Protein AF-A0A7R8ZSX9-F1 (afdb_monomer_lite)

Radius of gyration: 33.0 Å; chains: 1; bounding box: 65×59×118 Å

InterPro domains:
  IPR016024 Armadillo-type fold [SSF48371] (105-381)
  IPR056850 UBP34/UBP24/USP9X/USP9Y-like, ARM repeat region [PF25010] (1-397)

Foldseek 3Di:
DVVLVVLLVVLVQADDDDDPPDPPDDDDDPPPPPDPVVVPGRHLVNSLVVCVVVVVLLVLLPDDLLDLVSLVSVLSVLLSCLVVVNDDLVSVVSLLCSPPPDDPSSVVSSLVSCLVCVVSHDPVSNVSVLVSLLVCCVVDDPVVVVVSLVSLLSSQLPDPPCPSVVSSVVSVVVNLPDPDDDPVSVLVSLVSDPDPVSLVVLLVVLLVCLPPDQCVLVSLVSNLSSLVVLQVVQPDDDDDDDDDDRDASLNVLLVCCVVRVVLVSLLVSLLVLLVVVLVVCVVPVPDDQQNDDPNVPDGNLSSNVSSLVSSVCSLVRNVAADEPVSLVSQLCSQQPSHDLSSNLVNLQSLLVQLDVNHSHDLVCLQVCCVVHLLPHDPVSQDPSSVSSNVSSQVSVCVVVVQWDDDPPDNDIDGPHPPGDSPVSVVD

pLDDT: mean 80.21, std 16.03, range [31.08, 97.75]

Sequence (427 aa):
MNALNEVNQVITNVSYYSHRTYPATISAASSFMHGEDEEDWLTADRMINWIKENRVLQIVLKDTLHQPQYVEKLERIFRFIIKEKALTMEDLDTVWNVQVGKHEAIVKNIHDLLAKLAWDFSPEQLDHLFQCFQRSFTAATPKEREKLLELIRRLAEDDKEGIMANKVLQLFWNISHSKEVPAELVQQALKAHDRDALKYQWLQKCIEELNSEQWVLPALKQMMDICTLYSDGSQGVTHAHGQNPPPKIHDLISGLHNEHNLVTRVTNNLCQYMEKAKEFFRANPQVHPSQYVPDGRHNHEAQINERLKFLSFLLKDGRLWLCQEEATRIWKALTVDSQAEDRELAFNWYCKLMTDEPDLDPEICREFFEENILKLDPHLLTESGIRCYERFFHHVNIKERKMIAKRRSSAFLMEDYHLIGIEYLWR

Secondary structure (DSSP, 8-state):
-HHHHHHHHHHHT------------S-S--TTSSSSTTSSS--HHHHHHHHHHTTHHHHHTTS-TTSHHHHHHHHHHHHHHHHTT---HHHHHHHHHTTTTS-HHHHHHHHHHHHHHGGGS-HHHHHHHHHHHHHHHHH--HHHHHHHHHHHHHHHHT-SSSHHHHHHHHHHHHHHTSTT--HHHHHHHHHH---HHHHHHHHHHHHHHTT-SSSHHHHHHHHHHHHHHHHHTTSS----SS-PPPPPHHHHHHHHHHHH-HHHHHHHHHHHHHHHHHHHHHH-TTS-GGG--TTSS--HHHHHHHHHHHHHHHHHHHT--B-HHHHHHHHHHHHTT--HHHHHHHHHHHHHH-SSS-SB-TTTHHHHHHHTGGGS-GGG--HHHHHHHHHHHHHHHHHTTSEEE-TTSS-EEES-S--TTGGGGG-

Organism: NCBI:txid163714

Structure (mmCIF, N/CA/C/O backbone):
data_AF-A0A7R8ZSX9-F1
#
_entry.id   AF-A0A7R8ZSX9-F1
#
loop_
_atom_site.group_PDB
_atom_site.id
_atom_site.type_symbol
_atom_site.label_atom_id
_atom_site.label_alt_id
_atom_site.label_comp_id
_atom_site.label_asym_id
_atom_site.label_entity_id
_atom_site.label_seq_id
_atom_site.pdbx_PDB_ins_code
_atom_site.Cartn_x
_atom_site.Cartn_y
_atom_site.Cartn_z
_atom_site.occupancy
_atom_site.B_iso_or_equiv
_atom_site.auth_seq_id
_atom_site.auth_comp_id
_atom_site.auth_asym_id
_atom_site.auth_atom_id
_atom_site.pdbx_PDB_model_num
ATOM 1 N N . MET A 1 1 ? -38.343 5.618 34.886 1.00 58.72 1 MET A N 1
ATOM 2 C CA . MET A 1 1 ? -37.993 7.042 35.123 1.00 58.72 1 MET A CA 1
ATOM 3 C C . MET A 1 1 ? -37.928 7.389 36.613 1.00 58.72 1 MET A C 1
ATOM 5 O O . MET A 1 1 ? -36.839 7.723 37.053 1.00 58.72 1 MET A O 1
ATOM 9 N N . ASN A 1 2 ? -39.011 7.276 37.399 1.00 69.94 2 ASN A N 1
ATOM 10 C CA . ASN A 1 2 ? -39.002 7.679 38.824 1.00 69.94 2 ASN A CA 1
ATOM 11 C C . ASN A 1 2 ? -38.048 6.848 39.698 1.00 69.94 2 ASN A C 1
ATOM 13 O O . ASN A 1 2 ? -37.177 7.425 40.336 1.00 69.94 2 ASN A O 1
ATOM 17 N N . ALA A 1 3 ? -38.101 5.514 39.609 1.00 71.06 3 ALA A N 1
ATOM 18 C CA . ALA A 1 3 ? -37.170 4.634 40.329 1.00 71.06 3 ALA A CA 1
ATOM 19 C C . ALA A 1 3 ? -35.687 4.914 39.996 1.00 71.06 3 ALA A C 1
ATOM 21 O O . ALA A 1 3 ? -34.811 4.827 40.845 1.00 71.06 3 ALA A O 1
ATOM 22 N N . LEU A 1 4 ? -35.396 5.324 38.758 1.00 73.69 4 LEU A N 1
ATOM 23 C CA . LEU A 1 4 ? -34.035 5.638 38.310 1.00 73.69 4 LEU A CA 1
ATOM 24 C C . LEU A 1 4 ? -33.554 7.004 38.843 1.00 73.69 4 LEU A C 1
ATOM 26 O O . LEU A 1 4 ? -32.359 7.210 39.046 1.00 73.69 4 LEU A O 1
ATOM 30 N N . ASN A 1 5 ? -34.478 7.935 39.107 1.00 75.12 5 ASN A N 1
ATOM 31 C CA . ASN A 1 5 ? -34.169 9.183 39.808 1.00 75.12 5 ASN A CA 1
ATOM 32 C C . ASN A 1 5 ? -33.842 8.924 41.280 1.00 75.12 5 ASN A C 1
ATOM 34 O O . ASN A 1 5 ? -32.888 9.503 41.788 1.00 75.12 5 ASN A O 1
ATOM 38 N N . GLU A 1 6 ? -34.607 8.052 41.937 1.00 74.25 6 GLU A N 1
ATOM 39 C CA . GLU A 1 6 ? -34.382 7.676 43.337 1.00 74.25 6 GLU A CA 1
ATOM 40 C C . GLU A 1 6 ? -33.024 6.996 43.507 1.00 74.25 6 GLU A C 1
ATOM 42 O O . GLU A 1 6 ? -32.227 7.437 44.329 1.00 74.25 6 GLU A O 1
ATOM 47 N N . VAL A 1 7 ? -32.689 6.027 42.647 1.00 74.25 7 VAL A N 1
ATOM 48 C CA . VAL A 1 7 ? -31.359 5.392 42.647 1.00 74.25 7 VAL A CA 1
ATOM 49 C C . VAL A 1 7 ? -30.244 6.429 42.475 1.00 74.25 7 VAL A C 1
ATOM 51 O O . VAL A 1 7 ? -29.251 6.390 43.194 1.00 74.25 7 VAL A O 1
ATOM 54 N N . ASN A 1 8 ? -30.410 7.411 41.585 1.00 78.44 8 ASN A N 1
ATOM 55 C CA . ASN A 1 8 ? -29.417 8.474 41.403 1.00 78.44 8 ASN A CA 1
ATOM 56 C C . ASN A 1 8 ? -29.303 9.430 42.603 1.00 78.44 8 ASN A C 1
ATOM 58 O O . ASN A 1 8 ? -28.204 9.903 42.907 1.00 78.44 8 ASN A O 1
ATOM 62 N N . GLN A 1 9 ? -30.411 9.732 43.283 1.00 76.44 9 GLN A N 1
ATOM 63 C CA . GLN A 1 9 ? -30.380 10.508 44.526 1.00 76.44 9 GLN A CA 1
ATOM 64 C C . GLN A 1 9 ? -29.646 9.741 45.624 1.00 76.44 9 GLN A C 1
ATOM 66 O O . GLN A 1 9 ? -28.783 10.310 46.286 1.00 76.44 9 GLN A O 1
ATOM 71 N N . VAL A 1 10 ? -29.922 8.443 45.752 1.00 73.50 10 VAL A N 1
ATOM 72 C CA . VAL A 1 10 ? -29.246 7.559 46.703 1.00 73.50 10 VAL A CA 1
ATOM 73 C C . VAL A 1 10 ? -27.745 7.495 46.413 1.00 73.50 10 VAL A C 1
ATOM 75 O O . VAL A 1 10 ? -26.965 7.726 47.327 1.00 73.50 10 VAL A O 1
ATOM 78 N N . ILE A 1 11 ? -27.329 7.320 45.150 1.00 77.19 11 ILE A N 1
ATOM 79 C CA . ILE A 1 11 ? -25.911 7.354 44.733 1.00 77.19 11 ILE A CA 1
ATOM 80 C C . ILE A 1 11 ? -25.228 8.675 45.120 1.00 77.19 11 ILE A C 1
ATOM 82 O O . ILE A 1 11 ? -24.069 8.680 45.527 1.00 77.19 11 ILE A O 1
ATOM 86 N N . THR A 1 12 ? -25.937 9.801 45.009 1.00 72.38 12 THR A N 1
ATOM 87 C CA . THR A 1 12 ? -25.397 11.126 45.370 1.00 72.38 12 THR A CA 1
ATOM 88 C C . THR A 1 12 ? -25.203 11.273 46.885 1.00 72.38 12 THR A C 1
ATOM 90 O O . THR A 1 12 ? -24.320 12.009 47.316 1.00 72.38 12 THR A O 1
ATOM 93 N N . ASN A 1 13 ? -25.986 10.541 47.680 1.00 68.81 13 ASN A N 1
ATOM 94 C CA . ASN A 1 13 ? -25.947 10.552 49.142 1.00 68.81 13 ASN A CA 1
ATOM 95 C C . ASN A 1 13 ? -25.094 9.412 49.736 1.00 68.81 13 ASN A C 1
ATOM 97 O O . ASN A 1 13 ? -25.026 9.284 50.959 1.00 68.81 13 ASN A O 1
ATOM 101 N N . VAL A 1 14 ? -24.446 8.584 48.902 1.00 71.62 14 VAL A N 1
ATOM 102 C CA . VAL A 1 14 ? -23.507 7.549 49.365 1.00 71.62 14 VAL A CA 1
ATOM 103 C C . VAL A 1 14 ? -22.346 8.220 50.093 1.00 71.62 14 VAL A C 1
ATOM 105 O O . VAL A 1 14 ? -21.694 9.130 49.575 1.00 71.62 14 VAL A O 1
ATOM 108 N N . SER A 1 15 ? -22.084 7.760 51.312 1.00 54.72 15 SER A N 1
ATOM 109 C CA . SER A 1 15 ? -21.067 8.345 52.179 1.00 54.72 15 SER A CA 1
ATOM 110 C C . SER A 1 15 ? -19.682 7.819 51.804 1.00 54.72 15 SER A C 1
ATOM 112 O O . SER A 1 15 ? -19.374 6.650 52.020 1.00 54.72 15 SER A O 1
ATOM 114 N N . TYR A 1 16 ? -18.828 8.687 51.257 1.00 52.44 16 TYR A N 1
ATOM 115 C CA . TYR A 1 16 ? -17.411 8.399 51.010 1.00 52.44 16 TYR A CA 1
ATOM 116 C C . TYR A 1 16 ? -16.585 8.810 52.233 1.00 52.44 16 TYR A C 1
ATOM 118 O O . TYR A 1 16 ? -15.940 9.859 52.226 1.00 52.44 16 TYR A O 1
ATOM 126 N N . TYR A 1 17 ? -16.614 8.031 53.313 1.00 42.41 17 TYR A N 1
ATOM 127 C CA . TYR A 1 17 ? -15.689 8.275 54.418 1.00 42.41 17 TYR A CA 1
ATOM 128 C C . TYR A 1 17 ? -14.335 7.630 54.118 1.00 42.41 17 TYR A C 1
ATOM 130 O O . TYR A 1 17 ? -14.124 6.439 54.312 1.00 42.41 17 TYR A O 1
ATOM 138 N N . SER A 1 18 ? -13.395 8.457 53.663 1.00 32.66 18 SER A N 1
ATOM 139 C CA . SER A 1 18 ? -11.976 8.229 53.906 1.00 32.66 18 SER A CA 1
ATOM 140 C C . SER A 1 18 ? -11.699 8.439 55.396 1.00 32.66 18 SER A C 1
ATOM 142 O O . SER A 1 18 ? -12.243 9.357 56.013 1.00 32.66 18 SER A O 1
ATOM 144 N N . HIS A 1 19 ? -10.863 7.578 55.981 1.00 35.94 19 HIS A N 1
ATOM 145 C CA . HIS A 1 19 ? -10.352 7.694 57.346 1.00 35.94 19 HIS A CA 1
ATOM 146 C C . HIS A 1 19 ? -9.992 9.148 57.705 1.00 35.94 19 HIS A C 1
ATOM 148 O O . HIS A 1 19 ? -8.907 9.636 57.385 1.00 35.94 19 HIS A O 1
ATOM 154 N N . ARG A 1 20 ? -10.876 9.846 58.427 1.00 31.08 20 ARG A N 1
ATOM 155 C CA . ARG A 1 20 ? -10.485 11.018 59.209 1.00 31.08 20 ARG A CA 1
ATOM 156 C C . ARG A 1 20 ? -9.723 10.491 60.416 1.00 31.08 20 ARG A C 1
ATOM 158 O O . ARG A 1 20 ? -10.317 10.048 61.393 1.00 31.08 20 ARG A O 1
ATOM 165 N N . THR A 1 21 ? -8.398 10.541 60.344 1.00 34.41 21 THR A N 1
ATOM 166 C CA . THR A 1 21 ? -7.537 10.514 61.527 1.00 34.41 21 THR A CA 1
ATOM 167 C C . THR A 1 21 ? -7.948 11.666 62.442 1.00 34.41 21 THR A C 1
ATOM 169 O O . THR A 1 21 ? -7.611 12.823 62.180 1.00 34.41 21 THR A O 1
ATOM 172 N N . TYR A 1 22 ? -8.703 11.369 63.496 1.00 31.44 22 TYR A N 1
ATOM 173 C CA . TYR A 1 22 ? -8.847 12.286 64.619 1.00 31.44 22 TYR A CA 1
ATOM 174 C C . TYR A 1 22 ? -7.524 12.296 65.403 1.00 31.44 22 TYR A C 1
ATOM 176 O O . TYR A 1 22 ? -6.992 11.222 65.695 1.00 31.44 22 TYR A O 1
ATOM 184 N N . PRO A 1 23 ? -6.961 13.470 65.747 1.00 32.03 23 PRO A N 1
ATOM 185 C CA . PRO A 1 23 ? -5.832 13.538 66.660 1.00 32.03 23 PRO A CA 1
ATOM 186 C C . PRO A 1 23 ? -6.272 12.984 68.015 1.00 32.03 23 PRO A C 1
ATOM 188 O O . PRO A 1 23 ? -7.279 13.413 68.578 1.00 32.03 23 PRO A O 1
ATOM 191 N N . ALA A 1 24 ? -5.516 12.016 68.521 1.00 38.00 24 ALA A N 1
ATOM 192 C CA . ALA A 1 24 ? -5.730 11.405 69.819 1.00 38.00 24 ALA A CA 1
ATOM 193 C C . ALA A 1 24 ? -5.432 12.403 70.946 1.00 38.00 24 ALA A C 1
ATOM 195 O O . ALA A 1 24 ? -4.342 12.401 71.506 1.00 38.00 24 ALA A O 1
ATOM 196 N N . THR A 1 25 ? -6.409 13.229 71.308 1.00 40.69 25 THR A N 1
ATOM 197 C CA . THR A 1 25 ? -6.472 13.880 72.618 1.00 40.69 25 THR A CA 1
ATOM 198 C C . THR A 1 25 ? -7.930 14.123 72.993 1.00 40.69 25 THR A C 1
ATOM 200 O O . THR A 1 25 ? -8.519 15.104 72.561 1.00 40.69 25 THR A O 1
ATOM 203 N N . ILE A 1 26 ? -8.506 13.217 73.791 1.00 36.09 26 ILE A N 1
ATOM 204 C CA . ILE A 1 26 ? -9.309 13.484 75.001 1.00 36.09 26 ILE A CA 1
ATOM 205 C C . ILE A 1 26 ? -9.754 12.126 75.584 1.00 36.09 26 ILE A C 1
ATOM 207 O O . ILE A 1 26 ? -10.552 11.405 75.004 1.00 36.09 26 ILE A O 1
ATOM 211 N N . SER A 1 27 ? -9.166 11.812 76.741 1.00 35.00 27 SER A N 1
ATOM 212 C CA . SER A 1 27 ? -9.778 11.232 77.946 1.00 35.00 27 SER A CA 1
ATOM 213 C C . SER A 1 27 ? -10.733 10.029 77.840 1.00 35.00 27 SER A C 1
ATOM 215 O O . SER A 1 27 ? -11.848 10.107 77.336 1.00 35.00 27 SER A O 1
ATOM 217 N N . ALA A 1 28 ? -10.322 8.951 78.508 1.00 39.56 28 ALA A N 1
ATOM 218 C CA . ALA A 1 28 ? -10.981 7.660 78.679 1.00 39.56 28 ALA A CA 1
ATOM 219 C C . ALA A 1 28 ? -12.293 7.694 79.502 1.00 39.56 28 ALA A C 1
ATOM 221 O O . ALA A 1 28 ? -12.338 7.193 80.625 1.00 39.56 28 ALA A O 1
ATOM 222 N N . ALA A 1 29 ? -13.374 8.255 78.952 1.00 37.28 29 ALA A N 1
ATOM 223 C CA . ALA A 1 29 ? -14.691 8.233 79.605 1.00 37.28 29 ALA A CA 1
ATOM 224 C C . ALA A 1 29 ? -15.895 8.049 78.656 1.00 37.28 29 ALA A C 1
ATOM 226 O O . ALA A 1 29 ? -17.002 8.462 78.988 1.00 37.28 29 ALA A O 1
ATOM 227 N N . SER A 1 30 ? -15.720 7.408 77.496 1.00 37.06 30 SER A N 1
ATOM 228 C CA . SER A 1 30 ? -16.840 7.124 76.578 1.00 37.06 30 SER A CA 1
ATOM 229 C C . SER A 1 30 ? -16.717 5.788 75.829 1.00 37.06 30 SER A C 1
ATOM 231 O O . SER A 1 30 ? -17.102 5.682 74.669 1.00 37.06 30 SER A O 1
ATOM 233 N N . SER A 1 31 ? -16.207 4.739 76.482 1.00 36.88 31 SER A N 1
ATOM 234 C CA . SER A 1 31 ? -16.089 3.379 75.912 1.00 36.88 31 SER A CA 1
ATOM 235 C C . SER A 1 31 ? -17.400 2.570 75.876 1.00 36.88 31 SER A C 1
ATOM 237 O O . SER A 1 31 ? -17.351 1.351 75.984 1.00 36.88 31 SER A O 1
ATOM 239 N N . PHE A 1 32 ? -18.571 3.199 75.723 1.00 37.28 32 PHE A N 1
ATOM 240 C CA . PHE A 1 32 ? -19.848 2.460 75.683 1.00 37.28 32 PHE A CA 1
ATOM 241 C C . PHE A 1 32 ? -20.809 2.818 74.539 1.00 37.28 32 PHE A C 1
ATOM 243 O O . PHE A 1 32 ? -21.927 2.321 74.551 1.00 37.28 32 PHE A O 1
ATOM 250 N N . MET A 1 33 ? -20.413 3.609 73.531 1.00 36.69 33 MET A N 1
ATOM 251 C CA . MET A 1 33 ? -21.311 3.943 72.401 1.00 36.69 33 MET A CA 1
ATOM 252 C C . MET A 1 33 ? -20.637 3.897 71.012 1.00 36.69 33 MET A C 1
ATOM 254 O O . MET A 1 33 ? -20.961 4.696 70.147 1.00 36.69 33 MET A O 1
ATOM 258 N N . HIS A 1 34 ? -19.691 2.986 70.765 1.00 41.34 34 HIS A N 1
ATOM 259 C CA . HIS A 1 34 ? -19.112 2.807 69.421 1.00 41.34 34 HIS A CA 1
ATOM 260 C C . HIS A 1 34 ? -19.147 1.339 68.996 1.00 41.34 34 HIS A C 1
ATOM 262 O O . HIS A 1 34 ? -18.125 0.660 68.967 1.00 41.34 34 HIS A O 1
ATOM 268 N N . GLY A 1 35 ? -20.354 0.853 68.711 1.00 37.41 35 GLY A N 1
ATOM 269 C CA . GLY A 1 35 ? -20.572 -0.492 68.175 1.00 37.41 35 GLY A CA 1
ATOM 270 C C . GLY A 1 35 ? -21.821 -0.654 67.307 1.00 37.41 35 GLY A C 1
ATOM 271 O O . GLY A 1 35 ? -21.908 -1.656 66.615 1.00 37.41 35 GLY A O 1
ATOM 272 N N . GLU A 1 36 ? -22.753 0.308 67.304 1.00 36.81 36 GLU A N 1
ATOM 273 C CA . GLU A 1 36 ? -24.017 0.196 66.549 1.00 36.81 36 GLU A CA 1
ATOM 274 C C . GLU A 1 36 ? -24.143 1.226 65.406 1.00 36.81 36 GLU A C 1
ATOM 276 O O . GLU A 1 36 ? -24.836 0.973 64.428 1.00 36.81 36 GLU A O 1
ATOM 281 N N . ASP A 1 37 ? -23.394 2.335 65.431 1.00 41.12 37 ASP A N 1
ATOM 282 C CA . ASP A 1 37 ? -23.561 3.414 64.439 1.00 41.12 37 ASP A CA 1
ATOM 283 C C . ASP A 1 37 ? -22.828 3.192 63.098 1.00 41.12 37 ASP A C 1
ATOM 285 O O . ASP A 1 37 ? -23.042 3.959 62.162 1.00 41.12 37 ASP A O 1
ATOM 289 N N . GLU A 1 38 ? -21.970 2.174 62.952 1.00 42.19 38 GLU A N 1
ATOM 290 C CA . GLU A 1 38 ? -21.379 1.827 61.640 1.00 42.19 38 GLU A CA 1
ATOM 291 C C . GLU A 1 38 ? -22.316 0.951 60.784 1.00 42.19 38 GLU A C 1
ATOM 293 O O . GLU A 1 38 ? -22.142 0.871 59.564 1.00 42.19 38 GLU A O 1
ATOM 298 N N . GLU A 1 39 ? -23.344 0.329 61.380 1.00 44.75 39 GLU A N 1
ATOM 299 C CA . GLU A 1 39 ? -24.292 -0.528 60.657 1.00 44.75 39 GLU A CA 1
ATOM 300 C C . GLU A 1 39 ? -25.366 0.245 59.879 1.00 44.75 39 GLU A C 1
ATOM 302 O O . GLU A 1 39 ? -25.946 -0.329 58.957 1.00 44.75 39 GLU A O 1
ATOM 307 N N . ASP A 1 40 ? -25.576 1.533 60.154 1.00 49.62 40 ASP A N 1
ATOM 308 C CA . ASP A 1 40 ? -26.687 2.318 59.589 1.00 49.62 40 ASP A CA 1
ATOM 309 C C . ASP A 1 40 ? -26.320 3.194 58.380 1.00 49.62 40 ASP A C 1
ATOM 311 O O . ASP A 1 40 ? -27.190 3.803 57.750 1.00 49.62 40 ASP A O 1
ATOM 315 N N . TRP A 1 41 ? -25.043 3.254 57.996 1.00 58.47 41 TRP A N 1
ATOM 316 C CA . TRP A 1 41 ? -24.614 4.136 56.910 1.00 58.47 41 TRP A CA 1
ATOM 317 C C . TRP A 1 41 ? -24.565 3.417 55.561 1.00 58.47 41 TRP A C 1
ATOM 319 O O . TRP A 1 41 ? -24.045 2.306 55.408 1.00 58.47 41 TRP A O 1
ATOM 329 N N . LEU A 1 42 ? -25.114 4.081 54.541 1.00 67.94 42 LEU A N 1
ATOM 330 C CA . LEU A 1 42 ? -25.052 3.629 53.158 1.00 67.94 42 LEU A CA 1
ATOM 331 C C . LEU A 1 42 ? -23.636 3.858 52.607 1.00 67.94 42 LEU A C 1
ATOM 333 O O . LEU A 1 42 ? -23.285 4.962 52.175 1.00 67.94 42 LEU A O 1
ATOM 337 N N . THR A 1 43 ? -22.828 2.801 52.630 1.00 79.19 43 THR A N 1
ATOM 338 C CA . THR A 1 43 ? -21.482 2.778 52.048 1.00 79.19 43 THR A CA 1
ATOM 339 C C . THR A 1 43 ? -21.518 2.438 50.559 1.00 79.19 43 THR A C 1
ATOM 341 O O . THR A 1 43 ? -22.483 1.853 50.054 1.00 79.19 43 THR A O 1
ATOM 344 N N . ALA A 1 44 ? -20.446 2.790 49.845 1.00 75.88 44 ALA A N 1
ATOM 345 C CA . ALA A 1 44 ? -20.321 2.493 48.422 1.00 75.88 44 ALA A CA 1
ATOM 346 C C . ALA A 1 44 ? -20.374 0.980 48.142 1.00 75.88 44 ALA A C 1
ATOM 348 O O . ALA A 1 44 ? -21.141 0.553 47.279 1.00 75.88 44 ALA A O 1
ATOM 349 N N . ASP A 1 45 ? -19.687 0.162 48.946 1.00 76.94 45 ASP A N 1
ATOM 350 C CA . ASP A 1 45 ? -19.693 -1.302 48.826 1.00 76.94 45 ASP A CA 1
ATOM 351 C C . ASP A 1 45 ? -21.089 -1.917 48.994 1.00 76.94 45 ASP A C 1
ATOM 353 O O . ASP A 1 45 ? -21.496 -2.783 48.215 1.00 76.94 45 ASP A O 1
ATOM 357 N N . ARG A 1 46 ? -21.869 -1.445 49.978 1.00 78.94 46 ARG A N 1
ATOM 358 C CA . ARG A 1 46 ? -23.247 -1.920 50.192 1.00 78.94 46 ARG A CA 1
ATOM 359 C C . ARG A 1 46 ? -24.148 -1.566 49.015 1.00 78.94 46 ARG A C 1
ATOM 361 O O . ARG A 1 46 ? -24.932 -2.403 48.572 1.00 78.94 46 ARG A O 1
ATOM 368 N N . MET A 1 47 ? -24.003 -0.356 48.474 1.00 81.81 47 MET A N 1
ATOM 369 C CA . MET A 1 47 ? -24.761 0.075 47.300 1.00 81.81 47 MET A CA 1
ATOM 370 C C . MET A 1 47 ? -24.399 -0.751 46.056 1.00 81.81 47 MET A C 1
ATOM 372 O O . MET A 1 47 ? -25.286 -1.154 45.306 1.00 81.81 47 MET A O 1
ATOM 376 N N . ILE A 1 48 ? -23.117 -1.062 45.849 1.00 82.62 48 ILE A N 1
ATOM 377 C CA . ILE A 1 48 ? -22.664 -1.923 44.749 1.00 82.62 48 ILE A CA 1
ATOM 378 C C . ILE A 1 48 ? -23.206 -3.349 44.884 1.00 82.62 48 ILE A C 1
ATOM 380 O O . ILE A 1 48 ? -23.702 -3.901 43.898 1.00 82.62 48 ILE A O 1
ATOM 384 N N . ASN A 1 49 ? -23.154 -3.937 46.081 1.00 82.44 49 ASN A N 1
ATOM 385 C CA . ASN A 1 49 ? -23.709 -5.270 46.323 1.00 82.44 49 ASN A CA 1
ATOM 386 C C . ASN A 1 49 ? -25.212 -5.296 46.040 1.00 82.44 49 ASN A C 1
ATOM 388 O O . ASN A 1 49 ? -25.680 -6.166 45.310 1.00 82.44 49 ASN A O 1
ATOM 392 N N . TRP A 1 50 ? -25.947 -4.276 46.491 1.00 86.19 50 TRP A N 1
ATOM 393 C CA . TRP A 1 50 ? -27.370 -4.146 46.193 1.00 86.19 50 TRP A CA 1
ATOM 394 C C . TRP A 1 50 ? -27.650 -4.023 44.685 1.00 86.19 50 TRP A C 1
ATOM 396 O O . TRP A 1 50 ? -28.557 -4.684 44.173 1.00 86.19 50 TRP A O 1
ATOM 406 N N . ILE A 1 51 ? -26.860 -3.230 43.950 1.00 83.50 51 ILE A N 1
ATOM 407 C CA . ILE A 1 51 ? -26.975 -3.090 42.486 1.00 83.50 51 ILE A CA 1
ATOM 408 C C . ILE A 1 51 ? -26.779 -4.443 41.786 1.00 83.50 51 ILE A C 1
ATOM 410 O O . ILE A 1 51 ? -27.533 -4.769 40.860 1.00 83.50 51 ILE A O 1
ATOM 414 N N . LYS A 1 52 ? -25.788 -5.228 42.228 1.00 80.62 52 LYS A N 1
ATOM 415 C CA . LYS A 1 52 ? -25.465 -6.550 41.671 1.00 80.62 52 LYS A CA 1
ATOM 416 C C . LYS A 1 52 ? -26.545 -7.582 41.985 1.00 80.62 52 LYS A C 1
ATOM 418 O O . LYS A 1 52 ? -27.051 -8.226 41.067 1.00 80.62 52 LYS A O 1
ATOM 423 N N . GLU A 1 53 ? -26.937 -7.707 43.251 1.00 83.19 53 GLU A N 1
ATOM 424 C CA . GLU A 1 53 ? -27.947 -8.671 43.710 1.00 83.19 53 GLU A CA 1
ATOM 425 C C . GLU A 1 53 ? -29.296 -8.459 43.021 1.00 83.19 53 GLU A C 1
ATOM 427 O O . GLU A 1 53 ? -29.921 -9.412 42.555 1.00 83.19 53 GLU A O 1
ATOM 432 N N . ASN A 1 54 ? -29.709 -7.199 42.869 1.00 83.56 54 ASN A N 1
ATOM 433 C CA . ASN A 1 54 ? -30.972 -6.853 42.219 1.00 83.56 54 ASN A CA 1
ATOM 434 C C . ASN A 1 54 ? -30.870 -6.782 40.691 1.00 83.56 54 ASN A C 1
ATOM 436 O O . ASN A 1 54 ? -31.852 -6.439 40.031 1.00 83.56 54 ASN A O 1
ATOM 440 N N . ARG A 1 55 ? -29.698 -7.091 40.114 1.00 81.56 55 ARG A N 1
ATOM 441 C CA . ARG A 1 55 ? -29.420 -7.031 38.668 1.00 81.56 55 ARG A CA 1
ATOM 442 C C . ARG A 1 55 ? -29.914 -5.728 38.046 1.00 81.56 55 ARG A C 1
ATOM 444 O O . ARG A 1 55 ? -30.493 -5.727 36.956 1.00 81.56 55 ARG A O 1
ATOM 451 N N . VAL A 1 56 ? -29.701 -4.616 38.751 1.00 82.00 56 VAL A N 1
ATOM 452 C CA . VAL A 1 56 ? -30.294 -3.319 38.404 1.00 82.00 56 VAL A CA 1
ATOM 453 C C . VAL A 1 56 ? -29.949 -2.962 36.964 1.00 82.00 56 VAL A C 1
ATOM 455 O O . VAL A 1 56 ? -30.855 -2.622 36.209 1.00 82.00 56 VAL A O 1
ATOM 458 N N . LEU A 1 57 ? -28.692 -3.159 36.546 1.00 80.38 57 LEU A N 1
ATOM 459 C CA . LEU A 1 57 ? -28.235 -2.922 35.173 1.00 80.38 57 LEU A CA 1
ATOM 460 C C . LEU A 1 57 ? -29.061 -3.678 34.120 1.00 80.38 57 LEU A C 1
ATOM 462 O O . LEU A 1 57 ? -29.489 -3.075 33.140 1.00 80.38 57 LEU A O 1
ATOM 466 N N . GLN A 1 58 ? -29.378 -4.956 34.339 1.00 79.62 58 GLN A N 1
ATOM 467 C CA . GLN A 1 58 ? -30.201 -5.738 33.405 1.00 79.62 58 GLN A CA 1
ATOM 468 C C . GLN A 1 58 ? -31.643 -5.227 33.321 1.00 79.62 58 GLN A C 1
ATOM 470 O O . GLN A 1 58 ? -32.294 -5.381 32.288 1.00 79.62 58 GLN A O 1
ATOM 475 N N . ILE A 1 59 ? -32.161 -4.641 34.403 1.00 79.31 59 ILE A N 1
ATOM 476 C CA . ILE A 1 59 ? -33.510 -4.073 34.446 1.00 79.31 59 ILE A CA 1
ATOM 477 C C . ILE A 1 59 ? -33.524 -2.731 33.717 1.00 79.31 59 ILE A C 1
ATOM 479 O O . ILE A 1 59 ? -34.342 -2.524 32.821 1.00 79.31 59 ILE A O 1
ATOM 483 N N . VAL A 1 60 ? -32.597 -1.827 34.048 1.00 80.31 60 VAL A N 1
ATOM 484 C CA . VAL A 1 60 ? -32.577 -0.490 33.442 1.00 80.31 60 VAL A CA 1
ATOM 485 C C . VAL A 1 60 ? -32.184 -0.501 31.966 1.00 80.31 60 VAL A C 1
ATOM 487 O O . VAL A 1 60 ? -32.584 0.405 31.239 1.00 80.31 60 VAL A O 1
ATOM 490 N N . LEU A 1 61 ? -31.489 -1.532 31.487 1.00 79.00 61 LEU A N 1
ATOM 491 C CA . LEU A 1 61 ? -31.167 -1.700 30.067 1.00 79.00 61 LEU A CA 1
ATOM 492 C C . LEU A 1 61 ? -32.324 -2.261 29.216 1.00 79.00 61 LEU A C 1
ATOM 494 O O . LEU A 1 61 ? -32.218 -2.282 27.992 1.00 79.00 61 LEU A O 1
ATOM 498 N N . LYS A 1 62 ? -33.440 -2.708 29.809 1.00 74.00 62 LYS A N 1
ATOM 499 C CA . LYS A 1 62 ? -34.571 -3.265 29.039 1.00 74.00 62 LYS A CA 1
ATOM 500 C C . LYS A 1 62 ? -35.526 -2.210 28.486 1.00 74.00 62 LYS A C 1
ATOM 502 O O . LYS A 1 62 ? -36.094 -2.430 27.418 1.00 74.00 62 LYS A O 1
ATOM 507 N N . ASP A 1 63 ? -35.677 -1.078 29.171 1.00 70.38 63 ASP A N 1
ATOM 508 C CA . ASP A 1 63 ? -36.748 -0.118 28.898 1.00 70.38 63 ASP A CA 1
ATOM 509 C C . ASP A 1 63 ? -36.252 1.307 28.632 1.00 70.38 63 ASP A C 1
ATOM 511 O O . ASP A 1 63 ? -35.296 1.799 29.222 1.00 70.38 63 ASP A O 1
ATOM 515 N N . THR A 1 64 ? -36.976 2.028 27.770 1.00 78.06 64 THR A N 1
ATOM 516 C CA . THR A 1 64 ? -36.826 3.483 27.528 1.00 78.06 64 THR A CA 1
ATOM 517 C C . THR A 1 64 ? -35.473 3.992 27.009 1.00 78.06 64 THR A C 1
ATOM 519 O O . THR A 1 64 ? -35.261 5.200 26.951 1.00 78.06 64 THR A O 1
ATOM 522 N N . LEU A 1 65 ? -34.600 3.125 26.488 1.00 81.44 65 LEU A N 1
ATOM 523 C CA . LEU A 1 65 ? -33.307 3.536 25.907 1.00 81.44 65 LEU A CA 1
ATOM 524 C C . LEU A 1 65 ? -33.404 4.419 24.655 1.00 81.44 65 LEU A C 1
ATOM 526 O O . LEU A 1 65 ? -32.429 5.057 24.269 1.00 81.44 65 LEU A O 1
ATOM 530 N N . HIS A 1 66 ? -34.574 4.492 24.019 1.00 83.94 66 HIS A N 1
ATOM 531 C CA . HIS A 1 66 ? -34.815 5.425 22.918 1.00 83.94 66 HIS A CA 1
ATOM 532 C C . HIS A 1 66 ? -34.852 6.890 23.391 1.00 83.94 66 HIS A C 1
ATOM 534 O O . HIS A 1 66 ? -34.708 7.789 22.566 1.00 83.94 66 HIS A O 1
ATOM 540 N N . GLN A 1 67 ? -35.033 7.143 24.695 1.00 84.69 67 GLN A N 1
ATOM 541 C CA . GLN A 1 67 ? -35.080 8.486 25.273 1.00 84.69 67 GLN A CA 1
ATOM 542 C C . GLN A 1 67 ? -33.693 8.919 25.779 1.00 84.69 67 GLN A C 1
ATOM 544 O O . GLN A 1 67 ? -33.197 8.334 26.743 1.00 84.69 67 GLN A O 1
ATOM 549 N N . PRO A 1 68 ? -33.088 9.990 25.231 1.00 84.31 68 PRO A N 1
ATOM 550 C CA . PRO A 1 68 ? -31.765 10.455 25.662 1.00 84.31 68 PRO A CA 1
ATOM 551 C C . PRO A 1 68 ? -31.694 10.808 27.156 1.00 84.31 68 PRO A C 1
ATOM 553 O O . PRO A 1 68 ? -30.748 10.434 27.839 1.00 84.31 68 PRO A O 1
ATOM 556 N N . GLN A 1 69 ? -32.743 11.434 27.699 1.00 83.44 69 GLN A N 1
ATOM 557 C CA . GLN A 1 69 ? -32.830 11.809 29.121 1.00 83.44 69 GLN A CA 1
ATOM 558 C C . GLN A 1 69 ? -32.774 10.604 30.069 1.00 83.44 69 GLN A C 1
ATOM 560 O O . GLN A 1 69 ? -32.355 10.721 31.220 1.00 83.44 69 GLN A O 1
ATOM 565 N N . TYR A 1 70 ? -33.250 9.443 29.615 1.00 85.56 70 TYR A N 1
ATOM 566 C CA . TYR A 1 70 ? -33.151 8.208 30.381 1.00 85.56 70 TYR A CA 1
ATOM 567 C C . TYR A 1 70 ? -31.705 7.703 30.393 1.00 85.56 70 TYR A C 1
ATOM 569 O O . TYR A 1 70 ? -31.184 7.322 31.440 1.00 85.56 70 TYR A O 1
ATOM 577 N N . VAL A 1 71 ? -31.039 7.776 29.241 1.00 84.94 71 VAL A N 1
ATOM 578 C CA . VAL A 1 71 ? -29.652 7.343 29.059 1.00 84.94 71 VAL A CA 1
ATOM 579 C C . VAL A 1 71 ? -28.668 8.233 29.828 1.00 84.94 71 VAL A C 1
ATOM 581 O O . VAL A 1 71 ? -27.748 7.710 30.444 1.00 84.94 71 VAL A O 1
ATOM 584 N N . GLU A 1 72 ? -28.907 9.542 29.930 1.00 83.88 72 GLU A N 1
ATOM 585 C CA . GLU A 1 72 ? -28.117 10.440 30.798 1.00 83.88 72 GLU A CA 1
ATOM 586 C C . GLU A 1 72 ? -28.189 10.058 32.283 1.00 83.88 72 GLU A C 1
ATOM 588 O O . GLU A 1 72 ? -27.229 10.202 33.039 1.00 83.88 72 GLU A O 1
ATOM 593 N N . LYS A 1 73 ? -29.338 9.557 32.736 1.00 82.94 73 LYS A N 1
ATOM 594 C CA . LYS A 1 73 ? -29.486 9.090 34.119 1.00 82.94 73 LYS A CA 1
ATOM 595 C C . LYS A 1 73 ? -28.835 7.728 34.327 1.00 82.94 73 LYS A C 1
ATOM 597 O O . LYS A 1 73 ? -28.350 7.457 35.423 1.00 82.94 73 LYS A O 1
ATOM 602 N N . LEU A 1 74 ? -28.824 6.895 33.289 1.00 85.12 74 LEU A N 1
ATOM 603 C CA . LEU A 1 74 ? -28.115 5.623 33.268 1.00 85.12 74 LEU A CA 1
ATOM 604 C C . LEU A 1 74 ? -26.592 5.840 33.327 1.00 85.12 74 LEU A C 1
ATOM 606 O O . LEU A 1 74 ? -25.912 5.160 34.088 1.00 85.12 74 LEU A O 1
ATOM 610 N N . GLU A 1 75 ? -26.077 6.847 32.617 1.00 86.31 75 GLU A N 1
ATOM 611 C CA . GLU A 1 75 ? -24.670 7.280 32.639 1.00 86.31 75 GLU A CA 1
ATOM 612 C C . GLU A 1 75 ? -24.156 7.518 34.067 1.00 86.31 75 GLU A C 1
ATOM 614 O O . GLU A 1 75 ? -23.071 7.061 34.422 1.00 86.31 75 GLU A O 1
ATOM 619 N N . ARG A 1 76 ? -24.951 8.172 34.924 1.00 84.88 76 ARG A N 1
ATOM 620 C CA . ARG A 1 76 ? -24.585 8.432 36.329 1.00 84.88 76 ARG A CA 1
ATOM 621 C C . ARG A 1 76 ? -24.431 7.149 37.149 1.00 84.88 76 ARG A C 1
ATOM 623 O O . ARG A 1 76 ? -23.512 7.063 37.961 1.00 84.88 76 ARG A O 1
ATOM 630 N N . ILE A 1 77 ? -25.292 6.159 36.914 1.00 85.00 77 ILE A N 1
ATOM 631 C CA . ILE A 1 77 ? -25.212 4.848 37.571 1.00 85.00 77 ILE A CA 1
ATOM 632 C C . ILE A 1 77 ? -23.955 4.111 37.099 1.00 85.00 77 ILE A C 1
ATOM 634 O O . ILE A 1 77 ? -23.198 3.612 37.927 1.00 85.00 77 ILE A O 1
ATOM 638 N N . PHE A 1 78 ? -23.686 4.100 35.789 1.00 86.12 78 PHE A N 1
ATOM 639 C CA . PHE A 1 78 ? -22.469 3.487 35.251 1.00 86.12 78 PHE A CA 1
ATOM 640 C C . PHE A 1 78 ? -21.202 4.133 35.805 1.00 86.12 78 PHE A C 1
ATOM 642 O O . PHE A 1 78 ? -20.330 3.408 36.273 1.00 86.12 78 PHE A O 1
ATOM 649 N N . ARG A 1 79 ? -21.116 5.470 35.847 1.00 87.00 79 ARG A N 1
ATOM 650 C CA . ARG A 1 79 ? -19.960 6.161 36.442 1.00 87.00 79 ARG A CA 1
ATOM 651 C C . ARG A 1 79 ? -19.716 5.761 37.893 1.00 87.00 79 ARG A C 1
ATOM 653 O O . ARG A 1 79 ? -18.567 5.590 38.282 1.00 87.00 79 ARG A O 1
ATOM 660 N N . PHE A 1 80 ? -20.774 5.588 38.687 1.00 85.06 80 PHE A N 1
ATOM 661 C CA . PHE A 1 80 ? -20.638 5.114 40.064 1.00 85.06 80 PHE A CA 1
ATOM 662 C C . PHE A 1 80 ? -20.045 3.699 40.119 1.00 85.06 80 PHE A C 1
ATOM 664 O O . PHE A 1 80 ? -19.063 3.471 40.817 1.00 85.06 80 PHE A O 1
ATOM 671 N N . ILE A 1 81 ? -20.572 2.769 39.320 1.00 84.62 81 ILE A N 1
ATOM 672 C CA . ILE A 1 81 ? -20.097 1.376 39.279 1.00 84.62 81 ILE A CA 1
ATOM 673 C C . ILE A 1 81 ? -18.646 1.286 38.782 1.00 84.62 81 ILE A C 1
ATOM 675 O O . ILE A 1 81 ? -17.863 0.488 39.300 1.00 84.62 81 ILE A O 1
ATOM 679 N N . ILE A 1 82 ? -18.277 2.106 37.796 1.00 86.56 82 ILE A N 1
ATOM 680 C CA . ILE A 1 82 ? -16.911 2.181 37.268 1.00 86.56 82 ILE A CA 1
ATOM 681 C C . ILE A 1 82 ? -15.951 2.722 38.332 1.00 86.56 82 ILE A C 1
ATOM 683 O O . ILE A 1 82 ? -14.903 2.121 38.569 1.00 86.56 82 ILE A O 1
ATOM 687 N N . LYS A 1 83 ? -16.326 3.808 39.023 1.00 85.69 83 LYS A N 1
ATOM 688 C CA . LYS A 1 83 ? -15.514 4.425 40.082 1.00 85.69 83 LYS A CA 1
ATOM 689 C C . LYS A 1 83 ? -15.218 3.453 41.228 1.00 85.69 83 LYS A C 1
ATOM 691 O O . LYS A 1 83 ? -14.089 3.411 41.710 1.00 85.69 83 LYS A O 1
ATOM 696 N N . GLU A 1 84 ? -16.195 2.628 41.596 1.00 85.19 84 GLU A N 1
ATOM 697 C CA . GLU A 1 84 ? -16.047 1.573 42.608 1.00 85.19 84 GLU A CA 1
ATOM 698 C C . GLU A 1 84 ? -15.407 0.279 42.061 1.00 85.19 84 GLU A C 1
ATOM 700 O O . GLU A 1 84 ? -15.385 -0.744 42.742 1.00 85.19 84 GLU A O 1
ATOM 705 N N . LYS A 1 85 ? -14.887 0.287 40.821 1.00 82.19 85 LYS A N 1
ATOM 706 C CA . LYS A 1 85 ? -14.247 -0.864 40.147 1.00 82.19 85 LYS A CA 1
ATOM 707 C C . LYS A 1 85 ? -15.113 -2.127 40.124 1.00 82.19 85 LYS A C 1
ATOM 709 O O . LYS A 1 85 ? -14.611 -3.250 40.118 1.00 82.19 85 LYS A O 1
ATOM 714 N N . ALA A 1 86 ? -16.429 -1.948 40.105 1.00 83.81 86 ALA A N 1
ATOM 715 C CA . ALA A 1 86 ? -17.391 -3.028 40.244 1.00 83.81 86 ALA A CA 1
ATOM 716 C C . ALA A 1 86 ? -17.974 -3.511 38.908 1.00 83.81 86 ALA A C 1
ATOM 718 O O . ALA A 1 86 ? -18.683 -4.520 38.909 1.00 83.81 86 ALA A O 1
ATOM 719 N N . LEU A 1 87 ? -17.686 -2.800 37.809 1.00 85.69 87 LEU A N 1
ATOM 720 C CA . LEU A 1 87 ? -18.185 -3.096 36.466 1.00 85.69 87 LEU A CA 1
ATOM 721 C C . LEU A 1 87 ? -17.493 -4.340 35.897 1.00 85.69 87 LEU A C 1
ATOM 723 O O . LEU A 1 87 ? -16.272 -4.360 35.727 1.00 85.69 87 LEU A O 1
ATOM 727 N N . THR A 1 88 ? -18.274 -5.372 35.588 1.00 86.88 88 THR A N 1
ATOM 728 C CA . THR A 1 88 ? -17.757 -6.632 35.041 1.00 86.88 88 THR A CA 1
ATOM 729 C C . THR A 1 88 ? -17.774 -6.645 33.508 1.00 86.88 88 THR A C 1
ATOM 731 O O . THR A 1 88 ? -18.452 -5.838 32.870 1.00 86.88 88 THR A O 1
ATOM 734 N N . MET A 1 89 ? -17.048 -7.587 32.893 1.00 86.88 89 MET A N 1
ATOM 735 C CA . MET A 1 89 ? -17.092 -7.775 31.432 1.00 86.88 89 MET A CA 1
ATOM 736 C C . MET A 1 89 ? -18.479 -8.226 30.950 1.00 86.88 89 MET A C 1
ATOM 738 O O . MET A 1 89 ? -18.915 -7.818 29.878 1.00 86.88 89 MET A O 1
ATOM 742 N N . GLU A 1 90 ? -19.204 -8.997 31.767 1.00 85.75 90 GLU A N 1
ATOM 743 C CA . GLU A 1 90 ? -20.575 -9.431 31.470 1.00 85.75 90 GLU A CA 1
ATOM 744 C C . GLU A 1 90 ? -21.556 -8.245 31.464 1.00 85.75 90 GLU A C 1
ATOM 746 O O . GLU A 1 90 ? -22.458 -8.176 30.625 1.00 85.75 90 GLU A O 1
ATOM 751 N N . ASP A 1 91 ? -21.353 -7.262 32.348 1.00 85.81 91 ASP A N 1
ATOM 752 C CA . ASP A 1 91 ? -22.133 -6.021 32.335 1.00 85.81 91 ASP A CA 1
ATOM 753 C C . ASP A 1 91 ? -21.881 -5.225 31.045 1.00 85.81 91 ASP A C 1
ATOM 755 O O . ASP A 1 91 ? -22.827 -4.720 30.437 1.00 85.81 91 ASP A O 1
ATOM 759 N N . LEU A 1 92 ? -20.623 -5.153 30.589 1.00 86.94 92 LEU A N 1
ATOM 760 C CA . LEU A 1 92 ? -20.258 -4.513 29.320 1.00 86.94 92 LEU A CA 1
ATOM 761 C C . LEU A 1 92 ? -20.867 -5.233 28.113 1.00 86.94 92 LEU A C 1
ATOM 763 O O . LEU A 1 92 ? -21.440 -4.572 27.247 1.00 86.94 92 LEU A O 1
ATOM 767 N N . ASP A 1 93 ? -20.814 -6.567 28.079 1.00 87.25 93 ASP A N 1
ATOM 768 C CA . ASP A 1 93 ? -21.498 -7.371 27.061 1.00 87.25 93 ASP A CA 1
ATOM 769 C C . ASP A 1 93 ? -23.001 -7.106 27.068 1.00 87.25 93 ASP A C 1
ATOM 771 O O . ASP A 1 93 ? -23.624 -6.977 26.015 1.00 87.25 93 ASP A O 1
ATOM 775 N N . THR A 1 94 ? -23.600 -6.986 28.252 1.00 86.81 94 THR A N 1
ATOM 776 C CA . THR A 1 94 ? -25.029 -6.698 28.381 1.00 86.81 94 THR A CA 1
ATOM 777 C C . THR A 1 94 ? -25.358 -5.339 27.767 1.00 86.81 94 THR A C 1
ATOM 779 O O . THR A 1 94 ? -26.277 -5.249 26.958 1.00 86.81 94 THR A O 1
ATOM 782 N N . VAL A 1 95 ? -24.592 -4.289 28.083 1.00 87.44 95 VAL A N 1
ATOM 783 C CA . VAL A 1 95 ? -24.779 -2.952 27.490 1.00 87.44 95 VAL A CA 1
ATOM 784 C C . VAL A 1 95 ? -24.582 -2.983 25.977 1.00 87.44 95 VAL A C 1
ATOM 786 O O . VAL A 1 95 ? -25.398 -2.427 25.241 1.00 87.44 95 VAL A O 1
ATOM 789 N N . TRP A 1 96 ? -23.525 -3.647 25.507 1.00 89.50 96 TRP A N 1
ATOM 790 C CA . TRP A 1 96 ? -23.196 -3.717 24.088 1.00 89.50 96 TRP A CA 1
ATOM 791 C C . TRP A 1 96 ? -24.258 -4.470 23.285 1.00 89.50 96 TRP A C 1
ATOM 793 O O . TRP A 1 96 ? -24.673 -4.003 22.226 1.00 89.50 96 TRP A O 1
ATOM 803 N N . ASN A 1 97 ? -24.747 -5.602 23.794 1.00 86.25 97 ASN A N 1
ATOM 804 C CA . ASN A 1 97 ? -25.690 -6.467 23.084 1.00 86.25 97 ASN A CA 1
ATOM 805 C C . ASN A 1 97 ? -27.115 -5.903 23.030 1.00 86.25 97 ASN A C 1
ATOM 807 O O . ASN A 1 97 ? -27.896 -6.284 22.160 1.00 86.25 97 ASN A O 1
ATOM 811 N N . VAL A 1 98 ? -27.463 -4.959 23.909 1.00 85.25 98 VAL A N 1
ATOM 812 C CA . VAL A 1 98 ? -28.796 -4.335 23.939 1.00 85.25 98 VAL A CA 1
ATOM 813 C C . VAL A 1 98 ? -29.137 -3.599 22.643 1.00 85.25 98 VAL A C 1
ATOM 815 O O . VAL A 1 98 ? -30.313 -3.482 22.301 1.00 85.25 98 VAL A O 1
ATOM 818 N N . GLN A 1 99 ? -28.138 -3.128 21.898 1.00 81.75 99 GLN A N 1
ATOM 819 C CA . GLN A 1 99 ? -28.360 -2.424 20.635 1.00 81.75 99 GLN A CA 1
ATOM 820 C C . GLN A 1 99 ? -28.719 -3.354 19.461 1.00 81.75 99 GLN A C 1
ATOM 822 O O . GLN A 1 99 ? -29.272 -2.891 18.462 1.00 81.75 99 GLN A O 1
ATOM 827 N N . VAL A 1 100 ? -28.399 -4.649 19.558 1.00 80.19 100 VAL A N 1
ATOM 828 C CA . VAL A 1 100 ? -28.520 -5.599 18.444 1.00 80.19 100 VAL A CA 1
ATOM 829 C C . VAL A 1 100 ? -29.994 -5.778 18.075 1.00 80.19 100 VAL A C 1
ATOM 831 O O . VAL A 1 100 ? -30.833 -6.105 18.915 1.00 80.19 100 VAL A O 1
ATOM 834 N N . GLY A 1 101 ? -30.331 -5.532 16.805 1.00 76.38 101 GLY A N 1
ATOM 835 C CA . GLY A 1 101 ? -31.702 -5.649 16.293 1.00 76.38 101 GLY A CA 1
ATOM 836 C C . GLY A 1 101 ? -32.689 -4.597 16.824 1.00 76.38 101 GLY A C 1
ATOM 837 O O . GLY A 1 101 ? -33.901 -4.775 16.686 1.00 76.38 101 GLY A O 1
ATOM 838 N N . LYS A 1 102 ? -32.212 -3.510 17.449 1.00 83.50 102 LYS A N 1
ATOM 839 C CA . LYS A 1 102 ? -33.049 -2.398 17.934 1.00 83.50 102 LYS A CA 1
ATOM 840 C C . LYS A 1 102 ? -33.086 -1.220 16.954 1.00 83.50 102 LYS A C 1
ATOM 842 O O . LYS A 1 102 ? -32.339 -1.145 15.986 1.00 83.50 102 LYS A O 1
ATOM 847 N N . HIS A 1 103 ? -33.990 -0.275 17.224 1.00 83.88 103 HIS A N 1
ATOM 848 C CA . HIS A 1 103 ? -34.151 0.942 16.427 1.00 83.88 103 HIS A CA 1
ATOM 849 C C . HIS A 1 103 ? -32.894 1.829 16.470 1.00 83.88 103 HIS A C 1
ATOM 851 O O . HIS A 1 103 ? -32.218 1.908 17.495 1.00 83.88 103 HIS A O 1
ATOM 857 N N . GLU A 1 104 ? -32.631 2.580 15.397 1.00 81.06 104 GLU A N 1
ATOM 858 C CA . GLU A 1 104 ? -31.397 3.370 15.233 1.00 81.06 104 GLU A CA 1
ATOM 859 C C . GLU A 1 104 ? -31.150 4.389 16.351 1.00 81.06 104 GLU A C 1
ATOM 861 O O . GLU A 1 104 ? -30.006 4.645 16.713 1.00 81.06 104 GLU A O 1
ATOM 866 N N . ALA A 1 105 ? -32.219 4.943 16.923 1.00 84.88 105 ALA A N 1
ATOM 867 C CA . ALA A 1 105 ? -32.138 5.857 18.062 1.00 84.88 105 ALA A CA 1
ATOM 868 C C . ALA A 1 105 ? -31.538 5.187 19.312 1.00 84.88 105 ALA A C 1
ATOM 870 O O . ALA A 1 105 ? -30.779 5.817 20.038 1.00 84.88 105 ALA A O 1
ATOM 871 N N . ILE A 1 106 ? -31.846 3.906 19.545 1.00 85.38 106 ILE A N 1
ATOM 872 C CA . ILE A 1 106 ? -31.298 3.138 20.671 1.00 85.38 106 ILE A CA 1
ATOM 873 C C . ILE A 1 106 ? -29.814 2.866 20.428 1.00 85.38 106 ILE A C 1
ATOM 875 O O . ILE A 1 106 ? -29.008 3.123 21.313 1.00 85.38 106 ILE A O 1
ATOM 879 N N . VAL A 1 107 ? -29.455 2.422 19.218 1.00 85.75 107 VAL A N 1
ATOM 880 C CA . VAL A 1 107 ? -28.056 2.203 18.807 1.00 85.75 107 VAL A CA 1
ATOM 881 C C . VAL A 1 107 ? -27.230 3.470 19.030 1.00 85.75 107 VAL A C 1
ATOM 883 O O . VAL A 1 107 ? -26.211 3.432 19.713 1.00 85.75 107 VAL A O 1
ATOM 886 N N . LYS A 1 108 ? -27.718 4.618 18.540 1.00 86.06 108 LYS A N 1
ATOM 887 C CA . LYS A 1 108 ? -27.054 5.911 18.722 1.00 86.06 108 LYS A CA 1
ATOM 888 C C . LYS A 1 108 ? -26.886 6.271 20.199 1.00 86.06 108 LYS A C 1
ATOM 890 O O . LYS A 1 108 ? -25.793 6.643 20.599 1.00 86.06 108 LYS A O 1
ATOM 895 N N . ASN A 1 109 ? -27.930 6.129 21.014 1.00 88.50 109 ASN A N 1
ATOM 896 C CA . ASN A 1 109 ? -27.841 6.477 22.431 1.00 88.50 109 ASN A CA 1
ATOM 897 C C . ASN A 1 109 ? -26.879 5.557 23.206 1.00 88.50 109 ASN A C 1
ATOM 899 O O . ASN A 1 109 ? -26.201 6.027 24.114 1.00 88.50 109 ASN A O 1
ATOM 903 N N . ILE A 1 110 ? -26.802 4.267 22.858 1.00 88.75 110 ILE A N 1
ATOM 904 C CA . ILE A 1 110 ? -25.827 3.332 23.444 1.00 88.75 110 ILE A CA 1
ATOM 905 C C . ILE A 1 110 ? -24.403 3.688 23.004 1.00 88.75 110 ILE A C 1
ATOM 907 O O . ILE A 1 110 ? -23.508 3.729 23.845 1.00 88.75 110 ILE A O 1
ATOM 911 N N . HIS A 1 111 ? -24.193 4.005 21.723 1.00 89.19 111 HIS A N 1
ATOM 912 C CA . HIS A 1 111 ? -22.909 4.504 21.225 1.00 89.19 111 HIS A CA 1
ATOM 913 C C . HIS A 1 111 ? -22.487 5.788 21.961 1.00 89.19 111 HIS A C 1
ATOM 915 O O . HIS A 1 111 ? -21.371 5.863 22.464 1.00 89.19 111 HIS A O 1
ATOM 921 N N . ASP A 1 112 ? -23.388 6.766 22.093 1.00 87.75 112 ASP A N 1
ATOM 922 C CA . ASP A 1 112 ? -23.132 8.025 22.802 1.00 87.75 112 ASP A CA 1
ATOM 923 C C . ASP A 1 112 ? -22.825 7.788 24.295 1.00 87.75 112 ASP A C 1
ATOM 925 O O . ASP A 1 112 ? -21.940 8.433 24.856 1.00 87.75 112 ASP A O 1
ATOM 929 N N . LEU A 1 113 ? -23.517 6.843 24.943 1.00 89.19 113 LEU A N 1
ATOM 930 C CA . LEU A 1 113 ? -23.246 6.446 26.328 1.00 89.19 113 LEU A CA 1
ATOM 931 C C . LEU A 1 113 ? -21.843 5.844 26.474 1.00 89.19 113 LEU A C 1
ATOM 933 O O . LEU A 1 113 ? -21.088 6.259 27.350 1.00 89.19 113 LEU A O 1
ATOM 937 N N . LEU A 1 114 ? -21.485 4.888 25.614 1.00 89.62 114 LEU A N 1
ATOM 938 C CA . LEU A 1 114 ? -20.172 4.241 25.640 1.00 89.62 114 LEU A CA 1
ATOM 939 C C . LEU A 1 114 ? -19.052 5.233 25.338 1.00 89.62 114 LEU A C 1
ATOM 941 O O . LEU A 1 114 ? -18.027 5.190 26.009 1.00 89.62 114 LEU A O 1
ATOM 945 N N . ALA A 1 115 ? -19.264 6.164 24.404 1.00 86.81 115 ALA A N 1
ATOM 946 C CA . ALA A 1 115 ? -18.299 7.216 24.100 1.00 86.81 115 ALA A CA 1
ATOM 947 C C . ALA A 1 115 ? -17.967 8.069 25.333 1.00 86.81 115 ALA A C 1
ATOM 949 O O . ALA A 1 115 ? -16.800 8.322 25.623 1.00 86.81 115 ALA A O 1
ATOM 950 N N . LYS A 1 116 ? -18.989 8.446 26.111 1.00 87.38 116 LYS A N 1
ATOM 951 C CA . LYS A 1 116 ? -18.811 9.233 27.339 1.00 87.38 116 LYS A CA 1
ATOM 952 C C . LYS A 1 116 ? -18.170 8.458 28.490 1.00 87.38 116 LYS A C 1
ATOM 954 O O . LYS A 1 116 ? -17.559 9.085 29.350 1.00 87.38 116 LYS A O 1
ATOM 959 N N . LEU A 1 117 ? -18.373 7.141 28.552 1.00 88.50 117 LEU A N 1
ATOM 960 C CA . LEU A 1 117 ? -17.868 6.284 29.632 1.00 88.50 117 LEU A CA 1
ATOM 961 C C . LEU A 1 117 ? -16.494 5.676 29.329 1.00 88.50 117 LEU A C 1
ATOM 963 O O . LEU A 1 117 ? -15.815 5.249 30.256 1.00 88.50 117 LEU A O 1
ATOM 967 N N . ALA A 1 118 ? -16.077 5.632 28.062 1.00 85.88 118 ALA A N 1
ATOM 968 C CA . ALA A 1 118 ? -14.857 4.946 27.638 1.00 85.88 118 ALA A CA 1
ATOM 969 C C . ALA A 1 118 ? -13.599 5.415 28.383 1.00 85.88 118 ALA A C 1
ATOM 971 O O . ALA A 1 118 ? -12.732 4.604 28.687 1.00 85.88 118 ALA A O 1
ATOM 972 N N . TRP A 1 119 ? -13.523 6.700 28.727 1.00 83.88 119 TRP A N 1
ATOM 973 C CA . TRP A 1 119 ? -12.401 7.284 29.468 1.00 83.88 119 TRP A CA 1
ATOM 974 C C . TRP A 1 119 ? -12.318 6.843 30.930 1.00 83.88 119 TRP A C 1
ATOM 976 O O . TRP A 1 119 ? -11.242 6.891 31.518 1.00 83.88 119 TRP A O 1
ATOM 986 N N . ASP A 1 120 ? -13.438 6.407 31.507 1.00 86.69 120 ASP A N 1
ATOM 987 C CA . ASP A 1 120 ? -13.496 5.935 32.888 1.00 86.69 120 ASP A CA 1
ATOM 988 C C . ASP A 1 120 ? -13.160 4.429 32.987 1.00 86.69 120 ASP A C 1
ATOM 990 O O . ASP A 1 120 ? -12.926 3.914 34.081 1.00 86.69 120 ASP A O 1
ATOM 994 N N . PHE A 1 121 ? -13.134 3.701 31.863 1.00 87.00 121 PHE A N 1
ATOM 995 C CA . PHE A 1 121 ? -12.888 2.259 31.834 1.00 87.00 121 PHE A CA 1
ATOM 996 C C . PHE A 1 121 ? -11.431 1.885 32.126 1.00 87.00 121 PHE A C 1
ATOM 998 O O . PHE A 1 121 ? -10.484 2.580 31.755 1.00 87.00 121 PHE A O 1
ATOM 1005 N N . SER A 1 122 ? -11.245 0.718 32.749 1.00 85.56 122 SER A N 1
ATOM 1006 C CA . SER A 1 122 ? -9.918 0.117 32.893 1.00 85.56 122 SER A CA 1
ATOM 1007 C C . SER A 1 122 ? -9.359 -0.329 31.530 1.00 85.56 122 SER A C 1
ATOM 1009 O O . SER A 1 122 ? -10.128 -0.557 30.587 1.00 85.56 122 SER A O 1
ATOM 1011 N N . PRO A 1 123 ? -8.031 -0.518 31.400 1.00 82.75 123 PRO A N 1
ATOM 1012 C CA . PRO A 1 123 ? -7.427 -1.028 30.169 1.00 82.75 123 PRO A CA 1
ATOM 1013 C C . PRO A 1 123 ? -8.056 -2.343 29.684 1.00 82.75 123 PRO A C 1
ATOM 1015 O O . PRO A 1 123 ? -8.319 -2.490 28.493 1.00 82.75 123 PRO A O 1
ATOM 1018 N N . GLU A 1 124 ? -8.367 -3.261 30.603 1.00 85.94 124 GLU A N 1
ATOM 1019 C CA . GLU A 1 124 ? -8.980 -4.557 30.294 1.00 85.94 124 GLU A CA 1
ATOM 1020 C C . GLU A 1 124 ? -10.423 -4.403 29.794 1.00 85.94 124 GLU A C 1
ATOM 1022 O O . GLU A 1 124 ? -10.849 -5.114 28.883 1.00 85.94 124 GLU A O 1
ATOM 1027 N N . GLN A 1 125 ? -11.183 -3.473 30.380 1.00 87.44 125 GLN A N 1
ATOM 1028 C CA . GLN A 1 125 ? -12.563 -3.177 29.984 1.00 87.44 125 GLN A CA 1
ATOM 1029 C C . GLN A 1 125 ? -12.616 -2.538 28.595 1.00 87.44 125 GLN A C 1
ATOM 1031 O O . GLN A 1 125 ? -13.464 -2.896 27.775 1.00 87.44 125 GLN A O 1
ATOM 1036 N N . LEU A 1 126 ? -11.676 -1.633 28.306 1.00 86.44 126 LEU A N 1
ATOM 1037 C CA . LEU A 1 126 ? -11.502 -1.076 26.969 1.00 86.44 126 LEU A CA 1
ATOM 1038 C C . LEU A 1 126 ? -11.154 -2.168 25.963 1.00 86.44 126 LEU A C 1
ATOM 1040 O O . LEU A 1 126 ? -11.819 -2.270 24.936 1.00 86.44 126 LEU A O 1
ATOM 1044 N N . ASP A 1 127 ? -10.172 -3.019 26.255 1.00 85.19 127 ASP A N 1
ATOM 1045 C CA . ASP A 1 127 ? -9.790 -4.108 25.349 1.00 85.19 127 ASP A CA 1
ATOM 1046 C C . ASP A 1 127 ? -10.961 -5.045 25.043 1.00 85.19 127 ASP A C 1
ATOM 1048 O O . ASP A 1 127 ? -11.158 -5.444 23.892 1.00 85.19 127 ASP A O 1
ATOM 1052 N N . HIS A 1 128 ? -11.794 -5.337 26.041 1.00 88.25 128 HIS A N 1
ATOM 1053 C CA . HIS A 1 128 ? -13.020 -6.100 25.848 1.00 88.25 128 HIS A CA 1
ATOM 1054 C C . HIS A 1 128 ? -14.025 -5.386 24.924 1.00 88.25 128 HIS A C 1
ATOM 1056 O O . HIS A 1 128 ? -14.574 -5.999 24.004 1.00 88.25 128 HIS A O 1
ATOM 1062 N N . LEU A 1 129 ? -14.229 -4.078 25.106 1.00 88.56 129 LEU A N 1
ATOM 1063 C CA . LEU A 1 129 ? -15.090 -3.268 24.238 1.00 88.56 129 LEU A CA 1
ATOM 1064 C C . LEU A 1 129 ? -14.583 -3.248 22.784 1.00 88.56 129 LEU A C 1
ATOM 1066 O O . LEU A 1 129 ? -15.365 -3.423 21.849 1.00 88.56 129 LEU A O 1
ATOM 1070 N N . PHE A 1 130 ? -13.273 -3.114 22.576 1.00 85.38 130 PHE A N 1
ATOM 1071 C CA . PHE A 1 130 ? -12.662 -3.169 21.246 1.00 85.38 130 PHE A CA 1
ATOM 1072 C C . PHE A 1 130 ? -12.826 -4.543 20.578 1.00 85.38 130 PHE A C 1
ATOM 1074 O O . PHE A 1 130 ? -13.100 -4.617 19.377 1.00 85.38 130 PHE A O 1
ATOM 1081 N N . GLN A 1 131 ? -12.743 -5.640 21.338 1.00 85.62 131 GLN A N 1
ATOM 1082 C CA . GLN A 1 131 ? -13.067 -6.976 20.821 1.00 85.62 131 GLN A CA 1
ATOM 1083 C C . GLN A 1 131 ? -14.540 -7.083 20.404 1.00 85.62 131 GLN A C 1
ATOM 1085 O O . GLN A 1 131 ? -14.851 -7.697 19.379 1.00 85.62 131 GLN A O 1
ATOM 1090 N N . CYS A 1 132 ? -15.452 -6.455 21.151 1.00 86.69 132 CYS A N 1
ATOM 1091 C CA . CYS A 1 132 ? -16.866 -6.377 20.786 1.00 86.69 132 CYS A CA 1
ATOM 1092 C C . CYS A 1 132 ? -17.073 -5.612 19.471 1.00 86.69 132 CYS A C 1
ATOM 1094 O O . CYS A 1 132 ? -17.841 -6.065 18.617 1.00 86.69 132 CYS A O 1
ATOM 1096 N N . PHE A 1 133 ? -16.344 -4.509 19.261 1.00 86.12 133 PHE A N 1
ATOM 1097 C CA . PHE A 1 133 ? -16.355 -3.776 17.993 1.00 86.12 133 PHE A CA 1
ATOM 1098 C C . PHE A 1 133 ? -15.883 -4.662 16.841 1.00 86.12 133 PHE A C 1
ATOM 1100 O O . PHE A 1 133 ? -16.566 -4.747 15.828 1.00 86.12 133 PHE A O 1
ATOM 1107 N N . GLN A 1 134 ? -14.775 -5.389 17.007 1.00 81.62 134 GLN A N 1
ATOM 1108 C CA . GLN A 1 134 ? -14.241 -6.273 15.967 1.00 81.62 134 GLN A CA 1
ATOM 1109 C C . GLN A 1 134 ? -15.221 -7.400 15.585 1.00 81.62 134 GLN A C 1
ATOM 1111 O O . GLN A 1 134 ? -15.436 -7.673 14.398 1.00 81.62 134 GLN A O 1
ATOM 1116 N N . ARG A 1 135 ? -15.856 -8.037 16.581 1.00 83.56 135 ARG A N 1
ATOM 1117 C CA . ARG A 1 135 ? -16.882 -9.073 16.358 1.00 83.56 135 ARG A CA 1
ATOM 1118 C C . ARG A 1 135 ? -18.100 -8.504 15.633 1.00 83.56 135 ARG A C 1
ATOM 1120 O O . ARG A 1 135 ? -18.550 -9.089 14.651 1.00 83.56 135 ARG A O 1
ATOM 1127 N N . SER A 1 136 ? -18.593 -7.351 16.090 1.00 83.19 136 SER A N 1
ATOM 1128 C CA . SER A 1 136 ? -19.734 -6.667 15.477 1.00 83.19 136 SER A CA 1
ATOM 1129 C C . SER A 1 136 ? -19.424 -6.252 14.040 1.00 83.19 136 SER A C 1
ATOM 1131 O O . SER A 1 136 ? -20.203 -6.542 13.143 1.00 83.19 136 SER A O 1
ATOM 1133 N N . PHE A 1 137 ? -18.240 -5.688 13.781 1.00 79.69 137 PHE A N 1
ATOM 1134 C CA . PHE A 1 137 ? -17.818 -5.244 12.452 1.00 79.69 137 PHE A CA 1
ATOM 1135 C C . PHE A 1 137 ? -17.851 -6.376 11.412 1.00 79.69 137 PHE A C 1
ATOM 1137 O O . PHE A 1 137 ? -18.297 -6.173 10.281 1.00 79.69 137 PHE A O 1
ATOM 1144 N N . THR A 1 138 ? -17.435 -7.581 11.813 1.00 75.81 138 THR A N 1
ATOM 1145 C CA . THR A 1 138 ? -17.414 -8.767 10.940 1.00 75.81 138 THR A CA 1
ATOM 1146 C C . THR A 1 138 ? -18.828 -9.244 10.580 1.00 75.81 138 THR A C 1
ATOM 1148 O O . THR A 1 138 ? -19.062 -9.660 9.450 1.00 75.81 138 THR A O 1
ATOM 1151 N N . ALA A 1 139 ? -19.783 -9.153 11.511 1.00 77.69 139 ALA A N 1
ATOM 1152 C CA . ALA A 1 139 ? -21.168 -9.596 11.312 1.00 77.69 139 ALA A CA 1
ATOM 1153 C C . ALA A 1 139 ? -22.123 -8.492 10.800 1.00 77.69 139 ALA A C 1
ATOM 1155 O O . ALA A 1 139 ? -23.243 -8.794 10.391 1.00 77.69 139 ALA A O 1
ATOM 1156 N N . ALA A 1 140 ? -21.701 -7.227 10.845 1.00 77.31 140 ALA A N 1
ATOM 1157 C CA . ALA A 1 140 ? -22.532 -6.053 10.590 1.00 77.31 140 ALA A CA 1
ATOM 1158 C C . ALA A 1 140 ? -22.787 -5.773 9.101 1.00 77.31 140 ALA A C 1
ATOM 1160 O O . ALA A 1 140 ? -21.920 -5.962 8.243 1.00 77.31 140 ALA A O 1
ATOM 1161 N N . THR A 1 141 ? -23.963 -5.212 8.814 1.00 78.88 141 THR A N 1
ATOM 1162 C CA . THR A 1 141 ? -24.318 -4.629 7.510 1.00 78.88 141 THR A CA 1
ATOM 1163 C C . THR A 1 141 ? -23.508 -3.352 7.221 1.00 78.88 141 THR A C 1
ATOM 1165 O O . THR A 1 141 ? -23.018 -2.715 8.155 1.00 78.88 141 THR A O 1
ATOM 1168 N N . PRO A 1 142 ? -23.396 -2.888 5.958 1.00 75.62 142 PRO A N 1
ATOM 1169 C CA . PRO A 1 142 ? -22.650 -1.666 5.627 1.00 75.62 142 PRO A CA 1
ATOM 1170 C C . PRO A 1 142 ? -23.068 -0.430 6.444 1.00 75.62 142 PRO A C 1
ATOM 1172 O O . PRO A 1 142 ? -22.216 0.320 6.912 1.00 75.62 142 PRO A O 1
ATOM 1175 N N . LYS A 1 143 ? -24.374 -0.262 6.693 1.00 77.81 143 LYS A N 1
ATOM 1176 C CA . LYS A 1 143 ? -24.923 0.850 7.489 1.00 77.81 143 LYS A CA 1
ATOM 1177 C C . LYS A 1 143 ? -24.557 0.753 8.975 1.00 77.81 143 LYS A C 1
ATOM 1179 O O . LYS A 1 143 ? -24.394 1.765 9.651 1.00 77.81 143 LYS A O 1
ATOM 1184 N N . GLU A 1 144 ? -24.465 -0.460 9.509 1.00 79.38 144 GLU A N 1
ATOM 1185 C CA . GLU A 1 144 ? -24.029 -0.701 10.889 1.00 79.38 144 GLU A CA 1
ATOM 1186 C C . GLU A 1 144 ? -22.517 -0.511 11.031 1.00 79.38 144 GLU A C 1
ATOM 1188 O O . GLU A 1 144 ? -22.080 0.096 12.008 1.00 79.38 144 GLU A O 1
ATOM 1193 N N . ARG A 1 145 ? -21.734 -0.936 10.027 1.00 79.19 145 ARG A N 1
ATOM 1194 C CA . ARG A 1 145 ? -20.291 -0.668 9.948 1.00 79.19 145 ARG A CA 1
ATOM 1195 C C . ARG A 1 145 ? -20.023 0.840 9.984 1.00 79.19 145 ARG A C 1
ATOM 1197 O O . ARG A 1 145 ? -19.234 1.276 10.810 1.00 79.19 145 ARG A O 1
ATOM 1204 N N . GLU A 1 146 ? -20.739 1.646 9.198 1.00 78.06 146 GLU A N 1
ATOM 1205 C CA . GLU A 1 146 ? -20.613 3.117 9.202 1.00 78.06 146 GLU A CA 1
ATOM 1206 C C . GLU A 1 146 ? -20.856 3.742 10.590 1.00 78.06 146 GLU A C 1
ATOM 1208 O O . GLU A 1 146 ? -20.081 4.571 11.062 1.00 78.06 146 GLU A O 1
ATOM 1213 N N . LYS A 1 147 ? -21.895 3.302 11.306 1.00 79.56 147 LYS A N 1
ATOM 1214 C CA . LYS A 1 147 ? -22.192 3.810 12.658 1.00 79.56 147 LYS A CA 1
ATOM 1215 C C . LYS A 1 147 ? -21.168 3.379 13.700 1.00 79.56 147 LYS A C 1
ATOM 1217 O O . LYS A 1 147 ? -20.907 4.123 14.646 1.00 79.56 147 LYS A O 1
ATOM 1222 N N . LEU A 1 148 ? -20.641 2.165 13.566 1.00 82.62 148 LEU A N 1
ATOM 1223 C CA . LEU A 1 148 ? -19.583 1.663 14.433 1.00 82.62 148 LEU A CA 1
ATOM 1224 C C . LEU A 1 148 ? -18.300 2.478 14.236 1.00 82.62 148 LEU A C 1
ATOM 1226 O O . LEU A 1 148 ? -17.647 2.837 15.211 1.00 82.62 148 LEU A O 1
ATOM 1230 N N . LEU A 1 149 ? -17.987 2.837 12.992 1.00 77.69 149 LEU A N 1
ATOM 1231 C CA . LEU A 1 149 ? -16.868 3.720 12.670 1.00 77.69 149 LEU A CA 1
ATOM 1232 C C . LEU A 1 149 ? -17.036 5.115 13.261 1.00 77.69 149 LEU A C 1
ATOM 1234 O O . LEU A 1 149 ? -16.079 5.647 13.812 1.00 77.69 149 LEU A O 1
ATOM 1238 N N . GLU A 1 150 ? -18.241 5.683 13.212 1.00 80.50 150 GLU A N 1
ATOM 1239 C CA . GLU A 1 150 ? -18.521 6.979 13.838 1.00 80.50 150 GLU A CA 1
ATOM 1240 C C . GLU A 1 150 ? -18.280 6.950 15.357 1.00 80.50 150 GLU A C 1
ATOM 1242 O O . GLU A 1 150 ? -17.718 7.892 15.915 1.00 80.50 150 GLU A O 1
ATOM 1247 N N . LEU A 1 151 ? -18.648 5.853 16.031 1.00 84.00 151 LEU A N 1
ATOM 1248 C CA . LEU A 1 151 ? -18.339 5.660 17.451 1.00 84.00 151 LEU A CA 1
ATOM 1249 C C . LEU A 1 151 ? -16.824 5.577 17.686 1.00 84.00 151 LEU A C 1
ATOM 1251 O O . LEU A 1 151 ? -16.292 6.303 18.523 1.00 84.00 151 LEU A O 1
ATOM 1255 N N . ILE A 1 152 ? -16.132 4.716 16.937 1.00 79.62 152 ILE A N 1
ATOM 1256 C CA . ILE A 1 152 ? -14.676 4.532 17.023 1.00 79.62 152 ILE A CA 1
ATOM 1257 C C . ILE A 1 152 ? -13.940 5.861 16.795 1.00 79.62 152 ILE A C 1
ATOM 1259 O O . ILE A 1 152 ? -12.975 6.164 17.495 1.00 79.62 152 ILE A O 1
ATOM 1263 N N . ARG A 1 153 ? -14.422 6.675 15.851 1.00 75.94 153 ARG A N 1
ATOM 1264 C CA . ARG A 1 153 ? -13.881 7.999 15.547 1.00 75.94 153 ARG A CA 1
ATOM 1265 C C . ARG A 1 153 ? -14.001 8.945 16.734 1.00 75.94 153 ARG A C 1
ATOM 1267 O O . ARG A 1 153 ? -12.996 9.498 17.165 1.00 75.94 153 ARG A O 1
ATOM 1274 N N . ARG A 1 154 ? -15.202 9.087 17.299 1.00 78.12 154 ARG A N 1
ATOM 1275 C CA . ARG A 1 154 ? -15.439 9.957 18.463 1.00 78.12 154 ARG A CA 1
ATOM 1276 C C . ARG A 1 154 ? -14.570 9.582 19.656 1.00 78.12 154 ARG A C 1
ATOM 1278 O O . ARG A 1 154 ? -13.998 10.458 20.293 1.00 78.12 154 ARG A O 1
ATOM 1285 N N . LEU A 1 155 ? -14.417 8.280 19.905 1.00 80.12 155 LEU A N 1
ATOM 1286 C CA . LEU A 1 155 ? -13.543 7.776 20.965 1.00 80.12 155 LEU A CA 1
ATOM 1287 C C . LEU A 1 155 ? -12.103 8.272 20.820 1.00 80.12 155 LEU A C 1
ATOM 1289 O O . LEU A 1 155 ? -11.437 8.518 21.819 1.00 80.12 155 LEU A O 1
ATOM 1293 N N . ALA A 1 156 ? -11.620 8.425 19.592 1.00 73.88 156 ALA A N 1
ATOM 1294 C CA . ALA A 1 156 ? -10.280 8.921 19.352 1.00 73.88 156 ALA A CA 1
ATOM 1295 C C . ALA A 1 156 ? -10.162 10.438 19.173 1.00 73.88 156 ALA A C 1
ATOM 1297 O O . ALA A 1 156 ? -9.091 10.974 19.441 1.00 73.88 156 ALA A O 1
ATOM 1298 N N . GLU A 1 157 ? -11.207 11.127 18.708 1.00 72.50 157 GLU A N 1
ATOM 1299 C CA . GLU A 1 157 ? -11.226 12.596 18.619 1.00 72.50 157 GLU A CA 1
ATOM 1300 C C . GLU A 1 157 ? -11.131 13.231 20.017 1.00 72.50 157 GLU A C 1
ATOM 1302 O O . GLU A 1 157 ? -10.416 14.215 20.201 1.00 72.50 157 GLU A O 1
ATOM 1307 N N . ASP A 1 158 ? -11.768 12.619 21.020 1.00 70.00 158 ASP A N 1
ATOM 1308 C CA . ASP A 1 158 ? -11.726 13.085 22.412 1.00 70.00 158 ASP A CA 1
ATOM 1309 C C . ASP A 1 158 ? -10.392 12.768 23.127 1.00 70.00 158 ASP A C 1
ATOM 1311 O O . ASP A 1 158 ? -10.179 13.165 24.278 1.00 70.00 158 ASP A O 1
ATOM 1315 N N . ASP A 1 159 ? -9.462 12.082 22.450 1.00 70.94 159 ASP A N 1
ATOM 1316 C CA . ASP A 1 159 ? -8.192 11.645 23.018 1.00 70.94 159 ASP A CA 1
ATOM 1317 C C . ASP A 1 159 ? -7.134 12.742 23.027 1.00 70.94 159 ASP A C 1
ATOM 1319 O O . ASP A 1 159 ? -6.605 13.145 21.987 1.00 70.94 159 ASP A O 1
ATOM 1323 N N . LYS A 1 160 ? -6.754 13.179 24.230 1.00 67.62 160 LYS A N 1
ATOM 1324 C CA . LYS A 1 160 ? -5.660 14.136 24.438 1.00 67.62 160 LYS A CA 1
ATOM 1325 C C . LYS A 1 160 ? -4.296 13.457 24.539 1.00 67.62 160 LYS A C 1
ATOM 1327 O O . LYS A 1 160 ? -3.318 14.021 24.051 1.00 67.62 160 LYS A O 1
ATOM 1332 N N . GLU A 1 161 ? -4.214 12.243 25.071 1.00 65.75 161 GLU A N 1
ATOM 1333 C CA . GLU A 1 161 ? -2.942 11.562 25.364 1.00 65.75 161 GLU A CA 1
ATOM 1334 C C . GLU A 1 161 ? -2.474 10.633 24.231 1.00 65.75 161 GLU A C 1
ATOM 1336 O O . GLU A 1 161 ? -1.294 10.313 24.138 1.00 65.75 161 GLU A O 1
ATOM 1341 N N . GLY A 1 162 ? -3.357 10.268 23.300 1.00 67.62 162 GLY A N 1
ATOM 1342 C CA . GLY A 1 162 ? -3.055 9.396 22.157 1.00 67.62 162 GLY A CA 1
ATOM 1343 C C . GLY A 1 162 ? -3.200 7.898 22.451 1.00 67.62 162 GLY A C 1
ATOM 1344 O O . GLY A 1 162 ? -2.909 7.074 21.583 1.00 67.62 162 GLY A O 1
ATOM 1345 N N . ILE A 1 163 ? -3.641 7.526 23.656 1.00 72.94 163 ILE A N 1
ATOM 1346 C CA . ILE A 1 163 ? -3.834 6.133 24.081 1.00 72.94 163 ILE A CA 1
ATOM 1347 C C . ILE A 1 163 ? -4.995 5.489 23.316 1.00 72.94 163 ILE A C 1
ATOM 1349 O O . ILE A 1 163 ? -4.863 4.384 22.782 1.00 72.94 163 ILE A O 1
ATOM 1353 N N . MET A 1 164 ? -6.128 6.186 23.248 1.00 75.06 164 MET A N 1
ATOM 1354 C CA . MET A 1 164 ? -7.324 5.707 22.569 1.00 75.06 164 MET A CA 1
ATOM 1355 C C . MET A 1 164 ? -7.110 5.693 21.061 1.00 75.06 164 MET A C 1
ATOM 1357 O O . MET A 1 164 ? -7.450 4.713 20.404 1.00 75.06 164 MET A O 1
ATOM 1361 N N . ALA A 1 165 ? -6.442 6.712 20.522 1.00 70.00 165 ALA A N 1
ATOM 1362 C CA . ALA A 1 165 ? -6.064 6.756 19.121 1.00 70.00 165 ALA A CA 1
ATOM 1363 C C . ALA A 1 165 ? -5.172 5.558 18.735 1.00 70.00 1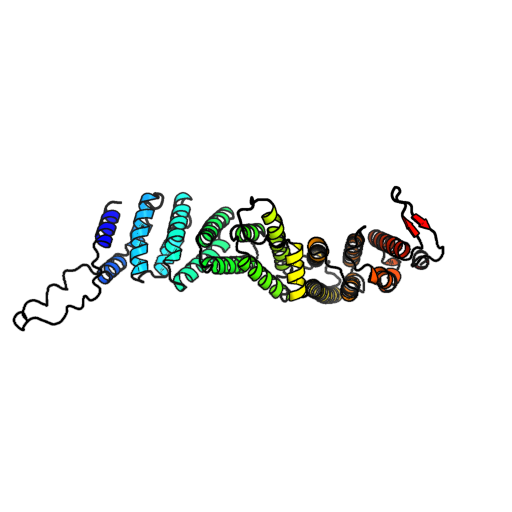65 ALA A C 1
ATOM 1365 O O . ALA A 1 165 ? -5.431 4.914 17.723 1.00 70.00 165 ALA A O 1
ATOM 1366 N N . ASN A 1 166 ? -4.204 5.166 19.571 1.00 73.12 166 ASN A N 1
ATOM 1367 C CA . ASN A 1 166 ? -3.390 3.966 19.334 1.00 73.12 166 ASN A CA 1
ATOM 1368 C C . ASN A 1 166 ? -4.213 2.666 19.330 1.00 73.12 166 ASN A C 1
ATOM 1370 O O . ASN A 1 166 ? -4.022 1.824 18.448 1.00 73.12 166 ASN A O 1
ATOM 1374 N N . LYS A 1 167 ? -5.144 2.495 20.279 1.00 76.06 167 LYS A N 1
ATOM 1375 C CA . LYS A 1 167 ? -6.035 1.319 20.316 1.00 76.06 167 LYS A CA 1
ATOM 1376 C C . LYS A 1 167 ? -6.977 1.278 19.113 1.00 76.06 167 LYS A C 1
ATOM 1378 O O . LYS A 1 167 ? -7.155 0.222 18.510 1.00 76.06 167 LYS A O 1
ATOM 1383 N N . VAL A 1 168 ? -7.523 2.427 18.720 1.00 76.31 168 VAL A N 1
ATOM 1384 C CA . VAL A 1 168 ? -8.346 2.583 17.516 1.00 76.31 168 VAL A CA 1
ATOM 1385 C C . VAL A 1 168 ? -7.562 2.213 16.263 1.00 76.31 168 VAL A C 1
ATOM 1387 O O . VAL A 1 168 ? -8.058 1.448 15.439 1.00 76.31 168 VAL A O 1
ATOM 1390 N N . LEU A 1 169 ? -6.313 2.658 16.143 1.00 72.44 169 LEU A N 1
ATOM 1391 C CA . LEU A 1 169 ? -5.456 2.257 15.033 1.00 72.44 169 LEU A CA 1
ATOM 1392 C C . LEU A 1 169 ? -5.183 0.753 15.045 1.00 72.44 169 LEU A C 1
ATOM 1394 O O . LEU A 1 169 ? -5.258 0.106 14.008 1.00 72.44 169 LEU A O 1
ATOM 1398 N N . GLN A 1 170 ? -4.911 0.158 16.203 1.00 76.44 170 GLN A N 1
ATOM 1399 C CA . GLN A 1 170 ? -4.726 -1.289 16.287 1.00 76.44 170 GLN A CA 1
ATOM 1400 C C . GLN A 1 170 ? -5.996 -2.059 15.895 1.00 76.44 170 GLN A C 1
ATOM 1402 O O . GLN A 1 170 ? -5.908 -3.072 15.204 1.00 76.44 170 GLN A O 1
ATOM 1407 N N . LEU A 1 171 ? -7.176 -1.558 16.264 1.00 77.81 171 LEU A N 1
ATOM 1408 C CA . LEU A 1 171 ? -8.448 -2.108 15.809 1.00 77.81 171 LEU A CA 1
ATOM 1409 C C . LEU A 1 171 ? -8.581 -1.993 14.288 1.00 77.81 171 LEU A C 1
ATOM 1411 O O . LEU A 1 171 ? -8.878 -2.988 13.635 1.00 77.81 171 LEU A O 1
ATOM 1415 N N . PHE A 1 172 ? -8.330 -0.812 13.719 1.00 74.06 172 PHE A N 1
ATOM 1416 C CA . PHE A 1 172 ? -8.380 -0.605 12.273 1.00 74.06 172 PHE A CA 1
ATOM 1417 C C . PHE A 1 172 ? -7.392 -1.483 11.526 1.00 74.06 172 PHE A C 1
ATOM 1419 O O . PHE A 1 172 ? -7.732 -1.996 10.469 1.00 74.06 172 PHE A O 1
ATOM 1426 N N . TRP A 1 173 ? -6.207 -1.693 12.089 1.00 74.00 173 TRP A N 1
ATOM 1427 C CA . TRP A 1 173 ? -5.202 -2.595 11.555 1.00 74.00 173 TRP A CA 1
ATOM 1428 C C . TRP A 1 173 ? -5.713 -4.038 11.540 1.00 74.00 173 TRP A C 1
ATOM 1430 O O . TRP A 1 173 ? -5.672 -4.715 10.519 1.00 74.00 173 TRP A O 1
ATOM 1440 N N . ASN A 1 174 ? -6.287 -4.507 12.647 1.00 75.62 174 ASN A N 1
ATOM 1441 C CA . ASN A 1 174 ? -6.855 -5.853 12.726 1.00 75.62 174 ASN A CA 1
ATOM 1442 C C . ASN A 1 174 ? -8.061 -6.031 11.789 1.00 75.62 174 ASN A C 1
ATOM 1444 O O . ASN A 1 174 ? -8.261 -7.105 11.224 1.00 75.62 174 ASN A O 1
ATOM 1448 N N . ILE A 1 175 ? -8.861 -4.977 11.621 1.00 70.25 175 ILE A N 1
ATOM 1449 C CA . ILE A 1 175 ? -10.014 -4.953 10.722 1.00 70.25 175 ILE A CA 1
ATOM 1450 C C . ILE A 1 175 ? -9.551 -4.916 9.262 1.00 70.25 175 ILE A C 1
ATOM 1452 O O . ILE A 1 175 ? -10.066 -5.696 8.465 1.00 70.25 175 ILE A O 1
ATOM 1456 N N . SER A 1 176 ? -8.560 -4.094 8.901 1.00 66.31 176 SER A N 1
ATOM 1457 C CA . SER A 1 176 ? -8.020 -4.007 7.536 1.00 66.31 176 SER A CA 1
ATOM 1458 C C . SER A 1 176 ? -7.422 -5.335 7.072 1.00 66.31 176 SER A C 1
ATOM 1460 O O . SER A 1 176 ? -7.482 -5.633 5.884 1.00 66.31 176 SER A O 1
ATOM 1462 N N . HIS A 1 177 ? -6.967 -6.169 8.014 1.00 67.12 177 HIS A N 1
ATOM 1463 C CA . HIS A 1 177 ? -6.525 -7.547 7.793 1.00 67.12 177 HIS A CA 1
ATOM 1464 C C . HIS A 1 177 ? -7.656 -8.586 7.660 1.00 67.12 177 HIS A C 1
ATOM 1466 O O . HIS A 1 177 ? -7.404 -9.789 7.544 1.00 67.12 177 HIS A O 1
ATOM 1472 N N . SER A 1 178 ? -8.917 -8.156 7.644 1.00 63.31 178 SER A N 1
ATOM 1473 C CA . SER A 1 178 ? -10.063 -9.006 7.315 1.00 63.31 178 SER A CA 1
ATOM 1474 C C . SER A 1 178 ? -10.423 -8.867 5.832 1.00 63.31 178 SER A C 1
ATOM 1476 O O . SER A 1 178 ? -10.217 -7.826 5.212 1.00 63.31 178 SER A O 1
ATOM 1478 N N . LYS A 1 179 ? -10.939 -9.941 5.224 1.00 55.25 179 LYS A N 1
ATOM 1479 C CA . LYS A 1 179 ? -11.132 -10.067 3.766 1.00 55.25 179 LYS A CA 1
ATOM 1480 C C . LYS A 1 179 ? -12.120 -9.056 3.141 1.00 55.25 179 LYS A C 1
ATOM 1482 O O . LYS A 1 179 ? -12.288 -9.084 1.928 1.00 55.25 179 LYS A O 1
ATOM 1487 N N . GLU A 1 180 ? -12.755 -8.174 3.919 1.00 50.78 180 GLU A N 1
ATOM 1488 C CA . GLU A 1 180 ? -13.945 -7.415 3.497 1.00 50.78 180 GLU A CA 1
ATOM 1489 C C . GLU A 1 180 ? -13.970 -5.929 3.906 1.00 50.78 180 GLU A C 1
ATOM 1491 O O . GLU A 1 180 ? -15.031 -5.396 4.248 1.00 50.78 180 GLU A O 1
ATOM 1496 N N . VAL A 1 181 ? -12.833 -5.227 3.886 1.00 52.88 181 VAL A N 1
ATOM 1497 C CA . VAL A 1 181 ? -12.803 -3.822 4.338 1.00 52.88 181 VAL A CA 1
ATOM 1498 C C . VAL A 1 181 ? -12.499 -2.854 3.197 1.00 52.88 181 VAL A C 1
ATOM 1500 O O . VAL A 1 181 ? -11.428 -2.941 2.596 1.00 52.88 181 VAL A O 1
ATOM 1503 N N . PRO A 1 182 ? -13.412 -1.907 2.901 1.00 52.34 182 PRO A N 1
ATOM 1504 C CA . PRO A 1 182 ? -13.159 -0.828 1.955 1.00 52.34 182 PRO A CA 1
ATOM 1505 C C . PRO A 1 182 ? -12.007 0.072 2.417 1.00 52.34 182 PRO A C 1
ATOM 1507 O O . PRO A 1 182 ? -11.985 0.523 3.563 1.00 52.34 182 PRO A O 1
ATOM 1510 N N . ALA A 1 183 ? -11.090 0.391 1.500 1.00 54.19 183 ALA A N 1
ATOM 1511 C CA . ALA A 1 183 ? -9.994 1.345 1.715 1.00 54.19 183 ALA A CA 1
ATOM 1512 C C . ALA A 1 183 ? -10.487 2.718 2.222 1.00 54.19 183 ALA A C 1
ATOM 1514 O O . ALA A 1 183 ? -9.796 3.388 2.986 1.00 54.19 183 ALA A O 1
ATOM 1515 N N . GLU A 1 184 ? -11.726 3.084 1.880 1.00 53.69 184 GLU A N 1
ATOM 1516 C CA . GLU A 1 184 ? -12.413 4.292 2.350 1.00 53.69 184 GLU A CA 1
ATOM 1517 C C . GLU A 1 184 ? -12.477 4.390 3.882 1.00 53.69 184 GLU A C 1
ATOM 1519 O O . GLU A 1 184 ? -12.389 5.485 4.432 1.00 53.69 184 GLU A O 1
ATOM 1524 N N . LEU A 1 185 ? -12.572 3.260 4.588 1.00 55.81 185 LEU A N 1
ATOM 1525 C CA . LEU A 1 185 ? -12.698 3.247 6.047 1.00 55.81 185 LEU A CA 1
ATOM 1526 C C . LEU A 1 185 ? -11.373 3.563 6.744 1.00 55.81 185 LEU A C 1
ATOM 1528 O O . LEU A 1 185 ? -11.350 4.268 7.751 1.00 55.81 185 LEU A O 1
ATOM 1532 N N . VAL A 1 186 ? -10.263 3.092 6.173 1.00 59.97 186 VAL A N 1
ATOM 1533 C CA . VAL A 1 186 ? -8.913 3.421 6.648 1.00 59.97 186 VAL A CA 1
ATOM 1534 C C . VAL A 1 186 ? -8.611 4.891 6.354 1.00 59.97 186 VAL A C 1
ATOM 1536 O O . VAL A 1 186 ? -8.107 5.598 7.222 1.00 59.97 186 VAL A O 1
ATOM 1539 N N . GLN A 1 187 ? -9.009 5.394 5.181 1.00 59.81 187 GLN A N 1
ATOM 1540 C CA . GLN A 1 187 ? -8.880 6.814 4.842 1.00 59.81 187 GLN A CA 1
ATOM 1541 C C . GLN A 1 187 ? -9.689 7.721 5.780 1.00 59.81 187 GLN A C 1
ATOM 1543 O O . GLN A 1 187 ? -9.189 8.763 6.199 1.00 59.81 187 GLN A O 1
ATOM 1548 N N . GLN A 1 188 ? -10.921 7.342 6.138 1.00 59.59 188 GLN A N 1
ATOM 1549 C CA . GLN A 1 188 ? -11.743 8.098 7.090 1.00 59.59 188 GLN A CA 1
ATOM 1550 C C . GLN A 1 188 ? -11.141 8.103 8.498 1.00 59.59 188 GLN A C 1
ATOM 1552 O O . GLN A 1 188 ? -11.103 9.158 9.131 1.00 59.59 188 GLN A O 1
ATOM 1557 N N . ALA A 1 189 ? -10.618 6.964 8.962 1.00 56.28 189 ALA A N 1
ATOM 1558 C CA . ALA A 1 189 ? -9.895 6.885 10.226 1.00 56.28 189 ALA A CA 1
ATOM 1559 C C . ALA A 1 189 ? -8.683 7.827 10.225 1.00 56.28 189 ALA A C 1
ATOM 1561 O O . ALA A 1 189 ? -8.574 8.714 11.067 1.00 56.28 189 ALA A O 1
ATOM 1562 N N . LEU A 1 190 ? -7.809 7.707 9.225 1.00 60.59 190 LEU A N 1
ATOM 1563 C CA . LEU A 1 190 ? -6.591 8.512 9.111 1.00 60.59 190 LEU A CA 1
ATOM 1564 C C . LEU A 1 190 ? -6.866 10.017 8.967 1.00 60.59 190 LEU A C 1
ATOM 1566 O O . LEU A 1 190 ? -6.077 10.819 9.461 1.00 60.59 190 LEU A O 1
ATOM 1570 N N . LYS A 1 191 ? -7.979 10.411 8.330 1.00 61.41 191 LYS A N 1
ATOM 1571 C CA . LYS A 1 191 ? -8.424 11.815 8.256 1.00 61.41 191 LYS A CA 1
ATOM 1572 C C . LYS A 1 191 ? -8.912 12.360 9.597 1.00 61.41 191 LYS A C 1
ATOM 1574 O O . LYS A 1 191 ? -8.732 13.544 9.855 1.00 61.41 191 LYS A O 1
ATOM 1579 N N . ALA A 1 192 ? -9.530 11.528 10.433 1.00 53.34 192 ALA A N 1
ATOM 1580 C CA . ALA A 1 192 ? -10.001 11.948 11.751 1.00 53.34 192 ALA A CA 1
ATOM 1581 C C . ALA A 1 192 ? -8.852 12.129 12.757 1.00 53.34 192 ALA A C 1
ATOM 1583 O O . ALA A 1 192 ? -8.941 12.946 13.671 1.00 53.34 192 ALA A O 1
ATOM 1584 N N . HIS A 1 193 ? -7.755 11.391 12.581 1.00 56.75 193 HIS A N 1
ATOM 1585 C CA . HIS A 1 193 ? -6.585 11.477 13.447 1.00 56.75 193 HIS A CA 1
ATOM 1586 C C . HIS A 1 193 ? -5.536 12.434 12.866 1.00 56.75 193 HIS A C 1
ATOM 1588 O O . HIS A 1 193 ? -4.567 12.014 12.230 1.00 56.75 193 HIS A O 1
ATOM 1594 N N . ASP A 1 194 ? -5.677 13.733 13.133 1.00 57.41 194 ASP A N 1
ATOM 1595 C CA . ASP A 1 194 ? -4.690 14.747 12.737 1.00 57.41 194 ASP A CA 1
ATOM 1596 C C . ASP A 1 194 ? -3.427 14.749 13.628 1.00 57.41 194 ASP A C 1
ATOM 1598 O O . ASP A 1 194 ? -3.002 15.762 14.175 1.00 57.41 194 ASP A O 1
ATOM 1602 N N . ARG A 1 195 ? -2.837 13.569 13.848 1.00 64.94 195 ARG A N 1
ATOM 1603 C CA . ARG A 1 195 ? -1.591 13.402 14.607 1.00 64.94 195 ARG A CA 1
ATOM 1604 C C . ARG A 1 195 ? -0.528 12.796 13.701 1.00 64.94 195 ARG A C 1
ATOM 1606 O O . ARG A 1 195 ? -0.559 11.600 13.418 1.00 64.94 195 ARG A O 1
ATOM 1613 N N . ASP A 1 196 ? 0.452 13.599 13.300 1.00 68.12 196 ASP A N 1
ATOM 1614 C CA . ASP A 1 196 ? 1.550 13.166 12.421 1.00 68.12 196 ASP A CA 1
ATOM 1615 C C . ASP A 1 196 ? 2.339 11.970 12.974 1.00 68.12 196 ASP A C 1
ATOM 1617 O O . ASP A 1 196 ? 2.756 11.099 12.214 1.00 68.12 196 ASP A O 1
ATOM 1621 N N . ALA A 1 197 ? 2.469 11.870 14.302 1.00 69.62 197 ALA A N 1
ATOM 1622 C CA . ALA A 1 197 ? 3.109 10.730 14.960 1.00 69.62 197 ALA A CA 1
ATOM 1623 C C . ALA A 1 197 ? 2.376 9.402 14.696 1.00 69.62 197 ALA A C 1
ATOM 1625 O O . ALA A 1 197 ? 3.012 8.366 14.518 1.00 69.62 197 ALA A O 1
ATOM 1626 N N . LEU A 1 198 ? 1.042 9.431 14.639 1.00 70.38 198 LEU A N 1
ATOM 1627 C CA . LEU A 1 198 ? 0.221 8.244 14.398 1.00 70.38 198 LEU A CA 1
ATOM 1628 C C . LEU A 1 198 ? 0.274 7.807 12.936 1.00 70.38 198 LEU A C 1
ATOM 1630 O O . LEU A 1 198 ? 0.435 6.622 12.646 1.00 70.38 198 LEU A O 1
ATOM 1634 N N . LYS A 1 199 ? 0.188 8.773 12.017 1.00 75.81 199 LYS A N 1
ATOM 1635 C CA . LYS A 1 199 ? 0.340 8.543 10.575 1.00 75.81 199 LYS A CA 1
ATOM 1636 C C . LYS A 1 199 ? 1.707 7.911 10.271 1.00 75.81 199 LYS A C 1
ATOM 1638 O O . LYS A 1 199 ? 1.777 6.932 9.534 1.00 75.81 199 LYS A O 1
ATOM 1643 N N . TYR A 1 200 ? 2.776 8.398 10.905 1.00 80.12 200 TYR A N 1
ATOM 1644 C CA . TYR A 1 200 ? 4.119 7.834 10.752 1.00 80.12 200 TYR A CA 1
ATOM 1645 C C . TYR A 1 200 ? 4.255 6.420 11.351 1.00 80.12 200 TYR A C 1
ATOM 1647 O O . TYR A 1 200 ? 4.789 5.531 10.689 1.00 80.12 200 TYR A O 1
ATOM 1655 N N . GLN A 1 201 ? 3.696 6.149 12.538 1.00 79.12 201 GLN A N 1
ATOM 1656 C CA . GLN A 1 201 ? 3.651 4.781 13.086 1.00 79.12 201 GLN A CA 1
ATOM 1657 C C . GLN A 1 201 ? 2.893 3.808 12.172 1.00 79.12 201 GLN A C 1
ATOM 1659 O O . GLN A 1 201 ? 3.279 2.648 12.030 1.00 79.12 201 GLN A O 1
ATOM 1664 N N . TRP A 1 202 ? 1.816 4.266 11.532 1.00 81.19 202 TRP A N 1
ATOM 1665 C CA . TRP A 1 202 ? 1.078 3.452 10.571 1.00 81.19 202 TRP A CA 1
ATOM 1666 C C . TRP A 1 202 ? 1.902 3.142 9.320 1.00 81.19 202 TRP A C 1
ATOM 1668 O O . TRP A 1 202 ? 1.907 2.005 8.847 1.00 81.19 202 TRP A O 1
ATOM 1678 N N . LEU A 1 203 ? 2.634 4.135 8.806 1.00 85.50 203 LEU A N 1
ATOM 1679 C CA . LEU A 1 203 ? 3.561 3.944 7.692 1.00 85.50 203 LEU A CA 1
ATOM 1680 C C . LEU A 1 203 ? 4.628 2.900 8.032 1.00 85.50 203 LEU A C 1
ATOM 1682 O O . LEU A 1 203 ? 4.865 2.009 7.222 1.00 85.50 203 LEU A O 1
ATOM 1686 N N . GLN A 1 204 ? 5.205 2.941 9.237 1.00 86.19 204 GLN A N 1
ATOM 1687 C CA . GLN A 1 204 ? 6.169 1.929 9.682 1.00 86.19 204 GLN A CA 1
ATOM 1688 C C . GLN A 1 204 ? 5.574 0.515 9.660 1.00 86.19 204 GLN A C 1
ATOM 1690 O O . GLN A 1 204 ? 6.188 -0.396 9.104 1.00 86.19 204 GLN A O 1
ATOM 1695 N N . LYS A 1 205 ? 4.346 0.334 10.159 1.00 83.44 205 LYS A N 1
ATOM 1696 C CA . LYS A 1 205 ? 3.665 -0.969 10.097 1.00 83.44 205 LYS A CA 1
ATOM 1697 C C . LYS A 1 205 ? 3.415 -1.434 8.658 1.00 83.44 205 LYS A C 1
ATOM 1699 O O . LYS A 1 205 ? 3.641 -2.600 8.344 1.00 83.44 205 LYS A O 1
ATOM 1704 N N . CYS A 1 206 ? 3.011 -0.534 7.757 1.00 86.12 206 CYS A N 1
ATOM 1705 C CA . CYS A 1 206 ? 2.845 -0.868 6.335 1.00 86.12 206 CYS A CA 1
ATOM 1706 C C . CYS A 1 206 ? 4.172 -1.298 5.690 1.00 86.12 206 CYS A C 1
ATOM 1708 O O . CYS A 1 206 ? 4.208 -2.210 4.867 1.00 86.12 206 CYS A O 1
ATOM 1710 N N . ILE A 1 207 ? 5.278 -0.663 6.083 1.00 89.19 207 ILE A N 1
ATOM 1711 C CA . ILE A 1 207 ? 6.622 -0.997 5.605 1.00 89.19 207 ILE A CA 1
ATOM 1712 C C . ILE A 1 207 ? 7.057 -2.380 6.104 1.00 89.19 207 ILE A C 1
ATOM 1714 O O . ILE A 1 207 ? 7.663 -3.142 5.349 1.00 89.19 207 ILE A O 1
ATOM 1718 N N . GLU A 1 208 ? 6.748 -2.735 7.352 1.00 87.50 208 GLU A N 1
ATOM 1719 C CA . GLU A 1 208 ? 6.971 -4.083 7.892 1.00 87.50 208 GLU A CA 1
ATOM 1720 C C . GLU A 1 208 ? 6.183 -5.143 7.114 1.00 87.50 208 GLU A C 1
ATOM 1722 O O . GLU A 1 208 ? 6.716 -6.208 6.793 1.00 87.50 208 GLU A O 1
ATOM 1727 N N . GLU A 1 209 ? 4.955 -4.816 6.719 1.00 85.50 209 GLU A N 1
ATOM 1728 C CA . GLU A 1 209 ? 4.086 -5.671 5.914 1.00 85.50 209 GLU A CA 1
ATOM 1729 C C . GLU A 1 209 ? 4.606 -5.973 4.505 1.00 85.50 209 GLU A C 1
ATOM 1731 O O . GLU A 1 209 ? 4.206 -6.973 3.912 1.00 85.50 209 GLU A O 1
ATOM 1736 N N . LEU A 1 210 ? 5.554 -5.194 3.977 1.00 86.50 210 LEU A N 1
ATOM 1737 C CA . LEU A 1 210 ? 6.230 -5.531 2.718 1.00 86.50 210 LEU A CA 1
ATOM 1738 C C . LEU A 1 210 ? 7.056 -6.824 2.813 1.00 86.50 210 LEU A C 1
ATOM 1740 O O . LEU A 1 210 ? 7.465 -7.362 1.786 1.00 86.50 210 LEU A O 1
ATOM 1744 N N . ASN A 1 211 ? 7.300 -7.328 4.027 1.00 82.69 211 ASN A N 1
ATOM 1745 C CA . ASN A 1 211 ? 7.899 -8.644 4.253 1.00 82.69 211 ASN A CA 1
ATOM 1746 C C . ASN A 1 211 ? 6.858 -9.779 4.275 1.00 82.69 211 ASN A C 1
ATOM 1748 O O . ASN A 1 211 ? 7.234 -10.949 4.301 1.00 82.69 211 ASN A O 1
ATOM 1752 N N . SER A 1 212 ? 5.564 -9.453 4.302 1.00 80.88 212 SER A N 1
ATOM 1753 C CA . SER A 1 212 ? 4.461 -10.413 4.213 1.00 80.88 212 SER A CA 1
ATOM 1754 C C . SER A 1 212 ? 4.202 -10.804 2.758 1.00 80.88 212 SER A C 1
ATOM 1756 O O . SER A 1 212 ? 4.529 -10.065 1.836 1.00 80.88 212 SER A O 1
ATOM 1758 N N . GLU A 1 213 ? 3.572 -11.956 2.528 1.00 74.19 213 GLU A N 1
ATOM 1759 C CA . GLU A 1 213 ? 3.169 -12.380 1.178 1.00 74.19 213 GLU A CA 1
ATOM 1760 C C . GLU A 1 213 ? 1.750 -11.929 0.816 1.00 74.19 213 GLU A C 1
ATOM 1762 O O . GLU A 1 213 ? 1.452 -11.672 -0.348 1.00 74.19 213 GLU A O 1
ATOM 1767 N N . GLN A 1 214 ? 0.862 -11.821 1.807 1.00 79.56 214 GLN A N 1
ATOM 1768 C CA . GLN A 1 214 ? -0.574 -11.667 1.559 1.00 79.56 214 GLN A CA 1
ATOM 1769 C C . GLN A 1 214 ? -1.043 -10.214 1.548 1.00 79.56 214 GLN A C 1
ATOM 1771 O O . GLN A 1 214 ? -2.077 -9.921 0.949 1.00 79.56 214 GLN A O 1
ATOM 1776 N N . TRP A 1 215 ? -0.325 -9.316 2.224 1.00 83.19 215 TRP A N 1
ATOM 1777 C CA . TRP A 1 215 ? -0.822 -7.971 2.540 1.00 83.19 215 TRP A CA 1
ATOM 1778 C C . TRP A 1 215 ? -0.039 -6.829 1.888 1.00 83.19 215 TRP A C 1
ATOM 1780 O O . TRP A 1 215 ? -0.428 -5.673 1.999 1.00 83.19 215 TRP A O 1
ATOM 1790 N N . VAL A 1 216 ? 0.966 -7.164 1.072 1.00 89.56 216 VAL A N 1
ATOM 1791 C CA . VAL A 1 216 ? 1.802 -6.189 0.356 1.00 89.56 216 VAL A CA 1
ATOM 1792 C C . VAL A 1 216 ? 0.971 -5.152 -0.400 1.00 89.56 216 VAL A C 1
ATOM 1794 O O . VAL A 1 216 ? 1.180 -3.958 -0.242 1.00 89.56 216 VAL A O 1
ATOM 1797 N N . LEU A 1 217 ? 0.017 -5.581 -1.229 1.00 89.25 217 LEU A N 1
ATOM 1798 C CA . LEU A 1 217 ? -0.766 -4.670 -2.071 1.00 89.25 217 LEU A CA 1
ATOM 1799 C C . LEU A 1 217 ? -1.625 -3.693 -1.254 1.00 89.25 217 LEU A C 1
ATOM 1801 O O . LEU A 1 217 ? -1.551 -2.489 -1.508 1.00 89.25 217 LEU A O 1
ATOM 1805 N N . PRO A 1 218 ? -2.421 -4.166 -0.275 1.00 84.19 218 PRO A N 1
ATOM 1806 C CA . PRO A 1 218 ? -3.087 -3.286 0.677 1.00 84.19 218 PRO A CA 1
ATOM 1807 C C . PRO A 1 218 ? -2.137 -2.310 1.382 1.00 84.19 218 PRO A C 1
ATOM 1809 O O . PRO A 1 218 ? -2.468 -1.128 1.459 1.00 84.19 218 PRO A O 1
ATOM 1812 N N . ALA A 1 219 ? -0.966 -2.768 1.838 1.00 87.06 219 ALA A N 1
ATOM 1813 C CA . ALA A 1 219 ? 0.025 -1.919 2.497 1.00 87.06 219 ALA A CA 1
ATOM 1814 C C . ALA A 1 219 ? 0.512 -0.789 1.581 1.00 87.06 219 ALA A C 1
ATOM 1816 O O . ALA A 1 219 ? 0.486 0.375 1.970 1.00 87.06 219 ALA A O 1
ATOM 1817 N N . LEU A 1 220 ? 0.880 -1.111 0.336 1.00 90.06 220 LEU A N 1
ATOM 1818 C CA . LEU A 1 220 ? 1.330 -0.127 -0.654 1.00 90.06 220 LEU A CA 1
ATOM 1819 C C . LEU A 1 220 ? 0.254 0.932 -0.930 1.00 90.06 220 LEU A C 1
ATOM 1821 O O . LEU A 1 220 ? 0.555 2.124 -0.967 1.00 90.06 220 LEU A O 1
ATOM 1825 N N . LYS A 1 221 ? -1.013 0.517 -1.069 1.00 85.62 221 LYS A N 1
ATOM 1826 C CA . LYS A 1 221 ? -2.143 1.444 -1.253 1.00 85.62 221 LYS A CA 1
ATOM 1827 C C . LYS A 1 221 ? -2.326 2.360 -0.046 1.00 85.62 221 LYS A C 1
ATOM 1829 O O . LYS A 1 221 ? -2.426 3.569 -0.218 1.00 85.62 221 LYS A O 1
ATOM 1834 N N . GLN A 1 222 ? -2.303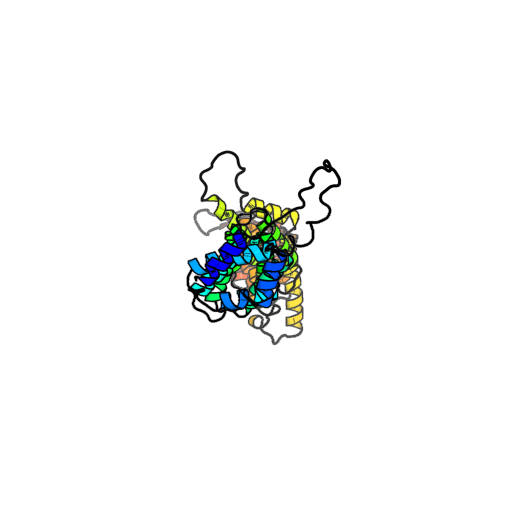 1.804 1.165 1.00 80.94 222 GLN A N 1
ATOM 1835 C CA . GLN A 1 222 ? -2.424 2.596 2.390 1.00 80.94 222 GLN A CA 1
ATOM 1836 C C . GLN A 1 222 ? -1.268 3.584 2.550 1.00 80.94 222 GLN A C 1
ATOM 1838 O O . GLN A 1 222 ? -1.499 4.724 2.936 1.00 80.94 222 GLN A O 1
ATOM 1843 N N . MET A 1 223 ? -0.039 3.184 2.215 1.00 86.44 223 MET A N 1
ATOM 1844 C CA . MET A 1 223 ? 1.111 4.088 2.238 1.00 86.44 223 MET A CA 1
ATOM 1845 C C . MET A 1 223 ? 0.919 5.274 1.291 1.00 86.44 223 MET A C 1
ATOM 1847 O O . MET A 1 223 ? 1.148 6.408 1.703 1.00 86.44 223 MET A O 1
ATOM 1851 N N . MET A 1 224 ? 0.465 5.033 0.053 1.00 86.19 224 MET A N 1
ATOM 1852 C CA . MET A 1 224 ? 0.152 6.118 -0.886 1.00 86.19 224 MET A CA 1
ATOM 1853 C C . MET A 1 224 ? -0.909 7.048 -0.313 1.00 86.19 224 MET A C 1
ATOM 1855 O O . MET A 1 224 ? -0.692 8.256 -0.252 1.00 86.19 224 MET A O 1
ATOM 1859 N N . ASP A 1 225 ? -2.022 6.480 0.150 1.00 80.94 225 ASP A N 1
ATOM 1860 C CA . ASP A 1 225 ? -3.139 7.241 0.695 1.00 80.94 225 ASP A CA 1
ATOM 1861 C C . ASP A 1 225 ? -2.675 8.116 1.867 1.00 80.94 225 ASP A C 1
ATOM 1863 O O . ASP A 1 225 ? -2.898 9.325 1.855 1.00 80.94 225 ASP A O 1
ATOM 1867 N N . ILE A 1 226 ? -1.933 7.553 2.827 1.00 79.75 226 ILE A N 1
ATOM 1868 C CA . ILE A 1 226 ? -1.392 8.300 3.971 1.00 79.75 226 ILE A CA 1
ATOM 1869 C C . ILE A 1 226 ? -0.480 9.427 3.505 1.00 79.75 226 ILE A C 1
ATOM 1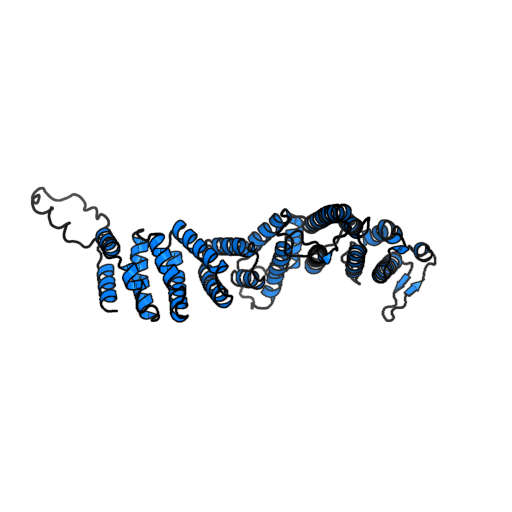871 O O . ILE A 1 226 ? -0.663 10.557 3.948 1.00 79.75 226 ILE A O 1
ATOM 1875 N N . CYS A 1 227 ? 0.469 9.156 2.606 1.00 84.56 227 CYS A N 1
ATOM 1876 C CA . CYS A 1 227 ? 1.361 10.186 2.081 1.00 84.56 227 CYS A CA 1
ATOM 1877 C C . CYS A 1 227 ? 0.579 11.311 1.379 1.00 84.56 227 CYS A C 1
ATOM 1879 O O . CYS A 1 227 ? 0.903 12.480 1.574 1.00 84.56 227 CYS A O 1
ATOM 1881 N N . THR A 1 228 ? -0.487 10.997 0.633 1.00 82.94 228 THR A N 1
ATOM 1882 C CA . THR A 1 228 ? -1.324 12.018 -0.026 1.00 82.94 228 THR A CA 1
ATOM 1883 C C . THR A 1 228 ? -2.115 12.888 0.950 1.00 82.94 228 THR A C 1
ATOM 1885 O O . THR A 1 228 ? -2.318 14.068 0.667 1.00 82.94 228 THR A O 1
ATOM 1888 N N . LEU A 1 229 ? -2.467 12.384 2.139 1.00 76.00 229 LEU A N 1
ATOM 1889 C CA . LEU A 1 229 ? -3.109 13.202 3.178 1.00 76.00 229 LEU A CA 1
ATOM 1890 C C . LEU A 1 229 ? -2.211 14.354 3.663 1.00 76.00 229 LEU A C 1
ATOM 1892 O O . LEU A 1 229 ? -2.725 15.387 4.090 1.00 76.00 229 LEU A O 1
ATOM 1896 N N . TYR A 1 230 ? -0.883 14.220 3.565 1.00 72.19 230 TYR A N 1
ATOM 1897 C CA . TYR A 1 230 ? 0.051 15.308 3.883 1.00 72.19 230 TYR A CA 1
ATOM 1898 C C . TYR A 1 230 ? 0.063 16.418 2.821 1.00 72.19 230 TYR A C 1
ATOM 1900 O O . TYR A 1 230 ? 0.429 17.551 3.130 1.00 72.19 230 TYR A O 1
ATOM 1908 N N . SER A 1 231 ? -0.370 16.136 1.587 1.00 64.25 231 SER A N 1
ATOM 1909 C CA . SER A 1 231 ? -0.531 17.159 0.543 1.00 64.25 231 SER A CA 1
ATOM 1910 C C . SER A 1 231 ? -1.744 18.057 0.798 1.00 64.25 231 SER A C 1
ATOM 1912 O O . SER A 1 231 ? -1.654 19.273 0.613 1.00 64.25 231 SER A O 1
ATOM 1914 N N . ASP A 1 232 ? -2.857 17.484 1.267 1.00 53.69 232 ASP A N 1
ATOM 1915 C CA . ASP A 1 232 ? -4.127 18.200 1.473 1.00 53.69 232 ASP A CA 1
ATOM 1916 C C . ASP A 1 232 ? -4.116 19.138 2.695 1.00 53.69 232 ASP A C 1
ATOM 1918 O O . ASP A 1 232 ? -4.803 20.162 2.699 1.00 53.69 232 ASP A O 1
ATOM 1922 N N . GLY A 1 233 ? -3.278 18.868 3.704 1.00 50.25 233 GLY A N 1
ATOM 1923 C CA . GLY A 1 233 ? -3.116 19.735 4.884 1.00 50.25 233 GLY A CA 1
ATOM 1924 C C . GLY A 1 233 ? -2.544 21.131 4.584 1.00 50.25 233 GLY A C 1
ATOM 1925 O O . GLY A 1 233 ? -2.551 22.008 5.446 1.00 50.25 233 GLY A O 1
ATOM 1926 N N . SER A 1 234 ? -2.068 21.366 3.357 1.00 45.06 234 SER A N 1
ATOM 1927 C CA . SER A 1 234 ? -1.447 22.628 2.940 1.00 45.06 234 SER A CA 1
ATOM 1928 C C . SER A 1 234 ? -2.424 23.696 2.419 1.00 45.06 234 SER A C 1
ATOM 1930 O O . SER A 1 234 ? -2.003 24.833 2.209 1.00 45.06 234 SER A O 1
ATOM 1932 N N . GLN A 1 235 ? -3.717 23.389 2.232 1.00 41.41 235 GLN A N 1
ATOM 1933 C CA . GLN A 1 235 ? -4.658 24.321 1.578 1.00 41.41 235 GLN A CA 1
ATOM 1934 C C . GLN A 1 235 ? -5.664 25.038 2.501 1.00 41.41 235 GLN A C 1
ATOM 1936 O O . GLN A 1 235 ? -6.492 25.798 2.004 1.00 41.41 235 GLN A O 1
ATOM 1941 N N . GLY A 1 236 ? -5.609 24.861 3.828 1.00 42.38 236 GLY A N 1
ATOM 1942 C CA . GLY A 1 236 ? -6.727 25.267 4.700 1.00 42.38 236 GLY A CA 1
ATOM 1943 C C . GLY A 1 236 ? -6.463 26.205 5.881 1.00 42.38 236 GLY A C 1
ATOM 1944 O O . GLY A 1 236 ? -7.433 26.710 6.440 1.00 42.38 236 GLY A O 1
ATOM 1945 N N . VAL A 1 237 ? -5.219 26.458 6.303 1.00 43.66 237 VAL A N 1
ATOM 1946 C CA . VAL A 1 237 ? -4.977 27.165 7.578 1.00 43.66 237 VAL A CA 1
ATOM 1947 C C . VAL A 1 237 ? -4.273 28.495 7.344 1.00 43.66 237 VAL A C 1
ATOM 1949 O O . VAL A 1 237 ? -3.075 28.562 7.078 1.00 43.66 237 VAL A O 1
ATOM 1952 N N . THR A 1 238 ? -5.034 29.583 7.480 1.00 41.25 238 THR A N 1
ATOM 1953 C CA . THR A 1 238 ? -4.500 30.931 7.689 1.00 41.25 238 THR A CA 1
ATOM 1954 C C . THR A 1 238 ? -3.488 30.895 8.830 1.00 41.25 238 THR A C 1
ATOM 1956 O O . THR A 1 238 ? -3.849 30.628 9.976 1.00 41.25 238 THR A O 1
ATOM 1959 N N . HIS A 1 239 ? -2.223 31.146 8.501 1.00 45.09 239 HIS A N 1
ATOM 1960 C CA . HIS A 1 239 ? -1.105 31.164 9.435 1.00 45.09 239 HIS A CA 1
ATOM 1961 C C . HIS A 1 239 ? -1.383 32.066 10.648 1.00 45.09 239 HIS A C 1
ATOM 1963 O O . HIS A 1 239 ? -1.332 33.292 10.553 1.00 45.09 239 HIS A O 1
ATOM 1969 N N . ALA A 1 240 ? -1.607 31.453 11.810 1.00 41.75 240 ALA A N 1
ATOM 1970 C CA . ALA A 1 240 ? -1.438 32.098 13.101 1.00 41.75 240 ALA A CA 1
ATOM 1971 C C . ALA A 1 240 ? -0.085 31.662 13.689 1.00 41.75 240 ALA A C 1
ATOM 1973 O O . ALA A 1 240 ? 0.125 30.496 13.995 1.00 41.75 240 ALA A O 1
ATOM 1974 N N . HIS A 1 241 ? 0.834 32.626 13.775 1.00 44.03 241 HIS A N 1
ATOM 1975 C CA . HIS A 1 241 ? 1.994 32.720 14.670 1.00 44.03 241 HIS A CA 1
ATOM 1976 C C . HIS A 1 241 ? 2.657 31.409 15.160 1.00 44.03 241 HIS A C 1
ATOM 1978 O O . HIS A 1 241 ? 2.310 30.879 16.212 1.00 44.03 241 HIS A O 1
ATOM 1984 N N . GLY A 1 242 ? 3.744 31.003 14.488 1.00 45.47 242 GLY A N 1
ATOM 1985 C CA . GLY A 1 242 ? 4.899 30.388 15.164 1.00 45.47 242 GLY A CA 1
ATOM 1986 C C . GLY A 1 242 ? 5.122 28.877 15.037 1.00 45.47 242 GLY A C 1
ATOM 1987 O O . GLY A 1 242 ? 6.050 28.385 15.674 1.00 45.47 242 GLY A O 1
ATOM 1988 N N . GLN A 1 243 ? 4.355 28.135 14.234 1.00 49.03 243 GLN A N 1
ATOM 1989 C CA . GLN A 1 243 ? 4.636 26.713 13.974 1.00 49.03 243 GLN A CA 1
ATOM 1990 C C . GLN A 1 243 ? 5.243 26.506 12.581 1.00 49.03 243 GLN A C 1
ATOM 1992 O O . GLN A 1 243 ? 4.830 27.153 11.616 1.00 49.03 243 GLN A O 1
ATOM 1997 N N . ASN A 1 244 ? 6.259 25.636 12.500 1.00 47.78 244 ASN A N 1
ATOM 1998 C CA . ASN A 1 244 ? 6.916 25.257 11.249 1.00 47.78 244 ASN A CA 1
ATOM 1999 C C . ASN A 1 244 ? 5.868 24.795 10.221 1.00 47.78 244 ASN A C 1
ATOM 2001 O O . ASN A 1 244 ? 4.922 24.106 10.606 1.00 47.78 244 ASN A O 1
ATOM 2005 N N . PRO A 1 245 ? 6.012 25.157 8.932 1.00 54.34 245 PRO A N 1
ATOM 2006 C CA . PRO A 1 245 ? 5.098 24.686 7.900 1.00 54.34 245 PRO A CA 1
ATOM 2007 C C . PRO A 1 245 ? 5.078 23.148 7.879 1.00 54.34 245 PRO A C 1
ATOM 2009 O O . PRO A 1 245 ? 6.137 22.539 8.069 1.00 54.34 245 PRO A O 1
ATOM 2012 N N . PRO A 1 246 ? 3.908 22.517 7.655 1.00 56.72 246 PRO A N 1
ATOM 2013 C CA . PRO A 1 246 ? 3.823 21.065 7.569 1.00 56.72 246 PRO A CA 1
ATOM 2014 C C . PRO A 1 246 ? 4.772 20.546 6.475 1.00 56.72 246 PRO A C 1
ATOM 2016 O O . PRO A 1 246 ? 4.918 21.206 5.435 1.00 56.72 246 PRO A O 1
ATOM 2019 N N . PRO A 1 247 ? 5.443 19.399 6.697 1.00 62.12 247 PRO A N 1
ATOM 2020 C CA . PRO A 1 247 ? 6.366 18.834 5.722 1.00 62.12 247 PRO A CA 1
ATOM 2021 C C . PRO A 1 247 ? 5.617 18.549 4.421 1.00 62.12 247 PRO A C 1
ATOM 2023 O O . PRO A 1 247 ? 4.534 17.962 4.423 1.00 62.12 247 PRO A O 1
ATOM 2026 N N . LYS A 1 248 ? 6.184 18.979 3.292 1.00 76.31 248 LYS A N 1
ATOM 2027 C CA . LYS A 1 248 ? 5.588 18.704 1.983 1.00 76.31 248 LYS A CA 1
ATOM 2028 C C . LYS A 1 248 ? 5.696 17.204 1.707 1.00 76.31 248 LYS A C 1
ATOM 2030 O O . LYS A 1 248 ? 6.682 16.583 2.093 1.00 76.31 248 LYS A O 1
ATOM 2035 N N . ILE A 1 249 ? 4.749 16.638 0.958 1.00 84.56 249 ILE A N 1
ATOM 2036 C CA . ILE A 1 249 ? 4.724 15.204 0.610 1.00 84.56 249 ILE A CA 1
ATOM 2037 C C . ILE A 1 249 ? 6.078 14.661 0.120 1.00 84.56 249 ILE A C 1
ATOM 2039 O O . ILE A 1 249 ? 6.496 13.591 0.553 1.00 84.56 249 ILE A O 1
ATOM 2043 N N . HIS A 1 250 ? 6.808 15.428 -0.697 1.00 85.50 250 HIS A N 1
ATOM 2044 C CA . HIS A 1 250 ? 8.123 15.011 -1.187 1.00 85.50 250 HIS A CA 1
ATOM 2045 C C . HIS A 1 250 ? 9.180 14.872 -0.077 1.00 85.50 250 HIS A C 1
ATOM 2047 O O . HIS A 1 250 ? 10.008 13.969 -0.157 1.00 85.50 250 HIS A O 1
ATOM 2053 N N . ASP A 1 251 ? 9.130 15.699 0.977 1.00 86.50 251 ASP A N 1
ATOM 2054 C CA . ASP A 1 251 ? 10.054 15.634 2.117 1.00 86.50 251 ASP A CA 1
ATOM 2055 C C . ASP A 1 251 ? 9.754 14.392 2.961 1.00 86.50 251 ASP A C 1
ATOM 2057 O O . ASP A 1 251 ? 10.668 13.701 3.406 1.00 86.50 251 ASP A O 1
ATOM 2061 N N . LEU A 1 252 ? 8.465 14.075 3.133 1.00 87.56 252 LEU A N 1
ATOM 2062 C CA . LEU A 1 252 ? 8.022 12.861 3.812 1.00 87.56 252 LEU A CA 1
ATOM 2063 C C . LEU A 1 252 ? 8.470 11.611 3.047 1.00 87.56 252 LEU A C 1
ATOM 2065 O O . LEU A 1 252 ? 9.091 10.730 3.633 1.00 87.56 252 LEU A O 1
ATOM 2069 N N . ILE A 1 253 ? 8.180 11.535 1.745 1.00 91.00 253 ILE A N 1
ATOM 2070 C CA . ILE A 1 253 ? 8.557 10.383 0.915 1.00 91.00 253 ILE A CA 1
ATOM 2071 C C . ILE A 1 253 ? 10.081 10.236 0.863 1.00 91.00 253 ILE A C 1
ATOM 2073 O O . ILE A 1 253 ? 10.584 9.127 1.034 1.00 91.00 253 ILE A O 1
ATOM 2077 N N . SER A 1 254 ? 10.818 11.337 0.696 1.00 89.94 254 SER A N 1
ATOM 2078 C CA . SER A 1 254 ? 12.286 11.327 0.723 1.00 89.94 254 SER A CA 1
ATOM 2079 C C . SER A 1 254 ? 12.824 10.868 2.078 1.00 89.94 254 SER A C 1
ATOM 2081 O O . SER A 1 254 ? 13.737 10.050 2.127 1.00 89.94 254 SER A O 1
ATOM 2083 N N . GLY A 1 255 ? 12.239 11.335 3.185 1.00 89.88 255 GLY A N 1
ATOM 2084 C CA . GLY A 1 255 ? 12.591 10.894 4.536 1.00 89.88 255 GLY A CA 1
ATOM 2085 C C . GLY A 1 255 ? 12.372 9.393 4.732 1.00 89.88 255 GLY A C 1
ATOM 2086 O O . GLY A 1 255 ? 13.294 8.684 5.131 1.00 89.88 255 GLY A O 1
ATOM 2087 N N . LEU A 1 256 ? 11.191 8.892 4.359 1.00 90.44 256 LEU A N 1
ATOM 2088 C CA . LEU A 1 256 ? 10.865 7.464 4.416 1.00 90.44 256 LEU A CA 1
ATOM 2089 C C . LEU A 1 256 ? 11.784 6.628 3.521 1.00 90.44 256 LEU A C 1
ATOM 2091 O O . LEU A 1 256 ? 12.185 5.527 3.896 1.00 90.44 256 LEU A O 1
ATOM 2095 N N . HIS A 1 257 ? 12.122 7.132 2.333 1.00 92.31 257 HIS A N 1
ATOM 2096 C CA . HIS A 1 257 ? 13.056 6.465 1.439 1.00 92.31 257 HIS A CA 1
ATOM 2097 C C . HIS A 1 257 ? 14.456 6.381 2.050 1.00 92.31 257 HIS A C 1
ATOM 2099 O O . HIS A 1 257 ? 15.020 5.293 2.070 1.00 92.31 257 HIS A O 1
ATOM 2105 N N . ASN A 1 258 ? 14.978 7.478 2.598 1.00 91.56 258 ASN A N 1
ATOM 2106 C CA . ASN A 1 258 ? 16.302 7.511 3.219 1.00 91.56 258 ASN A CA 1
ATOM 2107 C C . ASN A 1 258 ? 16.398 6.590 4.443 1.00 91.56 258 ASN A C 1
ATOM 2109 O O . ASN A 1 258 ? 17.448 6.008 4.701 1.00 91.56 258 ASN A O 1
ATOM 2113 N N . GLU A 1 259 ? 15.306 6.439 5.191 1.00 92.62 259 GLU A N 1
ATOM 2114 C CA . GLU A 1 259 ? 15.269 5.579 6.373 1.00 92.62 259 GLU A CA 1
ATOM 2115 C C . GLU A 1 259 ? 15.102 4.093 6.024 1.00 92.62 259 GLU A C 1
ATOM 2117 O O . GLU A 1 259 ? 15.753 3.228 6.611 1.00 92.62 259 GLU A O 1
ATOM 2122 N N . HIS A 1 260 ? 14.235 3.777 5.060 1.00 91.94 260 HIS A N 1
ATOM 2123 C CA . HIS A 1 260 ? 13.791 2.402 4.809 1.00 91.94 260 HIS A CA 1
ATOM 2124 C C . HIS A 1 260 ? 14.195 1.834 3.445 1.00 91.94 260 HIS A C 1
ATOM 2126 O O . HIS A 1 260 ? 13.839 0.694 3.138 1.00 91.94 260 HIS A O 1
ATOM 2132 N N . ASN A 1 261 ? 14.916 2.600 2.622 1.00 93.62 261 ASN A N 1
ATOM 2133 C CA . ASN A 1 261 ? 15.302 2.252 1.251 1.00 93.62 261 ASN A CA 1
ATOM 2134 C C . ASN A 1 261 ? 14.105 1.762 0.418 1.00 93.62 261 ASN A C 1
ATOM 2136 O O . ASN A 1 261 ? 14.143 0.703 -0.210 1.00 93.62 261 ASN A O 1
ATOM 2140 N N . LEU A 1 262 ? 13.000 2.523 0.452 1.00 94.00 262 LEU A N 1
ATOM 2141 C CA . LEU A 1 262 ? 11.702 2.077 -0.076 1.00 94.00 262 LEU A CA 1
ATOM 2142 C C . LEU A 1 262 ? 11.742 1.615 -1.540 1.00 94.00 262 LEU A C 1
ATOM 2144 O O . LEU A 1 262 ? 11.181 0.565 -1.845 1.00 94.00 262 LEU A O 1
ATOM 2148 N N . VAL A 1 263 ? 12.422 2.349 -2.428 1.00 95.56 263 VAL A N 1
ATOM 2149 C CA . VAL A 1 263 ? 12.546 1.992 -3.854 1.00 95.56 263 VAL A CA 1
ATOM 2150 C C . VAL A 1 263 ? 13.187 0.611 -4.010 1.00 95.56 263 VAL A C 1
ATOM 2152 O O . VAL A 1 263 ? 12.612 -0.268 -4.656 1.00 95.56 263 VAL A O 1
ATOM 2155 N N . THR A 1 264 ? 14.317 0.369 -3.344 1.00 95.44 264 THR A N 1
ATOM 2156 C CA . THR A 1 264 ? 15.009 -0.926 -3.351 1.00 95.44 264 THR A CA 1
ATOM 2157 C C . THR A 1 264 ? 14.151 -2.025 -2.724 1.00 95.44 264 THR A C 1
ATOM 2159 O O . THR A 1 264 ? 14.066 -3.130 -3.258 1.00 95.44 264 THR A O 1
ATOM 2162 N N . ARG A 1 265 ? 13.453 -1.745 -1.617 1.00 94.94 265 ARG A N 1
ATOM 2163 C CA . ARG A 1 265 ? 12.612 -2.733 -0.922 1.00 94.94 265 ARG A CA 1
ATOM 2164 C C . ARG A 1 265 ? 11.408 -3.170 -1.756 1.00 94.94 265 ARG A C 1
ATOM 2166 O O . ARG A 1 265 ? 11.131 -4.365 -1.842 1.00 94.94 265 ARG A O 1
ATOM 2173 N N . VAL A 1 266 ? 10.725 -2.230 -2.406 1.00 96.25 266 VAL A N 1
ATOM 2174 C CA . VAL A 1 266 ? 9.597 -2.533 -3.300 1.00 96.25 266 VAL A CA 1
ATOM 2175 C C . VAL A 1 266 ? 10.087 -3.231 -4.568 1.00 96.25 266 VAL A C 1
ATOM 2177 O O . VAL A 1 266 ? 9.456 -4.190 -5.011 1.00 96.25 266 VAL A O 1
ATOM 2180 N N . THR A 1 267 ? 11.249 -2.837 -5.096 1.00 97.06 267 THR A N 1
ATOM 2181 C CA . THR A 1 267 ? 11.906 -3.534 -6.213 1.00 97.06 267 THR A CA 1
ATOM 2182 C C . THR A 1 267 ? 12.220 -4.988 -5.859 1.00 97.06 267 THR A C 1
ATOM 2184 O O . THR A 1 267 ? 11.843 -5.897 -6.595 1.00 97.06 267 THR A O 1
ATOM 2187 N N . ASN A 1 268 ? 12.829 -5.232 -4.695 1.00 95.88 268 ASN A N 1
ATOM 2188 C CA . ASN A 1 268 ? 13.094 -6.579 -4.186 1.00 95.88 268 ASN A CA 1
ATOM 2189 C C . ASN A 1 268 ? 11.805 -7.397 -4.065 1.00 95.88 268 ASN A C 1
ATOM 2191 O O . ASN A 1 268 ? 11.772 -8.549 -4.492 1.00 95.88 268 ASN A O 1
ATOM 2195 N N . ASN A 1 269 ? 10.744 -6.799 -3.517 1.00 96.00 269 ASN A N 1
ATOM 2196 C CA . ASN A 1 269 ? 9.458 -7.467 -3.355 1.00 96.00 269 ASN A CA 1
ATOM 2197 C C . ASN A 1 269 ? 8.830 -7.840 -4.713 1.00 96.00 269 ASN A C 1
ATOM 2199 O O . ASN A 1 269 ? 8.349 -8.961 -4.873 1.00 96.00 269 ASN A O 1
ATOM 2203 N N . LEU A 1 270 ? 8.885 -6.945 -5.708 1.00 96.62 270 LEU A N 1
ATOM 2204 C CA . LEU A 1 270 ? 8.439 -7.239 -7.073 1.00 96.62 270 LEU A CA 1
ATOM 2205 C C . LEU A 1 270 ? 9.254 -8.378 -7.699 1.00 96.62 270 LEU A C 1
ATOM 2207 O O . LEU A 1 270 ? 8.667 -9.300 -8.261 1.00 96.62 270 LEU A O 1
ATOM 2211 N N . CYS A 1 271 ? 10.584 -8.349 -7.584 1.00 96.12 271 CYS A N 1
ATOM 2212 C CA . CYS A 1 271 ? 11.441 -9.403 -8.126 1.00 96.12 271 CYS A CA 1
ATOM 2213 C C . CYS A 1 271 ? 11.145 -10.768 -7.484 1.00 96.12 271 CYS A C 1
ATOM 2215 O O . CYS A 1 271 ? 10.936 -11.736 -8.208 1.00 96.12 271 CYS A O 1
ATOM 2217 N N . GLN A 1 272 ? 11.045 -10.837 -6.152 1.00 95.31 272 GLN A N 1
ATOM 2218 C CA . GLN A 1 272 ? 10.717 -12.074 -5.429 1.00 95.31 272 GLN A CA 1
ATOM 2219 C C . GLN A 1 272 ? 9.337 -12.618 -5.809 1.00 95.31 272 GLN A C 1
ATOM 2221 O O . GLN A 1 272 ? 9.148 -13.827 -5.948 1.00 95.31 272 GLN A O 1
ATOM 2226 N N . TYR A 1 273 ? 8.359 -11.728 -5.991 1.00 95.56 273 TYR A N 1
ATOM 2227 C CA . TYR A 1 273 ? 7.045 -12.107 -6.494 1.00 95.56 273 TYR A CA 1
ATOM 2228 C C . TYR A 1 273 ? 7.134 -12.704 -7.907 1.00 95.56 273 TYR A C 1
ATOM 2230 O O . TYR A 1 273 ? 6.577 -13.774 -8.154 1.00 95.56 273 TYR A O 1
ATOM 2238 N N . MET A 1 274 ? 7.856 -12.044 -8.819 1.00 96.19 274 MET A N 1
ATOM 2239 C CA . MET A 1 274 ? 8.017 -12.514 -10.197 1.00 96.19 274 MET A CA 1
ATOM 2240 C C . MET A 1 274 ? 8.745 -13.856 -10.269 1.00 96.19 274 MET A C 1
ATOM 2242 O O . MET A 1 274 ? 8.358 -14.699 -11.071 1.00 96.19 274 MET A O 1
ATOM 2246 N N . GLU A 1 275 ? 9.755 -14.088 -9.431 1.00 95.06 275 GLU A N 1
ATOM 2247 C CA . GLU A 1 275 ? 10.439 -15.384 -9.336 1.00 95.06 275 GLU A CA 1
ATOM 2248 C C . GLU A 1 275 ? 9.454 -16.506 -8.978 1.00 95.06 275 GLU A C 1
ATOM 2250 O O . GLU A 1 275 ? 9.332 -17.478 -9.727 1.00 95.06 275 GLU A O 1
ATOM 2255 N N . LYS A 1 276 ? 8.655 -16.322 -7.918 1.00 93.88 276 LYS A N 1
ATOM 2256 C CA . LYS A 1 276 ? 7.621 -17.289 -7.507 1.00 93.88 276 LYS A CA 1
ATOM 2257 C C . LYS A 1 276 ? 6.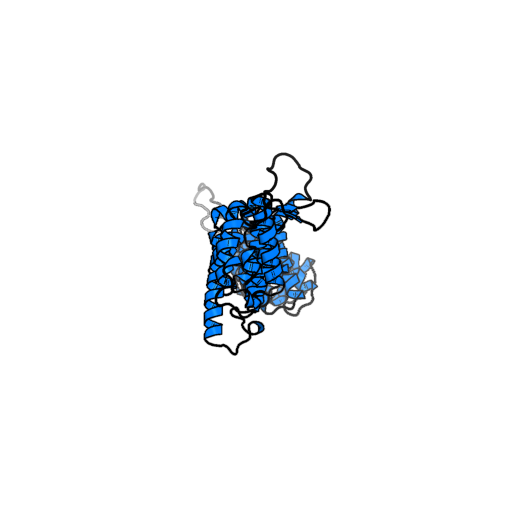548 -17.495 -8.574 1.00 93.88 276 LYS A C 1
ATOM 2259 O O . LYS A 1 276 ? 6.127 -18.624 -8.822 1.00 93.88 276 LYS A O 1
ATOM 2264 N N . ALA A 1 277 ? 6.101 -16.417 -9.217 1.00 94.50 277 ALA A N 1
ATOM 2265 C CA . ALA A 1 277 ? 5.103 -16.498 -10.277 1.00 94.50 277 ALA A CA 1
ATOM 2266 C C . ALA A 1 277 ? 5.642 -17.285 -11.482 1.00 94.50 277 ALA A C 1
ATOM 2268 O O . ALA A 1 277 ? 4.968 -18.183 -11.987 1.00 94.50 277 ALA A O 1
ATOM 2269 N N . LYS A 1 278 ? 6.884 -17.021 -11.904 1.00 94.31 278 LYS A N 1
ATOM 2270 C CA . LYS A 1 278 ? 7.546 -17.763 -12.987 1.00 94.31 278 LYS A CA 1
ATOM 2271 C C . LYS A 1 278 ? 7.701 -19.240 -12.649 1.00 94.31 278 LYS A C 1
ATOM 2273 O O . LYS A 1 278 ? 7.413 -20.081 -13.497 1.00 94.31 278 LYS A O 1
ATOM 2278 N N . GLU A 1 279 ? 8.116 -19.575 -11.429 1.00 94.12 279 GLU A N 1
ATOM 2279 C CA . GLU A 1 279 ? 8.175 -20.966 -10.961 1.00 94.12 279 GLU A CA 1
ATOM 2280 C C . GLU A 1 279 ? 6.801 -21.642 -11.021 1.00 94.12 279 GLU A C 1
ATOM 2282 O O . GLU A 1 279 ? 6.677 -22.752 -11.544 1.00 94.12 279 GLU A O 1
ATOM 2287 N N . PHE A 1 280 ? 5.752 -20.950 -10.570 1.00 94.06 280 PHE A N 1
ATOM 2288 C CA . PHE A 1 280 ? 4.385 -21.457 -10.616 1.00 94.06 280 PHE A CA 1
ATOM 2289 C C . PHE A 1 280 ? 3.904 -21.721 -12.048 1.00 94.06 280 PHE A C 1
ATOM 2291 O O . PHE A 1 280 ? 3.368 -22.797 -12.313 1.00 94.06 280 PHE A O 1
ATOM 2298 N N . PHE A 1 281 ? 4.113 -20.783 -12.977 1.00 93.31 281 PHE A N 1
ATOM 2299 C CA . PHE A 1 281 ? 3.695 -20.938 -14.375 1.00 93.31 281 PHE A CA 1
ATOM 2300 C C . PHE A 1 281 ? 4.527 -21.978 -15.131 1.00 93.31 281 PHE A C 1
ATOM 2302 O O . PHE A 1 281 ? 3.989 -22.683 -15.981 1.00 93.31 281 PHE A O 1
ATOM 2309 N N . ARG A 1 282 ? 5.811 -22.148 -14.786 1.00 92.38 282 ARG A N 1
ATOM 2310 C CA . ARG A 1 282 ? 6.636 -23.257 -15.298 1.00 92.38 282 ARG A CA 1
ATOM 2311 C C . ARG A 1 282 ? 6.093 -24.613 -14.845 1.00 92.38 282 ARG A C 1
ATOM 2313 O O . ARG A 1 282 ? 6.065 -25.547 -15.640 1.00 92.38 282 ARG A O 1
ATOM 2320 N N . ALA A 1 283 ? 5.649 -24.717 -13.592 1.00 94.38 283 ALA A N 1
ATOM 2321 C CA . ALA A 1 283 ? 5.042 -25.935 -13.056 1.00 94.38 283 ALA A CA 1
ATOM 2322 C C . ALA A 1 283 ? 3.594 -26.157 -13.538 1.00 94.38 283 ALA A C 1
ATOM 2324 O O . ALA A 1 283 ? 3.134 -27.296 -13.579 1.00 94.38 283 ALA A O 1
ATOM 2325 N N . ASN A 1 284 ? 2.880 -25.090 -13.916 1.00 93.00 284 ASN A N 1
ATOM 2326 C CA . ASN A 1 284 ? 1.472 -25.128 -14.318 1.00 93.00 284 ASN A CA 1
ATOM 2327 C C . ASN A 1 284 ? 1.208 -24.325 -15.612 1.00 93.00 284 ASN A C 1
ATOM 2329 O O . ASN A 1 284 ? 0.509 -23.309 -15.560 1.00 93.00 284 ASN A O 1
ATOM 2333 N N . PRO A 1 285 ? 1.702 -24.772 -16.784 1.00 89.62 285 PRO A N 1
ATOM 2334 C CA . PRO A 1 285 ? 1.594 -24.012 -18.038 1.00 89.62 285 PRO A CA 1
ATOM 2335 C C . PRO A 1 285 ? 0.155 -23.756 -18.512 1.00 89.62 285 PRO A C 1
ATOM 2337 O O . PRO A 1 285 ? -0.095 -22.854 -19.303 1.00 89.62 285 PRO A O 1
ATOM 2340 N N . GLN A 1 286 ? -0.800 -24.561 -18.045 1.00 90.88 286 GLN A N 1
ATOM 2341 C CA . GLN A 1 286 ? -2.222 -24.448 -18.369 1.00 90.88 286 GLN A CA 1
ATOM 2342 C C . GLN A 1 286 ? -2.945 -23.315 -17.626 1.00 90.88 286 GLN A C 1
ATOM 2344 O O . GLN A 1 286 ? -4.066 -22.968 -17.997 1.00 90.88 286 GLN A O 1
ATOM 2349 N N . VAL A 1 287 ? -2.360 -22.778 -16.550 1.00 90.06 287 VAL A N 1
ATOM 2350 C CA . VAL A 1 287 ? -3.009 -21.747 -15.733 1.00 90.06 287 VAL A CA 1
ATOM 2351 C C . VAL A 1 287 ? -2.744 -20.381 -16.348 1.00 90.06 287 VAL A C 1
ATOM 2353 O O . VAL A 1 287 ? -1.608 -19.921 -16.409 1.00 90.06 287 VAL A O 1
ATOM 2356 N N . HIS A 1 288 ? -3.814 -19.713 -16.766 1.00 89.56 288 HIS A N 1
ATOM 2357 C CA . HIS A 1 288 ? -3.724 -18.363 -17.309 1.00 89.56 288 HIS A CA 1
ATOM 2358 C C . HIS A 1 288 ? -3.409 -17.338 -16.194 1.00 89.56 288 HIS A C 1
ATOM 2360 O O . HIS A 1 288 ? -3.966 -17.465 -15.097 1.00 89.56 288 HIS A O 1
ATOM 2366 N N . PRO A 1 289 ? -2.606 -16.281 -16.440 1.00 88.62 289 PRO A N 1
ATOM 2367 C CA . PRO A 1 289 ? -2.271 -15.260 -15.435 1.00 88.62 289 PRO A CA 1
ATOM 2368 C C . PRO A 1 289 ? -3.463 -14.629 -14.714 1.00 88.62 289 PRO A C 1
ATOM 2370 O O . PRO A 1 289 ? -3.401 -14.345 -13.519 1.00 88.62 289 PRO A O 1
ATOM 2373 N N . SER A 1 290 ? -4.585 -14.456 -15.414 1.00 89.75 290 SER A N 1
ATOM 2374 C CA . SER A 1 29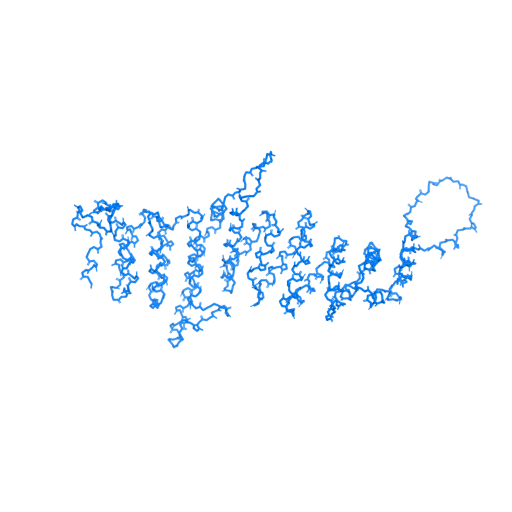0 ? -5.820 -13.915 -14.828 1.00 89.75 290 SER A CA 1
ATOM 2375 C C . SER A 1 290 ? -6.458 -14.823 -13.768 1.00 89.75 290 SER A C 1
ATOM 2377 O O . SER A 1 290 ? -7.230 -14.334 -12.945 1.00 89.75 290 SER A O 1
ATOM 2379 N N . GLN A 1 291 ? -6.137 -16.120 -13.770 1.00 90.56 291 GLN A N 1
ATOM 2380 C CA . GLN A 1 291 ? -6.619 -17.112 -12.803 1.00 90.56 291 GLN A CA 1
ATOM 2381 C C . GLN A 1 291 ? -5.641 -17.323 -11.638 1.00 90.56 291 GLN A C 1
ATOM 2383 O O . GLN A 1 291 ? -6.007 -17.927 -10.631 1.00 90.56 291 GLN A O 1
ATOM 2388 N N . TYR A 1 292 ? -4.405 -16.829 -11.752 1.00 92.75 292 TYR A N 1
ATOM 2389 C CA . TYR A 1 292 ? -3.412 -16.918 -10.689 1.00 92.75 292 TYR A CA 1
ATOM 2390 C C . TYR A 1 292 ? -3.643 -15.815 -9.651 1.00 92.75 292 TYR A C 1
ATOM 2392 O O . TYR A 1 292 ? -3.382 -14.643 -9.916 1.00 92.75 292 TYR A O 1
ATOM 2400 N N . VAL A 1 293 ? -4.142 -16.198 -8.471 1.00 90.62 293 VAL A N 1
ATOM 2401 C CA . VAL A 1 293 ? -4.505 -15.284 -7.371 1.00 90.62 293 VAL A CA 1
ATOM 2402 C C . VAL A 1 293 ? -3.782 -15.705 -6.078 1.00 90.62 293 VAL A C 1
ATOM 2404 O O . VAL A 1 293 ? -4.383 -16.343 -5.210 1.00 90.62 293 VAL A O 1
ATOM 2407 N N . PRO A 1 294 ? -2.478 -15.402 -5.936 1.00 87.44 294 PRO A N 1
ATOM 2408 C CA . PRO A 1 294 ? -1.642 -15.950 -4.862 1.00 87.44 294 PRO A CA 1
ATOM 2409 C C . PRO A 1 294 ? -2.006 -15.447 -3.458 1.00 87.44 294 PRO A C 1
ATOM 2411 O O . PRO A 1 294 ? -1.805 -16.161 -2.480 1.00 87.44 294 PRO A O 1
ATOM 2414 N N . ASP A 1 295 ? -2.579 -14.249 -3.343 1.00 83.88 295 ASP A N 1
ATOM 2415 C CA . ASP A 1 295 ? -3.032 -13.656 -2.075 1.00 83.88 295 ASP A CA 1
ATOM 2416 C C . ASP A 1 295 ? -4.545 -13.840 -1.825 1.00 83.88 295 ASP A C 1
ATOM 2418 O O . ASP A 1 295 ? -5.103 -13.277 -0.879 1.00 83.88 295 ASP A O 1
ATOM 2422 N N . GLY A 1 296 ? -5.226 -14.589 -2.700 1.00 84.31 296 GLY A N 1
ATOM 2423 C CA . GLY A 1 296 ? -6.675 -14.791 -2.682 1.00 84.31 296 GLY A CA 1
ATOM 2424 C C . GLY A 1 296 ? -7.518 -13.563 -3.053 1.00 84.31 296 GLY A C 1
ATOM 2425 O O . GLY A 1 296 ? -8.737 -13.627 -2.901 1.00 84.31 296 GLY A O 1
ATOM 2426 N N . ARG A 1 297 ? -6.911 -12.453 -3.506 1.00 83.94 297 ARG A N 1
ATOM 2427 C CA . ARG A 1 297 ? -7.600 -11.177 -3.783 1.00 83.94 297 ARG A CA 1
ATOM 2428 C C . ARG A 1 297 ? -7.246 -10.540 -5.121 1.00 83.94 297 ARG A C 1
ATOM 2430 O O . ARG A 1 297 ? -8.130 -10.006 -5.784 1.00 83.94 297 ARG A O 1
ATOM 2437 N N . HIS A 1 298 ? -5.979 -10.579 -5.513 1.00 88.69 298 HIS A N 1
ATOM 2438 C CA . HIS A 1 298 ? -5.460 -9.898 -6.692 1.00 88.69 298 HIS A CA 1
ATOM 2439 C C . HIS A 1 298 ? -4.820 -10.905 -7.644 1.00 88.69 298 HIS A C 1
ATOM 2441 O O . HIS A 1 298 ? -3.988 -11.723 -7.244 1.00 88.69 298 HIS A O 1
ATOM 2447 N N . ASN A 1 299 ? -5.215 -10.827 -8.914 1.00 93.31 299 ASN A N 1
ATOM 2448 C CA . ASN A 1 299 ? -4.653 -11.656 -9.973 1.00 93.31 299 ASN A CA 1
ATOM 2449 C C . ASN A 1 299 ? -3.207 -11.252 -10.320 1.00 93.31 299 ASN A C 1
ATOM 2451 O O . ASN A 1 299 ? -2.698 -10.240 -9.830 1.00 93.31 299 ASN A O 1
ATOM 2455 N N . HIS A 1 300 ? -2.558 -12.021 -11.199 1.00 95.00 300 HIS A N 1
ATOM 2456 C CA . HIS A 1 300 ? -1.160 -11.797 -11.566 1.00 95.00 300 HIS A CA 1
ATOM 2457 C C . HIS A 1 300 ? -0.870 -10.368 -12.049 1.00 95.00 300 HIS A C 1
ATOM 2459 O O . HIS A 1 300 ? 0.082 -9.737 -11.593 1.00 95.00 300 HIS A O 1
ATOM 2465 N N . GLU A 1 301 ? -1.727 -9.843 -12.924 1.00 95.06 301 GLU A N 1
ATOM 2466 C CA . GLU A 1 301 ? -1.586 -8.505 -13.497 1.00 95.06 301 GLU A CA 1
ATOM 2467 C C . GLU A 1 301 ? -1.681 -7.413 -12.419 1.00 95.06 301 GLU A C 1
ATOM 2469 O O . GLU A 1 301 ? -0.848 -6.507 -12.365 1.00 95.06 301 GLU A O 1
ATOM 2474 N N . ALA A 1 302 ? -2.655 -7.518 -11.509 1.00 93.44 302 ALA A N 1
ATOM 2475 C CA . ALA A 1 302 ? -2.827 -6.578 -10.406 1.00 93.44 302 ALA A CA 1
ATOM 2476 C C . ALA A 1 302 ? -1.625 -6.586 -9.446 1.00 93.44 302 ALA A C 1
ATOM 2478 O O . ALA A 1 302 ? -1.206 -5.529 -8.976 1.00 93.44 302 ALA A O 1
ATOM 2479 N N . GLN A 1 303 ? -1.027 -7.754 -9.192 1.00 94.38 303 GLN A N 1
ATOM 2480 C CA . GLN A 1 303 ? 0.177 -7.876 -8.363 1.00 94.38 303 GLN A CA 1
ATOM 2481 C C . GLN A 1 303 ? 1.367 -7.094 -8.940 1.00 94.38 303 GLN A C 1
ATOM 2483 O O . GLN A 1 303 ? 2.117 -6.478 -8.178 1.00 94.38 303 GLN A O 1
ATOM 2488 N N . ILE A 1 304 ? 1.540 -7.086 -10.264 1.00 96.50 304 ILE A N 1
ATOM 2489 C CA . ILE A 1 304 ? 2.600 -6.313 -10.927 1.00 96.50 304 ILE A CA 1
ATOM 2490 C C . ILE A 1 304 ? 2.227 -4.828 -10.941 1.00 96.50 304 ILE A C 1
ATOM 2492 O O . ILE A 1 304 ? 2.994 -3.987 -10.467 1.00 96.50 304 ILE A O 1
ATOM 2496 N N . ASN A 1 305 ? 1.030 -4.504 -11.435 1.00 95.56 305 ASN A N 1
ATOM 2497 C CA . ASN A 1 305 ? 0.593 -3.126 -11.647 1.00 95.56 305 ASN A CA 1
ATOM 2498 C C . ASN A 1 305 ? 0.586 -2.292 -10.366 1.00 95.56 305 ASN A C 1
ATOM 2500 O O . ASN A 1 305 ? 1.048 -1.155 -10.389 1.00 95.56 305 ASN A O 1
ATOM 2504 N N . GLU A 1 306 ? 0.105 -2.826 -9.244 1.00 94.44 306 GLU A N 1
ATOM 2505 C CA . GLU A 1 306 ? 0.046 -2.067 -7.988 1.00 94.44 306 GLU A CA 1
ATOM 2506 C C . GLU A 1 306 ? 1.445 -1.781 -7.418 1.00 94.44 306 GLU A C 1
ATOM 2508 O O . GLU A 1 306 ? 1.696 -0.687 -6.910 1.00 94.44 306 GLU A O 1
ATOM 2513 N N . ARG A 1 307 ? 2.399 -2.711 -7.576 1.00 96.62 307 ARG A N 1
ATOM 2514 C CA . ARG A 1 307 ? 3.803 -2.495 -7.182 1.00 96.62 307 ARG A CA 1
ATOM 2515 C C . ARG A 1 307 ? 4.483 -1.450 -8.061 1.00 96.62 307 ARG A C 1
ATOM 2517 O O . ARG A 1 307 ? 5.136 -0.545 -7.546 1.00 96.62 307 ARG A O 1
ATOM 2524 N N . LEU A 1 308 ? 4.298 -1.543 -9.378 1.00 97.25 308 LEU A N 1
ATOM 2525 C CA . LEU A 1 308 ? 4.831 -0.567 -10.332 1.00 97.25 308 LEU A CA 1
ATOM 2526 C C . LEU A 1 308 ? 4.207 0.820 -10.144 1.00 97.25 308 LEU A C 1
ATOM 2528 O O . LEU A 1 308 ? 4.903 1.829 -10.241 1.00 97.25 308 LEU A O 1
ATOM 2532 N N . LYS A 1 309 ? 2.909 0.880 -9.827 1.00 96.06 309 LYS A N 1
ATOM 2533 C CA . LYS A 1 309 ? 2.201 2.121 -9.503 1.00 96.06 309 LYS A CA 1
ATOM 2534 C C . LYS A 1 309 ? 2.771 2.772 -8.246 1.00 96.06 309 LYS A C 1
ATOM 2536 O O . LYS A 1 309 ? 2.995 3.979 -8.254 1.00 96.06 309 LYS A O 1
ATOM 2541 N N . PHE A 1 310 ? 3.054 1.985 -7.207 1.00 96.19 310 PHE A N 1
ATOM 2542 C CA . PHE A 1 310 ? 3.701 2.490 -6.000 1.00 96.19 310 PHE A CA 1
ATOM 2543 C C . PHE A 1 310 ? 5.119 3.006 -6.270 1.00 96.19 310 PHE A C 1
ATOM 2545 O O . PHE A 1 310 ? 5.478 4.084 -5.807 1.00 96.19 310 PHE A O 1
ATOM 2552 N N . LEU A 1 311 ? 5.918 2.287 -7.067 1.00 97.12 311 LEU A N 1
ATOM 2553 C CA . LEU A 1 311 ? 7.237 2.771 -7.486 1.00 97.12 311 LEU A CA 1
ATOM 2554 C C . LEU A 1 311 ? 7.126 4.096 -8.249 1.00 97.12 311 LEU A C 1
ATOM 2556 O O . LEU A 1 311 ? 7.829 5.042 -7.918 1.00 97.12 311 LEU A O 1
ATOM 2560 N N . SER A 1 312 ? 6.203 4.206 -9.209 1.00 95.50 312 SER A N 1
ATOM 2561 C CA . SER A 1 312 ? 5.960 5.470 -9.914 1.00 95.50 312 SER A CA 1
ATOM 2562 C C . SER A 1 312 ? 5.551 6.605 -8.975 1.00 95.50 312 SER A C 1
ATOM 2564 O O . SER A 1 312 ? 5.964 7.737 -9.201 1.00 95.50 312 SER A O 1
ATOM 2566 N N . PHE A 1 313 ? 4.767 6.318 -7.934 1.00 94.56 313 PHE A N 1
ATOM 2567 C CA . PHE A 1 313 ? 4.414 7.295 -6.903 1.00 94.56 313 PHE A CA 1
ATOM 2568 C C . PHE A 1 313 ? 5.651 7.773 -6.129 1.00 94.56 313 PHE A C 1
ATOM 2570 O O . PHE A 1 313 ? 5.864 8.974 -6.002 1.00 94.56 313 PHE A O 1
ATOM 2577 N N . LEU A 1 314 ? 6.520 6.860 -5.680 1.00 94.62 314 LEU A N 1
ATOM 2578 C CA . LEU A 1 314 ? 7.761 7.236 -4.992 1.00 94.62 314 LEU A CA 1
ATOM 2579 C C . LEU A 1 314 ? 8.665 8.122 -5.858 1.00 94.62 314 LEU A C 1
ATOM 2581 O O . LEU A 1 314 ? 9.224 9.095 -5.358 1.00 94.62 314 LEU A O 1
ATOM 2585 N N . LEU A 1 315 ? 8.804 7.791 -7.142 1.00 94.00 315 LEU A N 1
ATOM 2586 C CA . LEU A 1 315 ? 9.665 8.532 -8.065 1.00 94.00 315 LEU A CA 1
ATOM 2587 C C . LEU A 1 315 ? 9.110 9.938 -8.334 1.00 94.00 315 LEU A C 1
ATOM 2589 O O . LEU A 1 315 ? 9.818 10.926 -8.149 1.00 94.00 315 LEU A O 1
ATOM 2593 N N . LYS A 1 316 ? 7.816 10.043 -8.658 1.00 91.12 316 LYS A N 1
ATOM 2594 C CA . LYS A 1 316 ? 7.178 11.314 -9.031 1.00 91.12 316 LYS A CA 1
ATOM 2595 C C . LYS A 1 316 ? 6.917 12.222 -7.840 1.00 91.12 316 LYS A C 1
ATOM 2597 O O . LYS A 1 316 ? 7.378 13.363 -7.810 1.00 91.12 316 LYS A O 1
ATOM 2602 N N . ASP A 1 317 ? 6.180 11.724 -6.853 1.00 90.06 317 ASP A N 1
ATOM 2603 C CA . ASP A 1 317 ? 5.758 12.514 -5.695 1.00 90.06 317 ASP A CA 1
ATOM 2604 C C . ASP A 1 317 ? 6.895 12.679 -4.677 1.00 90.06 317 ASP A C 1
ATOM 2606 O O . ASP A 1 317 ? 6.954 13.689 -3.973 1.00 90.06 317 ASP A O 1
ATOM 2610 N N . GLY A 1 318 ? 7.832 11.726 -4.631 1.00 88.69 318 GLY A N 1
ATOM 2611 C CA . GLY A 1 318 ? 9.047 11.811 -3.819 1.00 88.69 318 GLY A CA 1
ATOM 2612 C C . GLY A 1 318 ? 10.214 12.537 -4.481 1.00 88.69 318 GLY A C 1
ATOM 2613 O O . GLY A 1 318 ? 11.167 12.865 -3.781 1.00 88.69 318 GLY A O 1
ATOM 2614 N N . ARG A 1 319 ? 10.148 12.822 -5.791 1.00 89.56 319 ARG A N 1
ATOM 2615 C CA . ARG A 1 319 ? 11.264 13.367 -6.593 1.00 89.56 319 ARG A CA 1
ATOM 2616 C C . ARG A 1 319 ? 12.536 12.526 -6.471 1.00 89.56 319 ARG A C 1
ATOM 2618 O O . ARG A 1 319 ? 13.639 13.054 -6.326 1.00 89.56 319 ARG A O 1
ATOM 2625 N N . LEU A 1 320 ? 12.352 11.213 -6.490 1.00 92.81 320 LEU A N 1
ATOM 2626 C CA . LEU A 1 320 ? 13.427 10.235 -6.432 1.00 92.81 320 LEU A CA 1
ATOM 2627 C C . LEU A 1 320 ? 13.780 9.784 -7.849 1.00 92.81 320 LEU A C 1
ATOM 2629 O O . LEU A 1 320 ? 12.925 9.781 -8.733 1.00 92.81 320 LEU A O 1
ATOM 2633 N N . TRP A 1 321 ? 15.021 9.350 -8.046 1.00 93.88 321 TRP A N 1
ATOM 2634 C CA . TRP A 1 321 ? 15.434 8.699 -9.285 1.00 93.88 321 TRP A CA 1
ATOM 2635 C C . TRP A 1 321 ? 15.463 7.187 -9.132 1.00 93.88 321 TRP A C 1
ATOM 2637 O O . TRP A 1 321 ? 15.825 6.652 -8.083 1.00 93.88 321 TRP A O 1
ATOM 2647 N N . LEU A 1 322 ? 15.101 6.495 -10.209 1.00 95.88 322 LEU A N 1
ATOM 2648 C CA . LEU A 1 322 ? 15.334 5.067 -10.330 1.00 95.88 322 LEU A CA 1
ATOM 2649 C C . LEU A 1 322 ? 16.776 4.843 -10.799 1.00 95.88 322 LEU A C 1
ATOM 2651 O O . LEU A 1 322 ? 17.126 5.202 -11.925 1.00 95.88 322 LEU A O 1
ATOM 2655 N N . CYS A 1 323 ? 17.596 4.259 -9.929 1.00 95.44 323 CYS A N 1
ATOM 2656 C CA . CYS A 1 323 ? 19.006 3.983 -10.189 1.00 95.44 323 CYS A CA 1
ATOM 2657 C C . CYS A 1 323 ? 19.209 2.711 -11.034 1.00 95.44 323 CYS A C 1
ATOM 2659 O O . CYS A 1 323 ? 18.285 1.923 -11.259 1.00 95.44 323 CYS A O 1
ATOM 2661 N N . GLN A 1 324 ? 20.446 2.507 -11.509 1.00 94.81 324 GLN A N 1
ATOM 2662 C CA . GLN A 1 324 ? 20.788 1.466 -12.492 1.00 94.81 324 GLN A CA 1
ATOM 2663 C C . GLN A 1 324 ? 20.465 0.058 -12.002 1.00 94.81 324 GLN A C 1
ATOM 2665 O O . GLN A 1 324 ? 19.980 -0.776 -12.775 1.00 94.81 324 GLN A O 1
ATOM 2670 N N . GLU A 1 325 ? 20.728 -0.213 -10.724 1.00 95.38 325 GLU A N 1
ATOM 2671 C CA . GLU A 1 325 ? 20.497 -1.526 -10.138 1.00 95.38 325 GLU A CA 1
ATOM 2672 C C . GLU A 1 325 ? 19.001 -1.863 -10.138 1.00 95.38 325 GLU A C 1
ATOM 2674 O O . GLU A 1 325 ? 18.601 -2.884 -10.704 1.00 95.38 325 GLU A O 1
ATOM 2679 N N . GLU A 1 326 ? 18.155 -0.997 -9.573 1.00 96.81 326 GLU A N 1
ATOM 2680 C CA . GLU A 1 326 ? 16.713 -1.224 -9.508 1.00 96.81 326 GLU A CA 1
ATOM 2681 C C . GLU A 1 326 ? 16.079 -1.260 -10.899 1.00 96.81 326 GLU A C 1
ATOM 2683 O O . GLU A 1 326 ? 15.310 -2.180 -11.196 1.00 96.81 326 GLU A O 1
ATOM 2688 N N . ALA A 1 327 ? 16.452 -0.327 -11.781 1.00 96.94 327 ALA A N 1
ATOM 2689 C CA . ALA A 1 327 ? 15.979 -0.308 -13.159 1.00 96.94 327 ALA A CA 1
ATOM 2690 C C . ALA A 1 327 ? 16.316 -1.622 -13.877 1.00 96.94 327 ALA A C 1
ATOM 2692 O O . ALA A 1 327 ? 15.445 -2.248 -14.473 1.00 96.94 327 ALA A O 1
ATOM 2693 N N . THR A 1 328 ? 17.552 -2.105 -13.792 1.00 96.75 328 THR A N 1
ATOM 2694 C CA . THR A 1 328 ? 17.945 -3.350 -14.468 1.00 96.75 328 THR A CA 1
ATOM 2695 C C . THR A 1 328 ? 17.229 -4.568 -13.882 1.00 96.75 328 THR A C 1
ATOM 2697 O O . THR A 1 328 ? 16.839 -5.484 -14.611 1.00 96.75 328 THR A O 1
ATOM 2700 N N . ARG A 1 329 ? 17.025 -4.600 -12.562 1.00 97.38 329 ARG A N 1
ATOM 2701 C CA . ARG A 1 329 ? 16.370 -5.725 -11.882 1.00 97.38 329 ARG A CA 1
ATOM 2702 C C . ARG A 1 329 ? 14.888 -5.828 -12.221 1.00 97.38 329 ARG A C 1
ATOM 2704 O O . ARG A 1 329 ? 14.428 -6.932 -12.513 1.00 97.38 329 ARG A O 1
ATOM 2711 N N . ILE A 1 330 ? 14.164 -4.708 -12.251 1.00 97.75 330 ILE A N 1
ATOM 2712 C CA . ILE A 1 330 ? 12.753 -4.685 -12.663 1.00 97.75 330 ILE A CA 1
ATOM 2713 C C . ILE A 1 330 ? 12.626 -5.119 -14.126 1.00 97.75 330 ILE A C 1
ATOM 2715 O O . ILE A 1 330 ? 11.808 -5.988 -14.435 1.00 97.75 330 ILE A O 1
ATOM 2719 N N . TRP A 1 331 ? 13.479 -4.590 -15.012 1.00 97.44 331 TRP A N 1
ATOM 2720 C CA . TRP A 1 331 ? 13.484 -4.968 -16.425 1.00 97.44 331 TRP A CA 1
ATOM 2721 C C . TRP A 1 331 ? 13.662 -6.474 -16.599 1.00 97.44 331 TRP A C 1
ATOM 2723 O O . TRP A 1 331 ? 12.834 -7.125 -17.235 1.00 97.44 331 TRP A O 1
ATOM 2733 N N . LYS A 1 332 ? 14.702 -7.055 -15.990 1.00 96.44 332 LYS A N 1
ATOM 2734 C CA . LYS A 1 332 ? 14.968 -8.498 -16.069 1.00 96.44 332 LYS A CA 1
ATOM 2735 C C . LYS A 1 332 ? 13.823 -9.322 -15.484 1.00 96.44 332 LYS A C 1
ATOM 2737 O O . LYS A 1 332 ? 13.418 -10.314 -16.086 1.00 96.44 332 LYS A O 1
ATOM 2742 N N . ALA A 1 333 ? 13.265 -8.902 -14.348 1.00 96.94 333 ALA A N 1
ATOM 2743 C CA . ALA A 1 333 ? 12.151 -9.596 -13.712 1.00 96.94 333 ALA A CA 1
ATOM 2744 C C . ALA A 1 333 ? 10.905 -9.649 -14.609 1.00 96.94 333 ALA A C 1
ATOM 2746 O O . ALA A 1 333 ? 10.229 -10.674 -14.628 1.00 96.94 333 ALA A O 1
ATOM 2747 N N . LEU A 1 334 ? 10.625 -8.601 -15.387 1.00 96.62 334 LEU A N 1
ATOM 2748 C CA . LEU A 1 334 ? 9.418 -8.529 -16.213 1.00 96.62 334 LEU A CA 1
ATOM 2749 C C . LEU A 1 334 ? 9.622 -8.941 -17.676 1.00 96.62 334 LEU A C 1
ATOM 2751 O O . LEU A 1 334 ? 8.649 -9.318 -18.318 1.00 96.62 334 LEU A O 1
ATOM 2755 N N . THR A 1 335 ? 10.850 -8.935 -18.204 1.00 94.06 335 THR A N 1
ATOM 2756 C CA . THR A 1 335 ? 11.091 -9.207 -19.636 1.00 94.06 335 THR A CA 1
ATOM 2757 C C . THR A 1 335 ? 11.788 -10.531 -19.940 1.00 94.06 335 THR A C 1
ATOM 2759 O O . THR A 1 335 ? 11.463 -11.162 -20.948 1.00 94.06 335 THR A O 1
ATOM 2762 N N . VAL A 1 336 ? 12.705 -10.981 -19.079 1.00 90.56 336 VAL A N 1
ATOM 2763 C CA . VAL A 1 336 ? 13.509 -12.195 -19.299 1.00 90.56 336 VAL A CA 1
ATOM 2764 C C . VAL A 1 336 ? 12.759 -13.416 -18.777 1.00 90.56 336 VAL A C 1
ATOM 2766 O O . VAL A 1 336 ? 12.376 -13.444 -17.610 1.00 90.56 336 VAL A O 1
ATOM 2769 N N . ASP A 1 337 ? 12.566 -14.439 -19.615 1.00 86.50 337 ASP A N 1
ATOM 2770 C CA . ASP A 1 337 ? 11.786 -15.650 -19.295 1.00 86.50 337 ASP A CA 1
ATOM 2771 C C . ASP A 1 337 ? 10.380 -15.357 -18.730 1.00 86.50 337 ASP A C 1
ATOM 2773 O O . ASP A 1 337 ? 9.874 -16.086 -17.872 1.00 86.50 337 ASP A O 1
ATOM 2777 N N . SER A 1 338 ? 9.767 -14.258 -19.173 1.00 88.62 338 SER A N 1
ATOM 2778 C CA . SER A 1 338 ? 8.448 -13.804 -18.719 1.00 88.62 338 SER A CA 1
ATOM 2779 C C . SER A 1 338 ? 7.359 -14.053 -19.762 1.00 88.62 338 SER A C 1
ATOM 2781 O O . SER A 1 338 ? 7.648 -14.381 -20.919 1.00 88.62 338 SER A O 1
ATOM 2783 N N . GLN A 1 339 ? 6.097 -13.884 -19.373 1.00 89.00 339 GLN A N 1
ATOM 2784 C CA . GLN A 1 339 ? 4.977 -13.977 -20.310 1.00 89.00 339 GLN A CA 1
ATOM 2785 C C . GLN A 1 339 ? 4.881 -12.718 -21.191 1.00 89.00 339 GLN A C 1
ATOM 2787 O O . GLN A 1 339 ? 5.604 -11.739 -20.983 1.00 89.00 339 GLN A O 1
ATOM 2792 N N . ALA A 1 340 ? 4.044 -12.751 -22.231 1.00 91.31 340 ALA A N 1
ATOM 2793 C CA . ALA A 1 340 ? 3.903 -11.611 -23.143 1.00 91.31 340 ALA A CA 1
ATOM 2794 C C . ALA A 1 340 ? 3.241 -10.413 -22.448 1.00 91.31 340 ALA A C 1
ATOM 2796 O O . ALA A 1 340 ? 3.634 -9.271 -22.667 1.00 91.31 340 ALA A O 1
ATOM 2797 N N . GLU A 1 341 ? 2.298 -10.696 -21.560 1.00 92.19 341 GLU A N 1
ATOM 2798 C CA . GLU A 1 341 ? 1.567 -9.745 -20.735 1.00 92.19 341 GLU A CA 1
ATOM 2799 C C . GLU A 1 341 ? 2.513 -9.007 -19.777 1.00 92.19 341 GLU A C 1
ATOM 2801 O O . GLU A 1 341 ? 2.450 -7.785 -19.663 1.00 92.19 341 GLU A O 1
ATOM 2806 N N . ASP A 1 342 ? 3.458 -9.718 -19.155 1.00 94.81 342 ASP A N 1
ATOM 2807 C CA . ASP A 1 342 ? 4.449 -9.124 -18.246 1.00 94.81 342 ASP A CA 1
ATOM 2808 C C . ASP A 1 342 ? 5.384 -8.159 -18.985 1.00 94.81 342 ASP A C 1
ATOM 2810 O O . ASP A 1 342 ? 5.673 -7.060 -18.501 1.00 94.81 342 ASP A O 1
ATOM 2814 N N . ARG A 1 343 ? 5.828 -8.558 -20.188 1.00 95.31 343 ARG A N 1
ATOM 2815 C CA . ARG A 1 343 ? 6.628 -7.708 -21.081 1.00 95.31 343 ARG A CA 1
ATOM 2816 C C . ARG A 1 343 ? 5.872 -6.440 -21.446 1.00 95.31 343 ARG A C 1
ATOM 2818 O O . ARG A 1 343 ? 6.435 -5.350 -21.383 1.00 95.31 343 ARG A O 1
ATOM 2825 N N . GLU A 1 344 ? 4.593 -6.575 -21.776 1.00 95.81 344 GLU A N 1
ATOM 2826 C CA . GLU A 1 344 ? 3.732 -5.454 -22.132 1.00 95.81 344 GLU A CA 1
ATOM 2827 C C . GLU A 1 344 ? 3.592 -4.451 -20.976 1.00 95.81 344 GLU A C 1
ATOM 2829 O O . GLU A 1 344 ? 3.697 -3.237 -21.185 1.00 95.81 344 GLU A O 1
ATOM 2834 N N . LEU A 1 345 ? 3.426 -4.937 -19.741 1.00 95.81 345 LEU A N 1
ATOM 2835 C CA . LEU A 1 345 ? 3.424 -4.090 -18.545 1.00 95.81 345 LEU A CA 1
ATOM 2836 C C . LEU A 1 345 ? 4.770 -3.383 -18.350 1.00 95.81 345 LEU A C 1
ATOM 2838 O O . LEU A 1 345 ? 4.790 -2.183 -18.063 1.00 95.81 345 LEU A O 1
ATOM 2842 N N . ALA A 1 346 ? 5.886 -4.092 -18.551 1.00 96.88 346 ALA A N 1
ATOM 2843 C CA . ALA A 1 346 ? 7.226 -3.519 -18.453 1.00 96.88 346 ALA A CA 1
ATOM 2844 C C . ALA A 1 346 ? 7.418 -2.373 -19.451 1.00 96.88 346 ALA A C 1
ATOM 2846 O O . ALA A 1 346 ? 7.746 -1.258 -19.047 1.00 96.88 346 ALA A O 1
ATOM 2847 N N . PHE A 1 347 ? 7.161 -2.616 -20.740 1.00 97.00 347 PHE A N 1
ATOM 2848 C CA . PHE A 1 347 ? 7.327 -1.609 -21.788 1.00 97.00 347 PHE A CA 1
ATOM 2849 C C . PHE A 1 347 ? 6.490 -0.364 -21.502 1.00 97.00 347 PHE A C 1
ATOM 2851 O O . PHE A 1 347 ? 7.004 0.755 -21.524 1.00 97.00 347 PHE A O 1
ATOM 2858 N N . ASN A 1 348 ? 5.219 -0.554 -21.144 1.00 96.44 348 ASN A N 1
ATOM 2859 C CA . ASN A 1 348 ? 4.329 0.548 -20.804 1.00 96.44 348 ASN A CA 1
ATOM 2860 C C . ASN A 1 348 ? 4.801 1.339 -19.579 1.00 96.44 348 ASN A C 1
ATOM 2862 O O . ASN A 1 348 ? 4.638 2.562 -19.538 1.00 96.44 348 ASN A O 1
ATOM 2866 N N . TRP A 1 349 ? 5.372 0.670 -18.579 1.00 96.88 349 TRP A N 1
ATOM 2867 C CA . TRP A 1 349 ? 5.887 1.327 -17.385 1.00 96.88 349 TRP A CA 1
ATOM 2868 C C . TRP A 1 349 ? 7.160 2.128 -17.673 1.00 96.88 349 TRP A C 1
ATOM 2870 O O . TRP A 1 349 ? 7.176 3.330 -17.409 1.00 96.88 349 TRP A O 1
ATOM 2880 N N . TYR A 1 350 ? 8.171 1.537 -18.319 1.00 96.44 350 TYR A N 1
ATOM 2881 C CA . TYR A 1 350 ? 9.398 2.254 -18.697 1.00 96.44 350 TYR A CA 1
ATOM 2882 C C . TYR A 1 350 ? 9.130 3.402 -19.673 1.00 96.44 350 TYR A C 1
ATOM 2884 O O . TYR A 1 350 ? 9.708 4.478 -19.522 1.00 96.44 350 TYR A O 1
ATOM 2892 N N . CYS A 1 351 ? 8.187 3.246 -20.612 1.00 93.75 351 CYS A N 1
ATOM 2893 C CA . CYS A 1 351 ? 7.717 4.358 -21.439 1.00 93.75 351 CYS A CA 1
ATOM 2894 C C . CYS A 1 351 ? 7.287 5.559 -20.591 1.00 93.75 351 CYS A C 1
ATOM 2896 O O . CYS A 1 351 ? 7.607 6.694 -20.940 1.00 93.75 351 CYS A O 1
ATOM 2898 N N . LYS A 1 352 ? 6.538 5.321 -19.506 1.00 93.12 352 LYS A N 1
ATOM 2899 C CA . LYS A 1 352 ? 6.007 6.372 -18.626 1.00 93.12 352 LYS A CA 1
ATOM 2900 C C . LYS A 1 352 ? 7.077 7.031 -17.757 1.00 93.12 352 LYS A C 1
ATOM 2902 O O . LYS A 1 352 ? 6.836 8.163 -17.352 1.00 93.12 352 LYS A O 1
ATOM 2907 N N . LEU A 1 353 ? 8.199 6.356 -17.492 1.00 91.75 353 LEU A N 1
ATOM 2908 C CA . LEU A 1 353 ? 9.354 6.940 -16.794 1.00 91.75 353 LEU A CA 1
ATOM 2909 C C . LEU A 1 353 ? 10.149 7.885 -17.701 1.00 91.75 353 LEU A C 1
ATOM 2911 O O . LEU A 1 353 ? 10.763 8.831 -17.223 1.00 91.75 353 LEU A O 1
ATOM 2915 N N . MET A 1 354 ? 10.120 7.646 -19.015 1.00 88.44 354 MET A N 1
ATOM 2916 C CA . MET A 1 354 ? 10.808 8.462 -20.019 1.00 88.44 354 MET A CA 1
ATOM 2917 C C . MET A 1 354 ? 9.919 9.614 -20.505 1.00 88.44 354 MET A C 1
ATOM 2919 O O . MET A 1 354 ? 9.460 9.630 -21.652 1.00 88.44 354 MET A O 1
ATOM 2923 N N . THR A 1 355 ? 9.615 10.550 -19.606 1.00 83.44 355 THR A N 1
ATOM 2924 C CA . THR A 1 355 ? 8.966 11.839 -19.907 1.00 83.44 355 THR A CA 1
ATOM 2925 C C . THR A 1 355 ? 9.993 12.944 -20.179 1.00 83.44 355 THR A C 1
ATOM 2927 O O . THR A 1 355 ? 11.192 12.677 -20.214 1.00 83.44 355 THR A O 1
ATOM 2930 N N . ASP A 1 356 ? 9.537 14.181 -20.421 1.00 75.06 356 ASP A N 1
ATOM 2931 C CA . ASP A 1 356 ? 10.434 15.335 -20.614 1.00 75.06 356 ASP A CA 1
ATOM 2932 C C . ASP A 1 356 ? 11.343 15.557 -19.391 1.00 75.06 356 ASP A C 1
ATOM 2934 O O . ASP A 1 356 ? 12.522 15.874 -19.538 1.00 75.06 356 ASP A O 1
ATOM 2938 N N . GLU A 1 357 ? 10.799 15.328 -18.193 1.00 81.00 357 GLU A N 1
ATOM 2939 C CA . GLU A 1 357 ? 11.549 15.130 -16.952 1.00 81.00 357 GLU A CA 1
ATOM 2940 C C . GLU A 1 357 ? 11.506 13.630 -16.625 1.00 81.00 357 GLU A C 1
ATOM 2942 O O . GLU A 1 357 ? 10.432 13.133 -16.277 1.00 81.00 357 GLU A O 1
ATOM 2947 N N . PRO A 1 358 ? 12.596 12.872 -16.839 1.00 86.56 358 PRO A N 1
ATOM 2948 C CA . PRO A 1 358 ? 12.588 11.434 -16.619 1.00 86.56 358 PRO A CA 1
ATOM 2949 C C . PRO A 1 358 ? 12.679 11.091 -15.127 1.00 86.56 358 PRO A C 1
ATOM 2951 O O . PRO A 1 358 ? 13.446 11.696 -14.380 1.00 86.56 358 PRO A O 1
ATOM 2954 N N . ASP A 1 359 ? 11.932 10.063 -14.727 1.00 91.62 359 ASP A N 1
ATOM 2955 C CA . ASP A 1 359 ? 12.018 9.453 -13.390 1.00 91.62 359 ASP A CA 1
ATOM 2956 C C . ASP A 1 359 ? 13.215 8.478 -13.280 1.00 91.62 359 ASP A C 1
ATOM 2958 O O . ASP A 1 359 ? 13.619 8.068 -12.189 1.00 91.62 359 ASP A O 1
ATOM 2962 N N . LEU A 1 360 ? 13.773 8.071 -14.425 1.00 93.44 360 LEU A N 1
ATOM 2963 C CA . LEU A 1 360 ? 15.011 7.299 -14.524 1.00 93.44 360 LEU A CA 1
ATOM 2964 C C . LEU A 1 360 ? 16.210 8.242 -14.382 1.00 93.44 360 LEU A C 1
ATOM 2966 O O . LEU A 1 360 ? 16.192 9.323 -14.973 1.00 93.44 360 LEU A O 1
ATOM 2970 N N . ASP A 1 361 ? 17.253 7.828 -13.654 1.00 91.81 361 ASP A N 1
ATOM 2971 C CA . ASP A 1 361 ? 18.477 8.628 -13.550 1.00 91.81 361 ASP A CA 1
ATOM 2972 C C . ASP A 1 361 ? 19.030 8.933 -14.968 1.00 91.81 361 ASP A C 1
ATOM 2974 O O . ASP A 1 361 ? 19.343 8.016 -15.737 1.00 91.81 361 ASP A O 1
ATOM 2978 N N . PRO A 1 362 ? 19.146 10.214 -15.370 1.00 88.12 362 PRO A N 1
ATOM 2979 C CA . PRO A 1 362 ? 19.617 10.562 -16.704 1.00 88.12 362 PRO A CA 1
ATOM 2980 C C . PRO A 1 362 ? 20.987 9.969 -17.039 1.00 88.12 362 PRO A C 1
ATOM 2982 O O . PRO A 1 362 ? 21.268 9.722 -18.215 1.00 88.12 362 PRO A O 1
ATOM 2985 N N . GLU A 1 363 ? 21.861 9.766 -16.049 1.00 90.75 363 GLU A N 1
ATOM 2986 C CA . GLU A 1 363 ? 23.212 9.225 -16.238 1.00 90.75 363 GLU A CA 1
ATOM 2987 C C . GLU A 1 363 ? 23.210 7.753 -16.649 1.00 90.75 363 GLU A C 1
ATOM 2989 O O . GLU A 1 363 ? 24.075 7.334 -17.417 1.00 90.75 363 GLU A O 1
ATOM 2994 N N . ILE A 1 364 ? 22.189 6.994 -16.253 1.00 94.00 364 ILE A N 1
ATOM 2995 C CA . ILE A 1 364 ? 22.111 5.556 -16.532 1.00 94.00 364 ILE A CA 1
ATOM 2996 C C . ILE A 1 364 ? 21.368 5.247 -17.836 1.00 94.00 364 ILE A C 1
ATOM 2998 O O . ILE A 1 364 ? 21.481 4.139 -18.355 1.00 94.00 364 ILE A O 1
ATOM 3002 N N . CYS A 1 365 ? 20.610 6.205 -18.391 1.00 92.56 365 CYS A N 1
ATOM 3003 C CA . CYS A 1 365 ? 19.722 5.996 -19.544 1.00 92.56 365 CYS A CA 1
ATOM 3004 C C . CYS A 1 365 ? 20.406 5.298 -20.728 1.00 92.56 365 CYS A C 1
ATOM 3006 O O . CYS A 1 365 ? 19.800 4.445 -21.378 1.00 92.56 365 CYS A O 1
ATOM 3008 N N . ARG A 1 366 ? 21.660 5.665 -21.020 1.00 94.12 366 ARG A N 1
ATOM 3009 C CA . ARG A 1 366 ? 22.428 5.070 -22.118 1.00 94.12 366 ARG A CA 1
ATOM 3010 C C . ARG A 1 366 ? 22.799 3.624 -21.829 1.00 94.12 366 ARG A C 1
ATOM 3012 O O . ARG A 1 366 ? 22.501 2.758 -22.645 1.00 94.12 366 ARG A O 1
ATOM 3019 N N . GLU A 1 367 ? 23.422 3.379 -20.680 1.00 95.75 367 GLU A N 1
ATOM 3020 C CA . GLU A 1 367 ? 23.833 2.035 -20.278 1.00 95.75 367 GLU A CA 1
ATOM 3021 C C . GLU A 1 367 ? 22.612 1.116 -20.192 1.00 95.75 367 GLU A C 1
ATOM 3023 O O . GLU A 1 367 ? 22.622 0.020 -20.740 1.00 95.75 367 GLU A O 1
ATOM 3028 N N . PHE A 1 368 ? 21.513 1.586 -19.597 1.00 96.31 368 PHE A N 1
ATOM 3029 C CA . PHE A 1 368 ? 20.265 0.836 -19.537 1.00 96.31 368 PHE A CA 1
ATOM 3030 C C . PHE A 1 368 ? 19.731 0.488 -20.934 1.00 96.31 368 PHE A C 1
ATOM 3032 O O . PHE A 1 368 ? 19.348 -0.659 -21.172 1.00 96.31 368 PHE A O 1
ATOM 3039 N N . PHE A 1 369 ? 19.729 1.444 -21.869 1.00 96.19 369 PHE A N 1
ATOM 3040 C CA . PHE A 1 369 ? 19.291 1.213 -23.245 1.00 96.19 369 PHE A CA 1
ATOM 3041 C C . PHE A 1 369 ? 20.152 0.153 -23.946 1.00 96.19 369 PHE A C 1
ATOM 3043 O O . PHE A 1 369 ? 19.606 -0.811 -24.486 1.00 96.19 369 PHE A O 1
ATOM 3050 N N . GLU A 1 370 ? 21.479 0.293 -23.886 1.00 95.69 370 GLU A N 1
ATOM 3051 C CA . GLU A 1 370 ? 22.446 -0.601 -24.536 1.00 95.69 370 GLU A CA 1
ATOM 3052 C C . GLU A 1 370 ? 22.461 -2.011 -23.923 1.00 95.69 370 GLU A C 1
ATOM 3054 O O . GLU A 1 370 ? 22.524 -3.005 -24.648 1.00 95.69 370 GLU A O 1
ATOM 3059 N N . GLU A 1 371 ? 22.355 -2.117 -22.599 1.00 95.81 371 GLU A N 1
ATOM 3060 C CA . GLU A 1 371 ? 22.493 -3.379 -21.870 1.00 95.81 371 GLU A CA 1
ATOM 3061 C C . GLU A 1 371 ? 21.184 -4.158 -21.707 1.00 95.81 371 GLU A C 1
ATOM 3063 O O . GLU A 1 371 ? 21.224 -5.353 -21.410 1.00 95.81 371 GLU A O 1
ATOM 3068 N N . ASN A 1 372 ? 20.028 -3.522 -21.918 1.00 94.94 372 ASN A N 1
ATOM 3069 C CA . ASN A 1 372 ? 18.725 -4.155 -21.703 1.00 94.94 372 ASN A CA 1
ATOM 3070 C C . ASN A 1 372 ? 17.840 -4.114 -22.951 1.00 94.94 372 ASN A C 1
ATOM 3072 O O . ASN A 1 372 ? 17.518 -5.166 -23.504 1.00 94.94 372 ASN A O 1
ATOM 3076 N N . ILE A 1 373 ? 17.458 -2.922 -23.420 1.00 94.81 373 ILE A N 1
ATOM 3077 C CA . ILE A 1 373 ? 16.496 -2.778 -24.526 1.00 94.81 373 ILE A CA 1
ATOM 3078 C C . ILE A 1 373 ? 17.095 -3.292 -25.839 1.00 94.81 373 ILE A C 1
ATOM 3080 O O . ILE A 1 373 ? 16.453 -4.080 -26.527 1.00 94.81 373 ILE A O 1
ATOM 3084 N N . LEU A 1 374 ? 18.336 -2.911 -26.163 1.00 95.50 374 LEU A N 1
ATOM 3085 C CA . LEU A 1 374 ? 19.012 -3.332 -27.400 1.00 95.50 374 LEU A CA 1
ATOM 3086 C C . LEU A 1 374 ? 19.435 -4.812 -27.412 1.00 95.50 374 LEU A C 1
ATOM 3088 O O . LEU A 1 374 ? 19.836 -5.334 -28.455 1.00 95.50 374 LEU A O 1
ATOM 3092 N N . LYS A 1 375 ? 19.384 -5.488 -26.257 1.00 94.56 375 LYS A N 1
ATOM 3093 C CA . LYS A 1 375 ? 19.703 -6.919 -26.123 1.00 94.56 375 LYS A CA 1
ATOM 3094 C C . LYS A 1 375 ? 18.468 -7.814 -26.135 1.00 94.56 375 LYS A C 1
ATOM 3096 O O . LYS A 1 375 ? 18.625 -9.033 -26.178 1.00 94.56 375 LYS A O 1
ATOM 3101 N N . LEU A 1 376 ? 17.266 -7.240 -26.085 1.00 93.50 376 LEU A N 1
ATOM 3102 C CA . LEU A 1 376 ? 16.029 -8.001 -26.204 1.00 93.50 376 LEU A CA 1
ATOM 3103 C C . LEU A 1 376 ? 15.910 -8.589 -27.621 1.00 93.50 376 LEU A C 1
ATOM 3105 O O . LEU A 1 376 ? 16.401 -8.006 -28.579 1.00 93.50 376 LEU A O 1
ATOM 3109 N N . ASP A 1 377 ? 15.283 -9.755 -27.772 1.00 92.69 377 ASP A N 1
ATOM 3110 C CA . ASP A 1 377 ? 14.978 -10.293 -29.103 1.00 92.69 377 ASP A CA 1
ATOM 3111 C C . ASP A 1 377 ? 13.905 -9.415 -29.782 1.00 92.69 377 ASP A C 1
ATOM 3113 O O . ASP A 1 377 ? 12.823 -9.253 -29.201 1.00 92.69 377 ASP A O 1
ATOM 3117 N N . PRO A 1 378 ? 14.152 -8.871 -30.992 1.00 91.69 378 PRO A N 1
ATOM 3118 C CA . PRO A 1 378 ? 13.173 -8.066 -31.721 1.00 91.69 378 PRO A CA 1
ATOM 3119 C C . PRO A 1 378 ? 11.810 -8.747 -31.910 1.00 91.69 378 PRO A C 1
ATOM 3121 O O . PRO A 1 378 ? 10.791 -8.060 -31.912 1.00 91.69 378 PRO A O 1
ATOM 3124 N N . HIS A 1 379 ? 11.746 -10.084 -31.982 1.00 91.06 379 HIS A N 1
ATOM 3125 C CA . HIS A 1 379 ? 10.476 -10.820 -32.107 1.00 91.06 379 HIS A CA 1
ATOM 3126 C C . HIS A 1 379 ? 9.575 -10.698 -30.871 1.00 91.06 379 HIS A C 1
ATOM 3128 O O . HIS A 1 379 ? 8.375 -10.963 -30.949 1.00 91.06 379 HIS A O 1
ATOM 3134 N N . LEU A 1 380 ? 10.140 -10.320 -29.722 1.00 91.56 380 LEU A N 1
ATOM 3135 C CA . LEU A 1 380 ? 9.404 -10.113 -28.476 1.00 91.56 380 LEU A CA 1
ATOM 3136 C C . LEU A 1 380 ? 8.860 -8.683 -28.344 1.00 91.56 380 LEU A C 1
ATOM 3138 O O . LEU A 1 380 ? 8.151 -8.401 -27.374 1.00 91.56 380 LEU A O 1
ATOM 3142 N N . LEU A 1 381 ? 9.186 -7.782 -29.280 1.00 91.38 381 LEU A N 1
ATOM 3143 C CA . LEU A 1 381 ? 8.688 -6.412 -29.273 1.00 91.38 381 LEU A CA 1
ATOM 3144 C C . LEU A 1 381 ? 7.253 -6.346 -29.786 1.00 91.38 381 LEU A C 1
ATOM 3146 O O . LEU A 1 381 ? 6.954 -6.601 -30.950 1.00 91.38 381 LEU A O 1
ATOM 3150 N N . THR A 1 382 ? 6.369 -5.923 -28.898 1.00 93.81 382 THR A N 1
ATOM 3151 C CA . THR A 1 382 ? 5.017 -5.480 -29.229 1.00 93.81 382 THR A CA 1
ATOM 3152 C C . THR A 1 382 ? 5.034 -4.015 -29.681 1.00 93.81 382 THR A C 1
ATOM 3154 O O . THR A 1 382 ? 6.072 -3.350 -29.652 1.00 93.81 382 THR A O 1
ATOM 3157 N N . GLU A 1 383 ? 3.872 -3.464 -30.039 1.00 93.75 383 GLU A N 1
ATOM 3158 C CA . GLU A 1 383 ? 3.722 -2.027 -30.312 1.00 93.75 383 GLU A CA 1
ATOM 3159 C C . GLU A 1 383 ? 4.229 -1.163 -29.140 1.00 93.75 383 GLU A C 1
ATOM 3161 O O . GLU A 1 383 ? 4.969 -0.196 -29.343 1.00 93.75 383 GLU A O 1
ATOM 3166 N N . SER A 1 384 ? 3.922 -1.555 -27.899 1.00 94.56 384 SER A N 1
ATOM 3167 C CA . SER A 1 384 ? 4.439 -0.878 -26.705 1.00 94.56 384 SER A CA 1
ATOM 3168 C C . SER A 1 384 ? 5.945 -1.052 -26.543 1.00 94.56 384 SER A C 1
ATOM 3170 O O . SER A 1 384 ? 6.622 -0.108 -26.138 1.00 94.56 384 SER A O 1
ATOM 3172 N N . GLY A 1 385 ? 6.492 -2.218 -26.900 1.00 94.50 385 GLY A N 1
ATOM 3173 C CA . GLY A 1 385 ? 7.937 -2.450 -26.938 1.00 94.50 385 GLY A CA 1
ATOM 3174 C C . GLY A 1 385 ? 8.650 -1.512 -27.913 1.00 94.50 385 GLY A C 1
ATOM 3175 O O . GLY A 1 385 ? 9.643 -0.884 -27.545 1.00 94.50 385 GLY A O 1
ATOM 3176 N N . ILE A 1 386 ? 8.103 -1.341 -29.120 1.00 94.19 386 ILE A N 1
ATOM 3177 C CA . ILE A 1 386 ? 8.626 -0.408 -30.130 1.00 94.19 386 ILE A CA 1
ATOM 3178 C C . ILE A 1 386 ? 8.556 1.033 -29.618 1.00 94.19 386 ILE A C 1
ATOM 3180 O O . ILE A 1 386 ? 9.531 1.774 -29.727 1.00 94.19 386 ILE A O 1
ATOM 3184 N N . ARG A 1 387 ? 7.445 1.428 -28.989 1.00 94.19 387 ARG A N 1
ATOM 3185 C CA . ARG A 1 387 ? 7.304 2.758 -28.380 1.00 94.19 387 ARG A CA 1
ATOM 3186 C C . ARG A 1 387 ? 8.284 2.979 -27.222 1.00 94.19 387 ARG A C 1
ATOM 3188 O O . ARG A 1 387 ? 8.779 4.092 -27.029 1.00 94.19 387 ARG A O 1
ATOM 3195 N N . CYS A 1 388 ? 8.572 1.938 -26.442 1.00 95.00 388 CYS A N 1
ATOM 3196 C CA . CYS A 1 388 ? 9.582 1.977 -25.387 1.00 95.00 388 CYS A CA 1
ATOM 3197 C C . CYS A 1 388 ? 10.968 2.187 -25.988 1.00 95.00 388 CYS A C 1
ATOM 3199 O O . CYS A 1 388 ? 11.667 3.117 -25.587 1.00 95.00 388 CYS A O 1
ATOM 3201 N N . TYR A 1 389 ? 11.321 1.398 -27.002 1.00 95.69 389 TYR A N 1
ATOM 3202 C CA . TYR A 1 389 ? 12.547 1.583 -27.768 1.00 95.69 389 TYR A CA 1
ATOM 3203 C C . TYR A 1 389 ? 12.659 3.012 -28.318 1.00 95.69 389 TYR A C 1
ATOM 3205 O O . TYR A 1 389 ? 13.664 3.670 -28.074 1.00 95.69 389 TYR A O 1
ATOM 3213 N N . GLU A 1 390 ? 11.625 3.523 -28.992 1.00 93.50 390 GLU A N 1
ATOM 3214 C CA . GLU A 1 390 ? 11.613 4.856 -29.608 1.00 93.50 390 GLU A CA 1
ATOM 3215 C C . GLU A 1 390 ? 11.881 5.963 -28.575 1.00 93.50 390 GLU A C 1
ATOM 3217 O O . GLU A 1 390 ? 12.699 6.856 -28.812 1.00 93.50 390 GLU A O 1
ATOM 3222 N N . ARG A 1 391 ? 11.254 5.887 -27.390 1.00 92.56 391 ARG A N 1
ATOM 3223 C CA . ARG A 1 391 ? 11.484 6.861 -26.310 1.00 92.56 391 ARG A CA 1
ATOM 3224 C C . ARG A 1 391 ? 12.928 6.869 -25.825 1.00 92.56 391 ARG A C 1
ATOM 3226 O O . ARG A 1 391 ? 13.512 7.946 -25.706 1.00 92.56 391 ARG A O 1
ATOM 3233 N N . PHE A 1 392 ? 13.510 5.699 -25.568 1.00 94.50 392 PHE A N 1
ATOM 3234 C CA . PHE A 1 392 ? 14.912 5.613 -25.157 1.00 94.50 392 PHE A CA 1
ATOM 3235 C C . PHE A 1 392 ? 15.858 6.034 -26.280 1.00 94.50 392 PHE A C 1
ATOM 3237 O O . PHE A 1 392 ? 16.787 6.802 -26.038 1.00 94.50 392 PHE A O 1
ATOM 3244 N N . PHE A 1 393 ? 15.582 5.611 -27.513 1.00 94.06 393 PHE A N 1
ATOM 3245 C CA . PHE A 1 393 ? 16.352 5.971 -28.695 1.00 94.06 393 PHE A CA 1
ATOM 3246 C C . PHE A 1 393 ? 16.434 7.489 -28.865 1.00 94.06 393 PHE A C 1
ATOM 3248 O O . PHE A 1 393 ? 17.530 8.031 -29.022 1.00 94.06 393 PHE A O 1
ATOM 3255 N N . HIS A 1 394 ? 15.305 8.199 -28.780 1.00 91.25 394 HIS A N 1
ATOM 3256 C CA . HIS A 1 394 ? 15.307 9.658 -28.843 1.00 91.25 394 HIS A CA 1
ATOM 3257 C C . HIS A 1 394 ? 16.012 10.283 -27.645 1.00 91.25 394 HIS A C 1
ATOM 3259 O O . HIS A 1 394 ? 16.877 11.134 -27.840 1.00 91.25 394 HIS A O 1
ATOM 3265 N N . HIS A 1 395 ? 15.693 9.850 -26.424 1.00 90.94 395 HIS A N 1
ATOM 3266 C CA . HIS A 1 395 ? 16.269 10.431 -25.214 1.00 90.94 395 HIS A CA 1
ATOM 3267 C C . HIS A 1 395 ? 17.803 10.323 -25.189 1.00 90.94 395 HIS A C 1
ATOM 3269 O O . HIS A 1 395 ? 18.490 11.330 -25.016 1.00 90.94 395 HIS A O 1
ATOM 3275 N N . VAL A 1 396 ? 18.350 9.127 -25.430 1.00 92.94 396 VAL A N 1
ATOM 3276 C CA . VAL A 1 396 ? 19.798 8.866 -25.415 1.00 92.94 396 VAL A CA 1
ATOM 3277 C C . VAL A 1 396 ? 20.509 9.663 -26.505 1.00 92.94 396 VAL A C 1
ATOM 3279 O O . VAL A 1 396 ? 21.487 10.352 -26.229 1.00 92.94 396 VAL A O 1
ATOM 3282 N N . ASN A 1 397 ? 20.005 9.643 -27.740 1.00 93.00 397 ASN A N 1
ATOM 3283 C CA . ASN A 1 397 ? 20.658 10.352 -28.841 1.00 93.00 397 ASN A CA 1
ATOM 3284 C C . ASN A 1 397 ? 20.512 11.882 -28.748 1.00 93.00 397 ASN A C 1
ATOM 3286 O O . ASN A 1 397 ? 21.380 12.593 -29.250 1.00 93.00 397 ASN A O 1
ATOM 3290 N N . ILE A 1 398 ? 19.470 12.415 -28.098 1.00 90.12 398 ILE A N 1
ATOM 3291 C CA . ILE A 1 398 ? 19.384 13.851 -27.782 1.00 90.12 398 ILE A CA 1
ATOM 3292 C C . ILE A 1 398 ? 20.405 14.222 -26.704 1.00 90.12 398 ILE A C 1
ATOM 3294 O O . ILE A 1 398 ? 21.125 15.209 -26.862 1.00 90.12 398 ILE A O 1
ATOM 3298 N N . LYS A 1 399 ? 20.514 13.421 -25.632 1.00 88.69 399 LYS A N 1
ATOM 3299 C CA . LYS A 1 399 ? 21.494 13.642 -24.556 1.00 88.69 399 LYS A CA 1
ATOM 3300 C C . LYS A 1 399 ? 22.931 13.629 -25.094 1.00 88.69 399 LYS A C 1
ATOM 3302 O O . LYS A 1 399 ? 23.728 14.499 -24.753 1.00 88.69 399 LYS A O 1
ATOM 3307 N N . GLU A 1 400 ? 23.223 12.698 -25.997 1.00 89.44 400 GLU A N 1
ATOM 3308 C CA . GLU A 1 400 ? 24.520 12.534 -26.670 1.00 89.44 400 GLU A CA 1
ATOM 3309 C C . GLU A 1 400 ? 24.745 13.530 -27.824 1.00 89.44 400 GLU A C 1
ATOM 3311 O O . GLU A 1 400 ? 25.751 13.444 -28.525 1.00 89.44 400 GLU A O 1
ATOM 3316 N N . ARG A 1 401 ? 23.829 14.492 -28.033 1.00 87.88 401 ARG A N 1
ATOM 3317 C CA . ARG A 1 401 ? 23.903 15.529 -29.083 1.00 87.88 401 ARG A CA 1
ATOM 3318 C C . ARG A 1 401 ? 24.019 14.969 -30.507 1.00 87.88 401 ARG A C 1
ATOM 3320 O O . ARG A 1 401 ? 24.617 15.585 -31.380 1.00 87.88 401 ARG A O 1
ATOM 3327 N N . LYS A 1 402 ? 23.434 13.796 -30.740 1.00 88.75 402 LYS A N 1
ATOM 3328 C CA . LYS A 1 402 ? 23.321 13.165 -32.063 1.00 88.75 402 LYS A CA 1
ATOM 3329 C C . LYS A 1 402 ? 22.002 13.505 -32.757 1.00 88.75 402 LYS A C 1
ATOM 3331 O O . LYS A 1 402 ? 21.907 13.449 -33.984 1.00 88.75 402 LYS A O 1
ATOM 3336 N N . MET A 1 403 ? 20.981 13.871 -31.977 1.00 89.38 403 MET A N 1
ATOM 3337 C CA . MET A 1 403 ? 19.688 14.354 -32.459 1.00 89.38 403 MET A CA 1
ATOM 3338 C C . MET A 1 403 ? 19.264 15.654 -31.771 1.00 89.38 403 MET A C 1
ATOM 3340 O O . MET A 1 403 ? 19.517 15.865 -30.589 1.00 89.38 403 MET A O 1
ATOM 3344 N N . ILE A 1 404 ? 18.521 16.490 -32.497 1.00 83.12 404 ILE A N 1
ATOM 3345 C CA . ILE A 1 404 ? 17.849 17.680 -31.970 1.00 83.12 404 ILE A CA 1
ATOM 3346 C C . ILE A 1 404 ? 16.336 17.507 -32.082 1.00 83.12 404 ILE A C 1
ATOM 3348 O O . ILE A 1 404 ? 15.789 17.344 -33.176 1.00 83.12 404 ILE A O 1
ATOM 3352 N N . ALA A 1 405 ? 15.637 17.633 -30.953 1.00 79.06 405 ALA A N 1
ATOM 3353 C CA . ALA A 1 405 ? 14.182 17.740 -30.935 1.00 79.06 405 ALA A CA 1
ATOM 3354 C C . ALA A 1 405 ? 13.732 19.149 -31.358 1.00 79.06 405 ALA A C 1
ATOM 3356 O O . ALA A 1 405 ? 14.103 20.154 -30.742 1.00 79.06 405 ALA A O 1
ATOM 3357 N N . LYS A 1 406 ? 12.886 19.256 -32.389 1.00 76.31 406 LYS A N 1
ATOM 3358 C CA . LYS A 1 406 ? 12.272 20.543 -32.747 1.00 76.31 406 LYS A CA 1
ATOM 3359 C C . LYS A 1 406 ? 11.106 20.849 -31.804 1.00 76.31 406 LYS A C 1
ATOM 3361 O O . LYS A 1 406 ? 10.047 20.253 -31.920 1.00 76.31 406 LYS A O 1
ATOM 3366 N N . ARG A 1 407 ? 11.238 21.875 -30.956 1.00 58.34 407 ARG A N 1
ATOM 3367 C CA . ARG A 1 407 ? 10.240 22.303 -29.938 1.00 58.34 407 ARG A CA 1
ATOM 3368 C C . ARG A 1 407 ? 8.788 22.556 -30.416 1.00 58.34 407 ARG A C 1
ATOM 3370 O O . ARG A 1 407 ? 7.935 22.824 -29.581 1.00 58.34 407 ARG A O 1
ATOM 3377 N N . ARG A 1 408 ? 8.485 22.546 -31.722 1.00 52.53 408 ARG A N 1
ATOM 3378 C CA . ARG A 1 408 ? 7.144 22.841 -32.287 1.00 52.53 408 ARG A CA 1
ATOM 3379 C C . ARG A 1 408 ? 6.593 21.762 -33.231 1.00 52.53 408 ARG A C 1
ATOM 3381 O O . ARG A 1 408 ? 5.538 21.958 -33.821 1.00 52.53 408 ARG A O 1
ATOM 3388 N N . SER A 1 409 ? 7.293 20.645 -33.392 1.00 56.47 409 SER A N 1
ATOM 3389 C CA . SER A 1 409 ? 6.913 19.546 -34.288 1.00 56.47 409 SER A CA 1
ATOM 3390 C C . SER A 1 409 ? 7.403 18.236 -33.686 1.00 56.47 409 SER A C 1
ATOM 3392 O O . SER A 1 409 ? 8.505 18.223 -33.152 1.00 56.47 409 SER A O 1
ATOM 3394 N N . SER A 1 410 ? 6.681 17.127 -33.849 1.00 64.75 410 SER A N 1
ATOM 3395 C CA . SER A 1 410 ? 7.161 15.767 -33.523 1.00 64.75 410 SER A CA 1
ATOM 3396 C C . SER A 1 410 ? 8.309 15.290 -34.436 1.00 64.75 410 SER A C 1
ATOM 3398 O O . SER A 1 410 ? 8.440 14.106 -34.722 1.00 64.75 410 SER A O 1
ATOM 3400 N N . ALA A 1 411 ? 9.102 16.222 -34.965 1.00 72.50 411 ALA A N 1
ATOM 3401 C CA . ALA A 1 411 ? 10.176 15.982 -35.905 1.00 72.50 411 ALA A CA 1
ATOM 3402 C C . ALA A 1 411 ? 11.531 16.146 -35.210 1.00 72.50 411 ALA A C 1
ATOM 3404 O O . ALA A 1 411 ? 11.784 17.148 -34.529 1.00 72.50 411 ALA A O 1
ATOM 3405 N N . PHE A 1 412 ? 12.415 15.184 -35.450 1.00 78.50 412 PHE A N 1
ATOM 3406 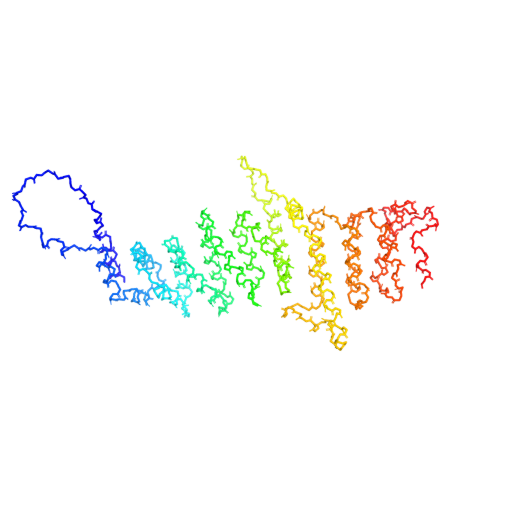C CA . PHE A 1 412 ? 13.791 15.176 -34.971 1.00 78.50 412 PHE A CA 1
ATOM 3407 C C . PHE A 1 412 ? 14.734 15.499 -36.132 1.00 78.50 412 PHE A C 1
ATOM 3409 O O . PHE A 1 412 ? 14.519 15.064 -37.263 1.00 78.50 412 PHE A O 1
ATOM 3416 N N . LEU A 1 413 ? 15.756 16.308 -35.864 1.00 79.50 413 LEU A N 1
ATOM 3417 C CA . LEU A 1 413 ? 16.870 16.543 -36.779 1.00 79.50 413 LEU A CA 1
ATOM 3418 C C . LEU A 1 413 ? 18.038 15.663 -36.357 1.00 79.50 413 LEU A C 1
ATOM 3420 O O . LEU A 1 413 ? 18.401 15.649 -35.186 1.00 79.50 413 LEU A O 1
ATOM 3424 N N . MET A 1 414 ? 18.617 14.954 -37.315 1.00 80.62 414 MET A N 1
ATOM 3425 C CA . MET A 1 414 ? 19.823 14.163 -37.112 1.00 80.62 414 MET A CA 1
ATOM 3426 C C . MET A 1 414 ? 21.042 15.063 -37.329 1.00 80.62 414 MET A C 1
ATOM 3428 O O . MET A 1 414 ? 21.150 15.692 -38.381 1.00 80.62 414 MET A O 1
ATOM 3432 N N . GLU A 1 415 ? 21.922 15.148 -36.334 1.00 75.31 415 GLU A N 1
ATOM 3433 C CA . GLU A 1 415 ? 23.205 15.861 -36.444 1.00 75.31 415 GLU A CA 1
ATOM 3434 C C . GLU A 1 415 ? 24.365 14.897 -36.716 1.00 75.31 415 GLU A C 1
ATOM 3436 O O . GLU A 1 415 ? 25.317 15.261 -37.404 1.00 75.31 415 GLU A O 1
ATOM 3441 N N . ASP A 1 416 ? 24.250 13.657 -36.234 1.00 80.88 416 ASP A N 1
ATOM 3442 C CA . ASP A 1 416 ? 25.210 12.573 -36.445 1.00 80.88 416 ASP A CA 1
ATOM 3443 C C . ASP A 1 416 ? 24.496 11.336 -37.010 1.00 80.88 416 ASP A C 1
ATOM 3445 O O . ASP A 1 416 ? 23.447 10.924 -36.513 1.00 80.88 416 ASP A O 1
ATOM 3449 N N . TYR A 1 417 ? 25.081 10.731 -38.044 1.00 79.25 417 TYR A N 1
ATOM 3450 C CA . TYR A 1 417 ? 24.580 9.506 -38.668 1.00 79.25 417 TYR A CA 1
ATOM 3451 C C . TYR A 1 417 ? 24.794 8.264 -37.788 1.00 79.25 417 TYR A C 1
ATOM 3453 O O . TYR A 1 417 ? 24.086 7.269 -37.944 1.00 79.25 417 TYR A O 1
ATOM 3461 N N . HIS A 1 418 ? 25.742 8.304 -36.848 1.00 86.38 418 HIS A N 1
ATOM 3462 C CA . HIS A 1 418 ? 26.064 7.192 -35.955 1.00 86.38 418 HIS A CA 1
ATOM 3463 C C . HIS A 1 418 ? 25.165 7.167 -34.712 1.00 86.38 418 HIS A C 1
ATOM 3465 O O . HIS A 1 418 ? 25.638 7.262 -33.575 1.00 86.38 418 HIS A O 1
ATOM 3471 N N . LEU A 1 419 ? 23.853 7.031 -34.919 1.00 90.81 419 LEU A N 1
ATOM 3472 C CA . LEU A 1 419 ? 22.872 6.964 -33.834 1.00 90.81 419 LEU A CA 1
ATOM 3473 C C . LEU A 1 419 ? 23.026 5.687 -32.997 1.00 90.81 419 LEU A C 1
ATOM 3475 O O . LEU A 1 419 ? 23.164 4.582 -33.519 1.00 90.81 419 LEU A O 1
ATOM 3479 N N . ILE A 1 420 ? 22.959 5.837 -31.676 1.00 92.31 420 ILE A N 1
ATOM 3480 C CA . ILE A 1 420 ? 23.001 4.716 -30.732 1.00 92.31 420 ILE A CA 1
ATOM 3481 C C . ILE A 1 420 ? 21.694 3.936 -30.863 1.00 92.31 420 ILE A C 1
ATOM 3483 O O . ILE A 1 420 ? 20.619 4.530 -30.799 1.00 92.31 420 ILE A O 1
ATOM 3487 N N . GLY A 1 421 ? 21.789 2.619 -31.056 1.00 91.38 421 GLY A N 1
ATOM 3488 C CA . GLY A 1 421 ? 20.639 1.728 -31.229 1.00 91.38 421 GLY A CA 1
ATOM 3489 C C . GLY A 1 421 ? 20.158 1.553 -32.669 1.00 91.38 421 GLY A C 1
ATOM 3490 O O . GLY A 1 421 ? 19.346 0.670 -32.909 1.00 91.38 421 GLY A O 1
ATOM 3491 N N . ILE A 1 422 ? 20.687 2.298 -33.649 1.00 91.81 422 ILE A N 1
ATOM 3492 C CA . ILE A 1 422 ? 20.210 2.204 -35.042 1.00 91.81 422 ILE A CA 1
ATOM 3493 C C . ILE A 1 422 ? 20.346 0.796 -35.633 1.00 91.81 422 ILE A C 1
ATOM 3495 O O . ILE A 1 422 ? 19.481 0.364 -36.384 1.00 91.81 422 ILE A O 1
ATOM 3499 N N . GLU A 1 423 ? 21.395 0.059 -35.260 1.00 90.38 423 GLU A N 1
ATOM 3500 C CA . GLU A 1 423 ? 21.623 -1.320 -35.708 1.00 90.38 423 GLU A CA 1
ATOM 3501 C C . GLU A 1 423 ? 20.512 -2.278 -35.275 1.00 90.38 423 GLU A C 1
ATOM 3503 O O . GLU A 1 423 ? 20.232 -3.252 -35.967 1.00 90.38 423 GLU A O 1
ATOM 3508 N N . TYR A 1 424 ? 19.862 -1.994 -34.149 1.00 92.00 424 TYR A N 1
ATOM 3509 C CA . TYR A 1 424 ? 18.795 -2.824 -33.614 1.00 92.00 424 TYR A CA 1
ATOM 3510 C C . TYR A 1 424 ? 17.518 -2.752 -34.459 1.00 92.00 424 TYR A C 1
ATOM 3512 O O . TYR A 1 424 ? 16.819 -3.747 -34.559 1.00 92.00 424 TYR A O 1
ATOM 3520 N N . LEU A 1 425 ? 17.260 -1.627 -35.140 1.00 86.25 425 LEU A N 1
ATOM 3521 C CA . LEU A 1 425 ? 16.133 -1.489 -36.079 1.00 86.25 425 LEU A CA 1
ATOM 3522 C C . LEU A 1 425 ? 16.278 -2.351 -37.339 1.00 86.25 425 LEU A C 1
ATOM 3524 O O . LEU A 1 425 ? 15.300 -2.558 -38.053 1.00 86.25 425 LEU A O 1
ATOM 3528 N N . TRP A 1 426 ? 17.500 -2.791 -37.644 1.00 86.56 426 TRP A N 1
ATOM 3529 C CA . TRP A 1 426 ? 17.790 -3.639 -38.800 1.00 86.56 426 TRP A CA 1
ATOM 3530 C C . TRP A 1 426 ? 17.756 -5.134 -38.470 1.00 86.56 426 TRP A C 1
ATOM 3532 O O . TRP A 1 426 ? 17.912 -5.946 -39.384 1.00 86.56 426 TRP A O 1
ATOM 3542 N N . ARG A 1 427 ? 17.611 -5.487 -37.189 1.00 84.38 427 ARG A N 1
ATOM 3543 C CA . ARG A 1 427 ? 17.403 -6.862 -36.727 1.00 84.38 427 ARG A CA 1
ATOM 3544 C C . ARG A 1 427 ? 15.916 -7.165 -36.705 1.00 84.38 427 ARG A C 1
ATOM 3546 O O . ARG A 1 427 ? 15.583 -8.316 -37.060 1.00 84.38 427 ARG A O 1
#